Protein AF-0000000086875082 (afdb_homodimer)

pLDDT: mean 84.76, std 11.58, range [28.61, 94.38]

Structure (mmCIF, N/CA/C/O backbone):
data_AF-0000000086875082-model_v1
#
loop_
_entity.id
_entity.type
_entity.pdbx_description
1 polymer 'Protein-export membrane protein SecF'
#
loop_
_atom_site.group_PDB
_atom_site.id
_atom_site.type_symbol
_atom_site.label_atom_id
_atom_site.label_alt_id
_atom_site.label_comp_id
_atom_site.label_asym_id
_atom_site.label_entity_id
_atom_site.label_seq_id
_atom_site.pdbx_PDB_ins_code
_atom_site.Cartn_x
_atom_site.Cartn_y
_atom_site.Cartn_z
_atom_site.occupancy
_atom_site.B_iso_or_equiv
_atom_site.auth_seq_id
_atom_site.auth_comp_id
_atom_site.auth_asym_id
_atom_site.auth_atom_id
_atom_site.pdbx_PDB_model_num
ATOM 1 N N . MET A 1 1 ? -7.25 19.922 27.391 1 28.97 1 MET A N 1
ATOM 2 C CA . MET A 1 1 ? -5.926 20.156 27.953 1 28.97 1 MET A CA 1
ATOM 3 C C . MET A 1 1 ? -4.891 20.344 26.859 1 28.97 1 MET A C 1
ATOM 5 O O . MET A 1 1 ? -4.805 19.531 25.938 1 28.97 1 MET A O 1
ATOM 9 N N . ARG A 1 2 ? -4.648 21.484 26.469 1 41.81 2 ARG A N 1
ATOM 10 C CA . ARG A 1 2 ? -3.66 21.938 25.5 1 41.81 2 ARG A CA 1
ATOM 11 C C . ARG A 1 2 ? -2.305 21.297 25.75 1 41.81 2 ARG A C 1
ATOM 13 O O . ARG A 1 2 ? -1.68 21.516 26.781 1 41.81 2 ARG A O 1
ATOM 20 N N . PHE A 1 3 ? -2.139 20 25.469 1 44.03 3 PHE A N 1
ATOM 21 C CA . PHE A 1 3 ? -0.809 19.484 25.766 1 44.03 3 PHE A CA 1
ATOM 22 C C . PHE A 1 3 ? 0.268 20.469 25.312 1 44.03 3 PHE A C 1
ATOM 24 O O . PHE A 1 3 ? 0.249 20.938 24.188 1 44.03 3 PHE A O 1
ATOM 31 N N . ASN A 1 4 ? 0.661 21.25 26.219 1 51.12 4 ASN A N 1
ATOM 32 C CA . ASN A 1 4 ? 1.774 22.172 26.016 1 51.12 4 ASN A CA 1
ATOM 33 C C . ASN A 1 4 ? 3.002 21.469 25.453 1 51.12 4 ASN A C 1
ATOM 35 O O . ASN A 1 4 ? 3.697 20.75 26.188 1 51.12 4 ASN A O 1
ATOM 39 N N . TRP A 1 5 ? 2.959 21.188 24.172 1 59.81 5 TRP A N 1
ATOM 40 C CA . TRP A 1 5 ? 4.059 20.531 23.469 1 59.81 5 TRP A CA 1
ATOM 41 C C . TRP A 1 5 ? 5.277 21.438 23.391 1 59.81 5 TRP A C 1
ATOM 43 O O . TRP A 1 5 ? 6.051 21.359 22.438 1 59.81 5 TRP A O 1
ATOM 53 N N . ASN A 1 6 ? 5.438 22.234 24.422 1 63.84 6 ASN A N 1
ATOM 54 C CA . ASN A 1 6 ? 6.594 23.125 24.344 1 63.84 6 ASN A CA 1
ATOM 55 C C . ASN A 1 6 ? 7.875 22.406 24.75 1 63.84 6 ASN A C 1
ATOM 57 O O . ASN A 1 6 ? 8.32 22.531 25.891 1 63.84 6 ASN A O 1
ATOM 61 N N . PHE A 1 7 ? 8.242 21.453 23.906 1 69.88 7 PHE A N 1
ATOM 62 C CA . PHE A 1 7 ? 9.492 20.75 24.141 1 69.88 7 PHE A CA 1
ATOM 63 C C . PHE A 1 7 ? 10.57 21.203 23.156 1 69.88 7 PHE A C 1
ATOM 65 O O . PHE A 1 7 ? 10.266 21.812 22.141 1 69.88 7 PHE A O 1
ATOM 72 N N . ASP A 1 8 ? 11.766 21.188 23.688 1 73.94 8 ASP A N 1
ATOM 73 C CA . ASP A 1 8 ? 12.883 21.422 22.766 1 73.94 8 ASP A CA 1
ATOM 74 C C . ASP A 1 8 ? 13.133 20.203 21.875 1 73.94 8 ASP A C 1
ATOM 76 O O . ASP A 1 8 ? 13.945 19.344 22.219 1 73.94 8 ASP A O 1
ATOM 80 N N . TYR A 1 9 ? 12.469 20.156 20.812 1 74.75 9 TYR A N 1
ATOM 81 C CA . TYR A 1 9 ? 12.516 19.031 19.891 1 74.75 9 TYR A CA 1
ATOM 82 C C . TYR A 1 9 ? 13.891 18.922 19.25 1 74.75 9 TYR A C 1
ATOM 84 O O . TYR A 1 9 ? 14.336 17.812 18.906 1 74.75 9 TYR A O 1
ATOM 92 N N . ILE A 1 10 ? 14.586 19.953 19.188 1 74.56 10 ILE A N 1
ATOM 93 C CA . ILE A 1 10 ? 15.906 19.969 18.562 1 74.56 10 ILE A CA 1
ATOM 94 C C . ILE A 1 10 ? 16.906 19.266 19.469 1 74.56 10 ILE A C 1
ATOM 96 O O . ILE A 1 10 ? 17.781 18.531 19 1 74.56 10 ILE A O 1
ATOM 100 N N . LYS A 1 11 ? 16.734 19.5 20.734 1 73.81 11 LYS A N 1
ATOM 101 C CA . LYS A 1 11 ? 17.594 18.781 21.672 1 73.81 11 LYS A CA 1
ATOM 102 C C . LYS A 1 11 ? 17.328 17.281 21.625 1 73.81 11 LYS A C 1
ATOM 104 O O . LYS A 1 11 ? 18.25 16.469 21.672 1 73.81 11 LYS A O 1
ATOM 109 N N . GLY A 1 12 ? 16.109 16.969 21.5 1 75.5 12 GLY A N 1
ATOM 110 C CA . GLY A 1 12 ? 15.727 15.57 21.375 1 75.5 12 GLY A CA 1
ATOM 111 C C . GLY A 1 12 ? 16.172 14.945 20.062 1 75.5 12 GLY A C 1
ATOM 112 O O . GLY A 1 12 ? 16.359 13.727 19.969 1 75.5 12 GLY A O 1
ATOM 113 N N . SER A 1 13 ? 16.328 15.812 19.125 1 79.94 13 SER A N 1
ATOM 114 C CA . SER A 1 13 ? 16.719 15.336 17.797 1 79.94 13 SER A CA 1
ATOM 115 C C . SER A 1 13 ? 18.109 14.703 17.828 1 79.94 13 SER A C 1
ATOM 117 O O . SER A 1 13 ? 18.406 13.805 17.031 1 79.94 13 SER A O 1
ATOM 119 N N . LYS A 1 14 ? 18.922 15.141 18.719 1 80.38 14 LYS A N 1
ATOM 120 C CA . LYS A 1 14 ? 20.25 14.555 18.797 1 80.38 14 LYS A CA 1
ATOM 121 C C . LYS A 1 14 ? 20.188 13.086 19.203 1 80.38 14 LYS A C 1
ATOM 123 O O . LYS A 1 14 ? 20.891 12.25 18.641 1 80.38 14 LYS A O 1
ATOM 128 N N . ILE A 1 15 ? 19.297 12.891 20.156 1 81.31 15 ILE A N 1
ATOM 129 C CA . ILE A 1 15 ? 19.109 11.516 20.594 1 81.31 15 ILE A CA 1
ATOM 130 C C . ILE A 1 15 ? 18.469 10.703 19.469 1 81.31 15 ILE A C 1
ATOM 132 O O . ILE A 1 15 ? 18.844 9.555 19.219 1 81.31 15 ILE A O 1
ATOM 136 N N . ALA A 1 16 ? 17.547 11.375 18.859 1 82.38 16 ALA A N 1
ATOM 137 C CA . ALA A 1 16 ? 16.859 10.711 17.75 1 82.38 16 ALA A CA 1
ATOM 138 C C . ALA A 1 16 ? 17.828 10.414 16.609 1 82.38 16 ALA A C 1
ATOM 140 O O . ALA A 1 16 ? 17.75 9.352 15.984 1 82.38 16 ALA A O 1
ATOM 141 N N . TYR A 1 17 ? 18.734 11.312 16.375 1 84.69 17 TYR A N 1
ATOM 142 C CA . TYR A 1 17 ? 19.734 11.094 15.328 1 84.69 17 TYR A CA 1
ATOM 143 C C . TYR A 1 17 ? 20.641 9.93 15.68 1 84.69 17 TYR A C 1
ATOM 145 O O . TYR A 1 17 ? 20.984 9.109 14.82 1 84.69 17 TYR A O 1
ATOM 153 N N . THR A 1 18 ? 21.031 9.961 16.938 1 86.38 18 THR A N 1
ATOM 154 C CA . THR A 1 18 ? 21.906 8.867 17.375 1 86.38 18 THR A CA 1
ATOM 155 C C . THR A 1 18 ? 21.188 7.523 17.219 1 86.38 18 THR A C 1
ATOM 157 O O . THR A 1 18 ? 21.797 6.551 16.75 1 86.38 18 THR A O 1
ATOM 160 N N . PHE A 1 19 ? 19.953 7.504 17.594 1 86.12 19 PHE A N 1
ATOM 161 C CA . PHE A 1 19 ? 19.156 6.281 17.469 1 86.12 19 PHE A CA 1
ATOM 162 C C . PHE A 1 19 ? 19.016 5.875 16 1 86.12 19 PHE A C 1
ATOM 164 O O . PHE A 1 19 ? 19.141 4.695 15.672 1 86.12 19 PHE A O 1
ATOM 171 N N . SER A 1 20 ? 18.766 6.852 15.195 1 84.88 20 SER A N 1
ATOM 172 C CA . SER A 1 20 ? 18.609 6.594 13.766 1 84.88 20 SER A CA 1
ATOM 173 C C . SER A 1 20 ? 19.906 6.082 13.156 1 84.88 20 SER A C 1
ATOM 175 O O . SER A 1 20 ? 19.891 5.211 12.289 1 84.88 20 SER A O 1
ATOM 177 N N . ILE A 1 21 ? 21 6.688 13.617 1 86.31 21 ILE A N 1
ATOM 178 C CA . ILE A 1 21 ? 22.297 6.266 13.109 1 86.31 21 ILE A CA 1
ATOM 179 C C . ILE A 1 21 ? 22.578 4.828 13.539 1 86.31 21 ILE A C 1
ATOM 181 O O . ILE A 1 21 ? 23.094 4.023 12.75 1 86.31 21 ILE A O 1
ATOM 185 N N . ILE A 1 22 ? 22.281 4.535 14.742 1 89.44 22 ILE A N 1
ATOM 186 C CA . ILE A 1 22 ? 22.469 3.182 15.25 1 89.44 22 ILE A CA 1
ATOM 187 C C . ILE A 1 22 ? 21.625 2.197 14.438 1 89.44 22 ILE A C 1
ATOM 189 O O . ILE A 1 22 ? 22.109 1.132 14.055 1 89.44 22 ILE A O 1
ATOM 193 N N . LEU A 1 23 ? 20.422 2.553 14.219 1 85.75 23 LEU A N 1
ATOM 194 C CA . LEU A 1 23 ? 19.531 1.687 13.453 1 85.75 23 LEU A CA 1
ATOM 195 C C . LEU A 1 23 ? 20.031 1.513 12.023 1 85.75 23 LEU A C 1
ATOM 197 O O . LEU A 1 23 ? 19.938 0.424 11.453 1 85.75 23 LEU A O 1
ATOM 201 N N . THR A 1 24 ? 20.531 2.596 11.516 1 86.88 24 THR A N 1
ATOM 202 C CA . THR A 1 24 ? 21.047 2.549 10.148 1 86.88 24 THR A CA 1
ATOM 203 C C . THR A 1 24 ? 22.281 1.654 10.07 1 86.88 24 THR A C 1
ATOM 205 O O . THR A 1 24 ? 22.391 0.839 9.148 1 86.88 24 THR A O 1
ATOM 208 N N . VAL A 1 25 ? 23.141 1.835 10.953 1 90.94 25 VAL A N 1
ATOM 209 C CA . VAL A 1 25 ? 24.359 1.026 10.961 1 90.94 25 VAL A CA 1
ATOM 210 C C . VAL A 1 25 ? 24 -0.44 11.195 1 90.94 25 VAL A C 1
ATOM 212 O O . VAL A 1 25 ? 24.531 -1.328 10.523 1 90.94 25 VAL A O 1
ATOM 215 N N . ALA A 1 26 ? 23.109 -0.666 12.164 1 90.94 26 ALA A N 1
ATOM 216 C CA . ALA A 1 26 ? 22.641 -2.027 12.406 1 90.94 26 ALA A CA 1
ATOM 217 C C . ALA A 1 26 ? 22 -2.621 11.156 1 90.94 26 ALA A C 1
ATOM 219 O O . ALA A 1 26 ? 22.172 -3.807 10.867 1 90.94 26 ALA A O 1
ATOM 220 N N . GLY A 1 27 ? 21.25 -1.814 10.539 1 91.44 27 GLY A N 1
ATOM 221 C CA . GLY A 1 27 ? 20.625 -2.256 9.305 1 91.44 27 GLY A CA 1
ATOM 222 C C . GLY A 1 27 ? 21.641 -2.6 8.227 1 91.44 27 GLY A C 1
ATOM 223 O O . GLY A 1 27 ? 21.5 -3.621 7.543 1 91.44 27 GLY A O 1
ATOM 224 N N . ILE A 1 28 ? 22.656 -1.76 8.109 1 91.19 28 ILE A N 1
ATOM 225 C CA . ILE A 1 28 ? 23.688 -1.987 7.113 1 91.19 28 ILE A CA 1
ATOM 226 C C . ILE A 1 28 ? 24.438 -3.281 7.434 1 91.19 28 ILE A C 1
ATOM 228 O O . ILE A 1 28 ? 24.688 -4.098 6.543 1 91.19 28 ILE A O 1
ATOM 232 N N . ILE A 1 29 ? 24.75 -3.451 8.602 1 92.5 29 ILE A N 1
ATOM 233 C CA . ILE A 1 29 ? 25.438 -4.656 9.031 1 92.5 29 ILE A CA 1
ATOM 234 C C . ILE A 1 29 ? 24.578 -5.883 8.75 1 92.5 29 ILE A C 1
ATOM 236 O O . ILE A 1 29 ? 25.062 -6.898 8.25 1 92.5 29 ILE A O 1
ATOM 240 N N . SER A 1 30 ? 23.328 -5.781 9.07 1 91.31 30 SER A N 1
ATOM 241 C CA . SER A 1 30 ? 22.422 -6.895 8.852 1 91.31 30 SER A CA 1
ATOM 242 C C . SER A 1 30 ? 22.281 -7.219 7.371 1 91.31 30 SER A C 1
ATOM 244 O O . SER A 1 30 ? 22.281 -8.391 6.984 1 91.31 30 SER A O 1
ATOM 246 N N . LEU A 1 31 ? 22.219 -6.246 6.633 1 90.69 31 LEU A N 1
ATOM 247 C CA . LEU A 1 31 ? 22.047 -6.438 5.195 1 90.69 31 LEU A CA 1
ATOM 248 C C . LEU A 1 31 ? 23.312 -7.031 4.582 1 90.69 31 LEU A C 1
ATOM 250 O O . LEU A 1 31 ? 23.234 -7.875 3.689 1 90.69 31 LEU A O 1
ATOM 254 N N . LEU A 1 32 ? 24.469 -6.59 5.016 1 90.25 32 LEU A N 1
ATOM 255 C CA . LEU A 1 32 ? 25.734 -7.09 4.477 1 90.25 32 LEU A CA 1
ATOM 256 C C . LEU A 1 32 ? 26.016 -8.5 4.977 1 90.25 32 LEU A C 1
ATOM 258 O O . LEU A 1 32 ? 26.594 -9.32 4.246 1 90.25 32 LEU A O 1
ATOM 262 N N . SER A 1 33 ? 25.594 -8.844 6.109 1 89.69 33 SER A N 1
ATOM 263 C CA . SER A 1 33 ? 25.875 -10.148 6.695 1 89.69 33 SER A CA 1
ATOM 264 C C . SER A 1 33 ? 24.812 -11.172 6.332 1 89.69 33 SER A C 1
ATOM 266 O O . SER A 1 33 ? 25.125 -12.305 5.949 1 89.69 33 SER A O 1
ATOM 268 N N . LEU A 1 34 ? 23.578 -10.805 6.48 1 88.12 34 LEU A N 1
ATOM 269 C CA . LEU A 1 34 ? 22.484 -11.758 6.324 1 88.12 34 LEU A CA 1
ATOM 270 C C . LEU A 1 34 ? 21.812 -11.586 4.973 1 88.12 34 LEU A C 1
ATOM 272 O O . LEU A 1 34 ? 21.234 -12.539 4.434 1 88.12 34 LEU A O 1
ATOM 276 N N . GLY A 1 35 ? 21.891 -10.422 4.477 1 88.75 35 GLY A N 1
ATOM 277 C CA . GLY A 1 35 ? 21.109 -10.125 3.279 1 88.75 35 GLY A CA 1
ATOM 278 C C . GLY A 1 35 ? 19.625 -10.102 3.523 1 88.75 35 GLY A C 1
ATOM 279 O O . GLY A 1 35 ? 19.172 -9.977 4.664 1 88.75 35 GLY A O 1
ATOM 280 N N . LEU A 1 36 ? 18.828 -10.109 2.445 1 89.69 36 LEU A N 1
ATOM 281 C CA . LEU A 1 36 ? 17.375 -10.148 2.547 1 89.69 36 LEU A CA 1
ATOM 282 C C . LEU A 1 36 ? 16.844 -11.547 2.25 1 89.69 36 LEU A C 1
ATOM 284 O O . LEU A 1 36 ? 17.484 -12.32 1.528 1 89.69 36 LEU A O 1
ATOM 288 N N . ASN A 1 37 ? 15.789 -11.922 2.959 1 90.62 37 ASN A N 1
ATOM 289 C CA . ASN A 1 37 ? 15.078 -13.164 2.656 1 90.62 37 ASN A CA 1
ATOM 290 C C . ASN A 1 37 ? 14.078 -12.977 1.521 1 90.62 37 ASN A C 1
ATOM 292 O O . ASN A 1 37 ? 12.883 -12.82 1.763 1 90.62 37 ASN A O 1
ATOM 296 N N . TYR A 1 38 ? 14.625 -13.125 0.334 1 89.62 38 TYR A N 1
ATOM 297 C CA . TYR A 1 38 ? 13.828 -12.836 -0.853 1 89.62 38 TYR A CA 1
ATOM 298 C C . TYR A 1 38 ? 12.828 -13.953 -1.115 1 89.62 38 TYR A C 1
ATOM 300 O O . TYR A 1 38 ? 13.156 -15.133 -1.003 1 89.62 38 TYR A O 1
ATOM 308 N N . ALA A 1 39 ? 11.664 -13.531 -1.408 1 90.94 39 ALA A N 1
ATOM 309 C CA . ALA A 1 39 ? 10.656 -14.477 -1.882 1 90.94 39 ALA A CA 1
ATOM 310 C C . ALA A 1 39 ? 10.93 -14.891 -3.326 1 90.94 39 ALA A C 1
ATOM 312 O O . ALA A 1 39 ? 11.898 -14.43 -3.938 1 90.94 39 ALA A O 1
ATOM 313 N N . VAL A 1 40 ? 10.094 -15.773 -3.842 1 89.38 40 VAL A N 1
ATOM 314 C CA . VAL A 1 40 ? 10.312 -16.344 -5.168 1 89.38 40 VAL A CA 1
ATOM 315 C C . VAL A 1 40 ? 10.188 -15.242 -6.227 1 89.38 40 VAL A C 1
ATOM 317 O O . VAL A 1 40 ? 10.758 -15.359 -7.316 1 89.38 40 VAL A O 1
ATOM 320 N N . ASP A 1 41 ? 9.555 -14.195 -5.91 1 86.88 41 ASP A N 1
ATOM 321 C CA . ASP A 1 41 ? 9.414 -13.07 -6.828 1 86.88 41 ASP A CA 1
ATOM 322 C C . ASP A 1 41 ? 10.773 -12.539 -7.262 1 86.88 41 ASP A C 1
ATOM 324 O O . ASP A 1 41 ? 10.93 -12.078 -8.398 1 86.88 41 ASP A O 1
ATOM 328 N N . PHE A 1 42 ? 11.711 -12.688 -6.348 1 89.12 42 PHE A N 1
ATOM 329 C CA . PHE A 1 42 ? 12.977 -12.008 -6.605 1 89.12 42 PHE A CA 1
ATOM 330 C C . PHE A 1 42 ? 14.117 -13.008 -6.699 1 89.12 42 PHE A C 1
ATOM 332 O O . PHE A 1 42 ? 15.219 -12.664 -7.141 1 89.12 42 PHE A O 1
ATOM 339 N N . ARG A 1 43 ? 13.914 -14.188 -6.297 1 89.69 43 ARG A N 1
ATOM 340 C CA . ARG A 1 43 ? 14.992 -15.172 -6.309 1 89.69 43 ARG A CA 1
ATOM 341 C C . ARG A 1 43 ? 14.617 -16.375 -7.168 1 89.69 43 ARG A C 1
ATOM 343 O O . ARG A 1 43 ? 15.383 -17.344 -7.258 1 89.69 43 ARG A O 1
ATOM 350 N N . SER A 1 44 ? 13.656 -16.359 -7.883 1 90.19 44 SER A N 1
ATOM 351 C CA . SER A 1 44 ? 13.172 -17.469 -8.695 1 90.19 44 SER A CA 1
ATOM 352 C C . SER A 1 44 ? 12.875 -18.688 -7.832 1 90.19 44 SER A C 1
ATOM 354 O O . SER A 1 44 ? 13.328 -18.781 -6.691 1 90.19 44 SER A O 1
ATOM 356 N N . GLY A 1 45 ? 12.141 -19.578 -8.297 1 93.94 45 GLY A N 1
ATOM 357 C CA . GLY A 1 45 ? 11.773 -20.781 -7.57 1 93.94 45 GLY A CA 1
ATOM 358 C C . GLY A 1 45 ? 10.273 -21.016 -7.531 1 93.94 45 GLY A C 1
ATOM 359 O O . GLY A 1 45 ? 9.539 -20.547 -8.406 1 93.94 45 GLY A O 1
ATOM 360 N N . SER A 1 46 ? 9.875 -21.906 -6.645 1 94.31 46 SER A N 1
ATOM 361 C CA . SER A 1 46 ? 8.461 -22.234 -6.484 1 94.31 46 SER A CA 1
ATOM 362 C C . SER A 1 46 ? 8.008 -22.031 -5.039 1 94.31 46 SER A C 1
ATOM 364 O O . SER A 1 46 ? 8.695 -22.453 -4.105 1 94.31 46 SER A O 1
ATOM 366 N N . ASN A 1 47 ? 6.988 -21.297 -4.957 1 93.94 47 ASN A N 1
ATOM 367 C CA . ASN A 1 47 ? 6.359 -21.094 -3.654 1 93.94 47 ASN A CA 1
ATOM 368 C C . ASN A 1 47 ? 5.004 -21.797 -3.574 1 93.94 47 ASN A C 1
ATOM 370 O O . ASN A 1 47 ? 4.125 -21.547 -4.406 1 93.94 47 ASN A O 1
ATOM 374 N N . VAL A 1 48 ? 4.875 -22.641 -2.572 1 93.31 48 VAL A N 1
ATOM 375 C CA . VAL A 1 48 ? 3.607 -23.344 -2.385 1 93.31 48 VAL A CA 1
ATOM 376 C C . VAL A 1 48 ? 2.969 -22.906 -1.065 1 93.31 48 VAL A C 1
ATOM 378 O O . VAL A 1 48 ? 3.465 -23.25 0.012 1 93.31 48 VAL A O 1
ATOM 381 N N . ASP A 1 49 ? 1.918 -22.203 -1.213 1 92.56 49 ASP A N 1
ATOM 382 C CA . ASP A 1 49 ? 1.106 -21.812 -0.06 1 92.56 49 ASP A CA 1
ATOM 383 C C . ASP A 1 49 ? -0.043 -22.797 0.15 1 92.56 49 ASP A C 1
ATOM 385 O O . ASP A 1 49 ? -0.811 -23.078 -0.776 1 92.56 49 ASP A O 1
ATOM 389 N N . ILE A 1 50 ? -0.146 -23.312 1.399 1 93.44 50 ILE A N 1
ATOM 390 C CA . ILE A 1 50 ? -1.103 -24.375 1.651 1 93.44 50 ILE A CA 1
ATOM 391 C C . ILE A 1 50 ? -2.008 -24 2.82 1 93.44 50 ILE A C 1
ATOM 393 O O . ILE A 1 50 ? -1.525 -23.688 3.91 1 93.44 50 ILE A O 1
ATOM 397 N N . THR A 1 51 ? -3.268 -23.984 2.561 1 91.81 51 THR A N 1
ATOM 398 C CA . THR A 1 51 ? -4.207 -23.906 3.672 1 91.81 51 THR A CA 1
ATOM 399 C C . THR A 1 51 ? -4.434 -25.281 4.293 1 91.81 51 THR A C 1
ATOM 401 O O . THR A 1 51 ? -4.664 -26.25 3.58 1 91.81 51 THR A O 1
ATOM 404 N N . VAL A 1 52 ? -4.359 -25.312 5.605 1 92.25 52 VAL A N 1
ATOM 405 C CA . VAL A 1 52 ? -4.457 -26.594 6.273 1 92.25 52 VAL A CA 1
ATOM 406 C C . VAL A 1 52 ? -5.605 -26.578 7.281 1 92.25 52 VAL A C 1
ATOM 408 O O . VAL A 1 52 ? -5.949 -25.516 7.816 1 92.25 52 VAL A O 1
ATOM 411 N N . SER A 1 53 ? -6.191 -27.703 7.457 1 90.69 53 SER A N 1
ATOM 412 C CA . SER A 1 53 ? -7.293 -27.859 8.398 1 90.69 53 SER A CA 1
ATOM 413 C C . SER A 1 53 ? -6.777 -28.109 9.812 1 90.69 53 SER A C 1
ATOM 415 O O . SER A 1 53 ? -7.512 -27.953 10.789 1 90.69 53 SER A O 1
ATOM 417 N N . LYS A 1 54 ? -5.555 -28.594 9.883 1 88.44 54 LYS A N 1
ATOM 418 C CA . LYS A 1 54 ? -4.902 -28.844 11.164 1 88.44 54 LYS A CA 1
ATOM 419 C C . LYS A 1 54 ? -3.467 -28.328 11.156 1 88.44 54 LYS A C 1
ATOM 421 O O . LYS A 1 54 ? -2.881 -28.109 10.094 1 88.44 54 LYS A O 1
ATOM 426 N N . ALA A 1 55 ? -3.021 -28.172 12.367 1 88.12 55 ALA A N 1
ATOM 427 C CA . ALA A 1 55 ? -1.647 -27.688 12.477 1 88.12 55 ALA A CA 1
ATOM 428 C C . ALA A 1 55 ? -0.659 -28.734 11.961 1 88.12 55 ALA A C 1
ATOM 430 O O . ALA A 1 55 ? -0.706 -29.906 12.375 1 88.12 55 ALA A O 1
ATOM 431 N N . ILE A 1 56 ? 0.103 -28.375 10.992 1 91.38 56 ILE A N 1
ATOM 432 C CA . ILE A 1 56 ? 1.127 -29.234 10.422 1 91.38 56 ILE A CA 1
ATOM 433 C C . ILE A 1 56 ? 2.514 -28.688 10.75 1 91.38 56 ILE A C 1
ATOM 435 O O . ILE A 1 56 ? 2.76 -27.484 10.602 1 91.38 56 ILE A O 1
ATOM 439 N N . THR A 1 57 ? 3.363 -29.516 11.258 1 91.06 57 THR A N 1
ATOM 440 C CA . THR A 1 57 ? 4.699 -29.078 11.648 1 91.06 57 THR A CA 1
ATOM 441 C C . THR A 1 57 ? 5.684 -29.25 10.492 1 91.06 57 THR A C 1
ATOM 443 O O . THR A 1 57 ? 5.418 -30.016 9.555 1 91.06 57 THR A O 1
ATOM 446 N N . ALA A 1 58 ? 6.797 -28.562 10.562 1 92 58 ALA A N 1
ATOM 447 C CA . ALA A 1 58 ? 7.84 -28.656 9.539 1 92 58 ALA A CA 1
ATOM 448 C C . ALA A 1 58 ? 8.406 -30.062 9.461 1 92 58 ALA A C 1
ATOM 450 O O . ALA A 1 58 ? 8.789 -30.531 8.375 1 92 58 ALA A O 1
ATOM 451 N N . GLU A 1 59 ? 8.492 -30.75 10.555 1 91.56 59 GLU A N 1
ATOM 452 C CA . GLU A 1 59 ? 9.047 -32.094 10.617 1 91.56 59 GLU A CA 1
ATOM 453 C C . GLU A 1 59 ? 8.203 -33.094 9.805 1 91.56 59 GLU A C 1
ATOM 455 O O . GLU A 1 59 ? 8.727 -34.031 9.25 1 91.56 59 GLU A O 1
ATOM 460 N N . GLN A 1 60 ? 6.965 -32.781 9.711 1 92.44 60 GLN A N 1
ATOM 461 C CA . GLN A 1 60 ? 6.062 -33.656 8.945 1 92.44 60 GLN A CA 1
ATOM 462 C C . GLN A 1 60 ? 6.199 -33.375 7.445 1 92.44 60 GLN A C 1
ATOM 464 O O . GLN A 1 60 ? 5.867 -34.25 6.633 1 92.44 60 GLN A O 1
ATOM 469 N N . ILE A 1 61 ? 6.672 -32.25 7.148 1 93.62 61 ILE A N 1
ATOM 470 C CA . ILE A 1 61 ? 6.73 -31.844 5.75 1 93.62 61 ILE A CA 1
ATOM 471 C C . ILE A 1 61 ? 8.086 -32.25 5.156 1 93.62 61 ILE A C 1
ATOM 473 O O . ILE A 1 61 ? 8.188 -32.531 3.961 1 93.62 61 ILE A O 1
ATOM 477 N N . LYS A 1 62 ? 9.109 -32.344 5.902 1 93.19 62 LYS A N 1
ATOM 478 C CA . LYS A 1 62 ? 10.477 -32.562 5.449 1 93.19 62 LYS A CA 1
ATOM 479 C C . LYS A 1 62 ? 10.586 -33.875 4.684 1 93.19 62 LYS A C 1
ATOM 481 O O . LYS A 1 62 ? 11.219 -33.938 3.623 1 93.19 62 LYS A O 1
ATOM 486 N N . PRO A 1 63 ? 9.969 -34.906 5.203 1 92.12 63 PRO A N 1
ATOM 487 C CA . PRO A 1 63 ? 10.047 -36.188 4.449 1 92.12 63 PRO A CA 1
ATOM 488 C C . PRO A 1 63 ? 9.414 -36.062 3.062 1 92.12 63 PRO A C 1
ATOM 490 O O . PRO A 1 63 ? 9.867 -36.719 2.119 1 92.12 63 PRO A O 1
ATOM 493 N N . ILE A 1 64 ? 8.406 -35.281 2.984 1 92.56 64 ILE A N 1
ATOM 494 C CA . ILE A 1 64 ? 7.723 -35.094 1.711 1 92.56 64 ILE A CA 1
ATOM 495 C C . ILE A 1 64 ? 8.648 -34.375 0.723 1 92.56 64 ILE A C 1
ATOM 497 O O . ILE A 1 64 ? 8.703 -34.75 -0.453 1 92.56 64 ILE A O 1
ATOM 501 N N . ILE A 1 65 ? 9.352 -33.469 1.207 1 93.25 65 ILE A N 1
ATOM 502 C CA . ILE A 1 65 ? 10.281 -32.688 0.385 1 93.25 65 ILE A CA 1
ATOM 503 C C . ILE A 1 65 ? 11.414 -33.594 -0.083 1 93.25 65 ILE A C 1
ATOM 505 O O . ILE A 1 65 ? 11.828 -33.531 -1.246 1 93.25 65 ILE A O 1
ATOM 509 N N . ASN A 1 66 ? 11.859 -34.406 0.761 1 91.44 66 ASN A N 1
ATOM 510 C CA . ASN A 1 66 ? 12.93 -35.344 0.418 1 91.44 66 ASN A CA 1
ATOM 511 C C . ASN A 1 66 ? 12.469 -36.375 -0.608 1 91.44 66 ASN A C 1
ATOM 513 O O . ASN A 1 66 ? 13.242 -36.781 -1.483 1 91.44 66 ASN A O 1
ATOM 517 N N . ASP A 1 67 ? 11.281 -36.719 -0.507 1 90.44 67 ASP A N 1
ATOM 518 C CA . ASP A 1 67 ? 10.719 -37.719 -1.387 1 90.44 67 ASP A CA 1
ATOM 519 C C . ASP A 1 67 ? 10.633 -37.219 -2.826 1 90.44 67 ASP A C 1
ATOM 521 O O . ASP A 1 67 ? 10.664 -38.031 -3.77 1 90.44 67 ASP A O 1
ATOM 525 N N . ILE A 1 68 ? 10.516 -35.906 -2.949 1 90 68 ILE A N 1
ATOM 526 C CA . ILE A 1 68 ? 10.391 -35.406 -4.305 1 90 68 ILE A CA 1
ATOM 527 C C . ILE A 1 68 ? 11.773 -35.031 -4.836 1 90 68 ILE A C 1
ATOM 529 O O . ILE A 1 68 ? 11.898 -34.438 -5.914 1 90 68 ILE A O 1
ATOM 533 N N . GLY A 1 69 ? 12.844 -35.25 -4.082 1 87.38 69 GLY A N 1
ATOM 534 C CA . GLY A 1 69 ? 14.211 -35.125 -4.559 1 87.38 69 GLY A CA 1
ATOM 535 C C . GLY A 1 69 ? 14.812 -33.75 -4.262 1 87.38 69 GLY A C 1
ATOM 536 O O . GLY A 1 69 ? 15.766 -33.312 -4.926 1 87.38 69 GLY A O 1
ATOM 537 N N . ILE A 1 70 ? 14.25 -33.062 -3.418 1 89.12 70 ILE A N 1
ATOM 538 C CA . ILE A 1 70 ? 14.766 -31.734 -3.072 1 89.12 70 ILE A CA 1
ATOM 539 C C . ILE A 1 70 ? 15.445 -31.797 -1.708 1 89.12 70 ILE A C 1
ATOM 541 O O . ILE A 1 70 ? 14.922 -32.406 -0.765 1 89.12 70 ILE A O 1
ATOM 545 N N . ASN A 1 71 ? 16.609 -31.203 -1.693 1 86.81 71 ASN A N 1
ATOM 546 C CA . ASN A 1 71 ? 17.344 -31.156 -0.437 1 86.81 71 ASN A CA 1
ATOM 547 C C . ASN A 1 71 ? 16.703 -30.203 0.557 1 86.81 71 ASN A C 1
ATOM 549 O O . ASN A 1 71 ? 16.125 -29.188 0.161 1 86.81 71 ASN A O 1
ATOM 553 N N . ASP A 1 72 ? 16.859 -30.484 1.771 1 81.25 72 ASP A N 1
ATOM 554 C CA . ASP A 1 72 ? 16.266 -29.688 2.85 1 81.25 72 ASP A CA 1
ATOM 555 C C . ASP A 1 72 ? 16.75 -28.234 2.785 1 81.25 72 ASP A C 1
ATOM 557 O O . ASP A 1 72 ? 15.977 -27.312 3.059 1 81.25 72 ASP A O 1
ATOM 561 N N . GLY A 1 73 ? 17.922 -28.031 2.41 1 82.94 73 GLY A N 1
ATOM 562 C CA . GLY A 1 73 ? 18.469 -26.688 2.342 1 82.94 73 GLY A CA 1
ATOM 563 C C . GLY A 1 73 ? 17.875 -25.859 1.223 1 82.94 73 GLY A C 1
ATOM 564 O O . GLY A 1 73 ? 17.969 -24.625 1.235 1 82.94 73 GLY A O 1
ATOM 565 N N . ASP A 1 74 ? 17.188 -26.484 0.392 1 90.31 74 ASP A N 1
ATOM 566 C CA . ASP A 1 74 ? 16.656 -25.781 -0.774 1 90.31 74 ASP A CA 1
ATOM 567 C C . ASP A 1 74 ? 15.172 -25.5 -0.613 1 90.31 74 ASP A C 1
ATOM 569 O O . ASP A 1 74 ? 14.516 -25.031 -1.544 1 90.31 74 ASP A O 1
ATOM 573 N N . ALA A 1 75 ? 14.656 -25.906 0.563 1 92.56 75 ALA A N 1
ATOM 574 C CA . ALA A 1 75 ? 13.25 -25.656 0.869 1 92.56 75 ALA A CA 1
ATOM 575 C C . ALA A 1 75 ? 13.102 -24.953 2.215 1 92.56 75 ALA A C 1
ATOM 577 O O . ALA A 1 75 ? 13.719 -25.344 3.203 1 92.56 75 ALA A O 1
ATOM 578 N N . HIS A 1 76 ? 12.453 -23.859 2.223 1 91.12 76 HIS A N 1
ATOM 579 C CA . HIS A 1 76 ? 12.141 -23.125 3.445 1 91.12 76 HIS A CA 1
ATOM 580 C C . HIS A 1 76 ? 10.68 -23.312 3.84 1 91.12 76 HIS A C 1
ATOM 582 O O . HIS A 1 76 ? 9.781 -23 3.057 1 91.12 76 HIS A O 1
ATOM 588 N N . ILE A 1 77 ? 10.477 -23.812 5.066 1 92.62 77 ILE A N 1
ATOM 589 C CA . ILE A 1 77 ? 9.125 -24.109 5.527 1 92.62 77 ILE A CA 1
ATOM 590 C C . ILE A 1 77 ? 8.711 -23.094 6.594 1 92.62 77 ILE A C 1
ATOM 592 O O . ILE A 1 77 ? 9.445 -22.859 7.559 1 92.62 77 ILE A O 1
ATOM 596 N N . THR A 1 78 ? 7.66 -22.469 6.371 1 88.06 78 THR A N 1
ATOM 597 C CA . THR A 1 78 ? 7.035 -21.594 7.359 1 88.06 78 THR A CA 1
ATOM 598 C C . THR A 1 78 ? 5.652 -22.109 7.742 1 88.06 78 THR A C 1
ATOM 600 O O . THR A 1 78 ? 4.773 -22.25 6.887 1 88.06 78 THR A O 1
ATOM 603 N N . THR A 1 79 ? 5.5 -22.391 9.008 1 88.31 79 THR A N 1
ATOM 604 C CA . THR A 1 79 ? 4.242 -22.969 9.453 1 88.31 79 THR A CA 1
ATOM 605 C C . THR A 1 79 ? 3.449 -21.969 10.289 1 88.31 79 THR A C 1
ATOM 607 O O . THR A 1 79 ? 4.031 -21.156 11.008 1 88.31 79 THR A O 1
ATOM 610 N N . GLY A 1 80 ? 2.207 -21.922 10 1 80.38 80 GLY A N 1
ATOM 611 C CA . GLY A 1 80 ? 1.258 -21.172 10.812 1 80.38 80 GLY A CA 1
ATOM 612 C C . GLY A 1 80 ? 0.132 -22.047 11.352 1 80.38 80 GLY A C 1
ATOM 613 O O . GLY A 1 80 ? 0.194 -23.266 11.281 1 80.38 80 GLY A O 1
ATOM 614 N N . ALA A 1 81 ? -0.856 -21.328 11.984 1 78.19 81 ALA A N 1
ATOM 615 C CA . ALA A 1 81 ? -1.968 -22.062 12.578 1 78.19 81 ALA A CA 1
ATOM 616 C C . ALA A 1 81 ? -2.822 -22.719 11.5 1 78.19 81 ALA A C 1
ATOM 618 O O . ALA A 1 81 ? -3.168 -23.906 11.617 1 78.19 81 ALA A O 1
ATOM 619 N N . ASP A 1 82 ? -3.121 -22.016 10.461 1 85.5 82 ASP A N 1
ATOM 620 C CA . ASP A 1 82 ? -4.02 -22.547 9.445 1 85.5 82 ASP A CA 1
ATOM 621 C C . ASP A 1 82 ? -3.408 -22.438 8.055 1 85.5 82 ASP A C 1
ATOM 623 O O . ASP A 1 82 ? -4.117 -22.516 7.051 1 85.5 82 ASP A O 1
ATOM 627 N N . ARG A 1 83 ? -2.07 -22.203 8.125 1 88.69 83 ARG A N 1
ATOM 628 C CA . ARG A 1 83 ? -1.403 -22 6.84 1 88.69 83 ARG A CA 1
ATOM 629 C C . ARG A 1 83 ? 0.051 -22.453 6.898 1 88.69 83 ARG A C 1
ATOM 631 O O . ARG A 1 83 ? 0.732 -22.234 7.906 1 88.69 83 ARG A O 1
ATOM 638 N N . VAL A 1 84 ? 0.438 -23.156 5.848 1 91.19 84 VAL A N 1
ATOM 639 C CA . VAL A 1 84 ? 1.834 -23.562 5.703 1 91.19 84 VAL A CA 1
ATOM 640 C C . VAL A 1 84 ? 2.385 -23.047 4.375 1 91.19 84 VAL A C 1
ATOM 642 O O . VAL A 1 84 ? 1.709 -23.125 3.346 1 91.19 84 VAL A O 1
ATOM 645 N N . ASN A 1 85 ? 3.492 -22.469 4.492 1 92.5 85 ASN A N 1
ATOM 646 C CA . ASN A 1 85 ? 4.176 -22.016 3.291 1 92.5 85 ASN A CA 1
ATOM 647 C C . ASN A 1 85 ? 5.492 -22.75 3.072 1 92.5 85 ASN A C 1
ATOM 649 O O . ASN A 1 85 ? 6.309 -22.859 3.99 1 92.5 85 ASN A O 1
ATOM 653 N N . VAL A 1 86 ? 5.633 -23.328 1.884 1 93.19 86 VAL A N 1
ATOM 654 C CA . VAL A 1 86 ? 6.867 -24 1.509 1 93.19 86 VAL A CA 1
ATOM 655 C C . VAL A 1 86 ? 7.477 -23.328 0.282 1 93.19 86 VAL A C 1
ATOM 657 O O . VAL A 1 86 ? 6.895 -23.359 -0.805 1 93.19 86 VAL A O 1
ATOM 660 N N . ARG A 1 87 ? 8.625 -22.844 0.497 1 93.81 87 ARG A N 1
ATOM 661 C CA . ARG A 1 87 ? 9.32 -22.156 -0.585 1 93.81 87 ARG A CA 1
ATOM 662 C C . ARG A 1 87 ? 10.516 -22.969 -1.074 1 93.81 87 ARG A C 1
ATOM 664 O O . ARG A 1 87 ? 11.43 -23.266 -0.304 1 93.81 87 ARG A O 1
ATOM 671 N N . PHE A 1 88 ? 10.492 -23.266 -2.385 1 93.94 88 PHE A N 1
ATOM 672 C CA . PHE A 1 88 ? 11.578 -24.016 -3.006 1 93.94 88 PHE A CA 1
ATOM 673 C C . PHE A 1 88 ? 12.516 -23.078 -3.76 1 93.94 88 PHE A C 1
ATOM 675 O O . PHE A 1 88 ? 12.062 -22.203 -4.5 1 93.94 88 PHE A O 1
ATOM 682 N N . SER A 1 89 ? 13.773 -23.281 -3.598 1 90.94 89 SER A N 1
ATOM 683 C CA . SER A 1 89 ? 14.766 -22.453 -4.281 1 90.94 89 SER A CA 1
ATOM 684 C C . SER A 1 89 ? 14.805 -22.766 -5.773 1 90.94 89 SER A C 1
ATOM 686 O O . SER A 1 89 ? 15.195 -21.922 -6.578 1 90.94 89 SER A O 1
ATOM 688 N N . ASN A 1 90 ? 14.344 -23.906 -6.109 1 89.81 90 ASN A N 1
ATOM 689 C CA . ASN A 1 90 ? 14.305 -24.312 -7.512 1 89.81 90 ASN A CA 1
ATOM 690 C C . ASN A 1 90 ? 12.875 -24.328 -8.047 1 89.81 90 ASN A C 1
ATOM 692 O O . ASN A 1 90 ? 11.922 -24.516 -7.277 1 89.81 90 ASN A O 1
ATOM 696 N N . VAL A 1 91 ? 12.836 -24.125 -9.297 1 90.31 91 VAL A N 1
ATOM 697 C CA . VAL A 1 91 ? 11.539 -24.25 -9.953 1 90.31 91 VAL A CA 1
ATOM 698 C C . VAL A 1 91 ? 11.117 -25.719 -9.992 1 90.31 91 VAL A C 1
ATOM 700 O O . VAL A 1 91 ? 11.828 -26.562 -10.539 1 90.31 91 VAL A O 1
ATOM 703 N N . LEU A 1 92 ? 10.031 -25.938 -9.352 1 89.94 92 LEU A N 1
ATOM 704 C CA . LEU A 1 92 ? 9.523 -27.297 -9.344 1 89.94 92 LEU A CA 1
ATOM 705 C C . LEU A 1 92 ? 9.039 -27.703 -10.734 1 89.94 92 LEU A C 1
ATOM 707 O O . LEU A 1 92 ? 8.367 -26.922 -11.414 1 89.94 92 LEU A O 1
ATOM 711 N N . ASP A 1 93 ? 9.539 -28.859 -11.086 1 85.31 93 ASP A N 1
ATOM 712 C CA . ASP A 1 93 ? 8.969 -29.391 -12.32 1 85.31 93 ASP A CA 1
ATOM 713 C C . ASP A 1 93 ? 7.574 -29.969 -12.086 1 85.31 93 ASP A C 1
ATOM 715 O O . ASP A 1 93 ? 7.109 -30.031 -10.945 1 85.31 93 ASP A O 1
ATOM 719 N N . GLU A 1 94 ? 6.941 -30.297 -13.125 1 83.44 94 GLU A N 1
ATOM 720 C CA . GLU A 1 94 ? 5.559 -30.766 -13.07 1 83.44 94 GLU A CA 1
ATOM 721 C C . GLU A 1 94 ? 5.43 -32 -12.203 1 83.44 94 GLU A C 1
ATOM 723 O O . GLU A 1 94 ? 4.488 -32.125 -11.422 1 83.44 94 GLU A O 1
ATOM 728 N N . LYS A 1 95 ? 6.309 -32.844 -12.383 1 86.06 95 LYS A N 1
ATOM 729 C CA . LYS A 1 95 ? 6.281 -34.094 -11.625 1 86.06 95 LYS A CA 1
ATOM 730 C C . LYS A 1 95 ? 6.488 -33.844 -10.133 1 86.06 95 LYS A C 1
ATOM 732 O O . LYS A 1 95 ? 5.781 -34.406 -9.297 1 86.06 95 LYS A O 1
ATOM 737 N N . GLN A 1 96 ? 7.418 -33 -9.883 1 90.25 96 GLN A N 1
ATOM 738 C CA . GLN A 1 96 ? 7.723 -32.656 -8.492 1 90.25 96 GLN A CA 1
ATOM 739 C C . GLN A 1 96 ? 6.535 -32 -7.812 1 90.25 96 GLN A C 1
ATOM 741 O O . GLN A 1 96 ? 6.203 -32.312 -6.668 1 90.25 96 GLN A O 1
ATOM 746 N N . GLU A 1 97 ? 5.965 -31.094 -8.492 1 90.56 97 GLU A N 1
ATOM 747 C CA . GLU A 1 97 ? 4.82 -30.375 -7.941 1 90.56 97 GLU A CA 1
ATOM 748 C C . GLU A 1 97 ? 3.656 -31.328 -7.664 1 90.56 97 GLU A C 1
ATOM 750 O O . GLU A 1 97 ? 3.027 -31.25 -6.609 1 90.56 97 GLU A O 1
ATOM 755 N N . SER A 1 98 ? 3.322 -32.156 -8.633 1 89 98 SER A N 1
ATOM 756 C CA . SER A 1 98 ? 2.23 -33.125 -8.484 1 89 98 SER A CA 1
ATOM 757 C C . SER A 1 98 ? 2.488 -34.094 -7.324 1 89 98 SER A C 1
ATOM 759 O O . SER A 1 98 ? 1.583 -34.375 -6.543 1 89 98 SER A O 1
ATOM 761 N N . GLN A 1 99 ? 3.697 -34.562 -7.289 1 91.44 99 GLN A N 1
ATOM 762 C CA . GLN A 1 99 ? 4.066 -35.469 -6.215 1 91.44 99 GLN A CA 1
ATOM 763 C C . GLN A 1 99 ? 3.971 -34.781 -4.852 1 91.44 99 GLN A C 1
ATOM 765 O O . GLN A 1 99 ? 3.521 -35.406 -3.879 1 91.44 99 GLN A O 1
ATOM 770 N N . PHE A 1 100 ? 4.465 -33.625 -4.809 1 93.69 100 PHE A N 1
ATOM 771 C CA . PHE A 1 100 ? 4.398 -32.875 -3.566 1 93.69 100 PHE A CA 1
ATOM 772 C C . PHE A 1 100 ? 2.957 -32.719 -3.098 1 93.69 100 PHE A C 1
ATOM 774 O O . PHE A 1 100 ? 2.648 -32.969 -1.931 1 93.69 100 PHE A O 1
ATOM 781 N N . LYS A 1 101 ? 2.068 -32.344 -3.969 1 92.12 101 LYS A N 1
ATOM 782 C CA . LYS A 1 101 ? 0.659 -32.156 -3.645 1 92.12 101 LYS A CA 1
ATOM 783 C C . LYS A 1 101 ? 0.008 -33.438 -3.203 1 92.12 101 LYS A C 1
ATOM 785 O O . LYS A 1 101 ? -0.78 -33.469 -2.256 1 92.12 101 LYS A O 1
ATOM 790 N N . GLU A 1 102 ? 0.351 -34.438 -3.963 1 91.69 102 GLU A N 1
ATOM 791 C CA . GLU A 1 102 ? -0.215 -35.75 -3.643 1 91.69 102 GLU A CA 1
ATOM 792 C C . GLU A 1 102 ? 0.197 -36.188 -2.244 1 91.69 102 GLU A C 1
ATOM 794 O O . GLU A 1 102 ? -0.636 -36.656 -1.469 1 91.69 102 GLU A O 1
ATOM 799 N N . GLU A 1 103 ? 1.445 -36.062 -1.984 1 92.75 103 GLU A N 1
ATOM 800 C CA . GLU A 1 103 ? 1.957 -36.469 -0.683 1 92.75 103 GLU A CA 1
ATOM 801 C C . GLU A 1 103 ? 1.409 -35.594 0.435 1 92.75 103 GLU A C 1
ATOM 803 O O . GLU A 1 103 ? 1.115 -36.062 1.529 1 92.75 103 GLU A O 1
ATOM 808 N N . PHE A 1 104 ? 1.325 -34.375 0.192 1 94.06 104 PHE A N 1
ATOM 809 C CA . PHE A 1 104 ? 0.817 -33.438 1.209 1 94.06 104 PHE A CA 1
ATOM 810 C C . PHE A 1 104 ? -0.665 -33.688 1.467 1 94.06 104 PHE A C 1
ATOM 812 O O . PHE A 1 104 ? -1.14 -33.531 2.594 1 94.06 104 PHE A O 1
ATOM 819 N N . THR A 1 105 ? -1.413 -34 0.433 1 91.81 105 THR A N 1
ATOM 820 C CA . THR A 1 105 ? -2.84 -34.281 0.554 1 91.81 105 THR A CA 1
ATOM 821 C C . THR A 1 105 ? -3.084 -35.469 1.459 1 91.81 105 THR A C 1
ATOM 823 O O . THR A 1 105 ? -4.125 -35.562 2.113 1 91.81 105 THR A O 1
ATOM 826 N N . LYS A 1 106 ? -2.094 -36.375 1.438 1 91.56 106 LYS A N 1
ATOM 827 C CA . LYS A 1 106 ? -2.186 -37.531 2.352 1 91.56 106 LYS A CA 1
ATOM 828 C C . LYS A 1 106 ? -2.104 -37.062 3.807 1 91.56 106 LYS A C 1
ATOM 830 O O . LYS A 1 106 ? -2.697 -37.688 4.691 1 91.56 106 LYS A O 1
ATOM 835 N N . LEU A 1 107 ? -1.34 -36.062 4.082 1 90.88 107 LEU A N 1
ATOM 836 C CA . LEU A 1 107 ? -1.202 -35.469 5.418 1 90.88 107 LEU A CA 1
ATOM 837 C C . LEU A 1 107 ? -2.463 -34.719 5.82 1 90.88 107 LEU A C 1
ATOM 839 O O . LEU A 1 107 ? -2.875 -34.75 6.98 1 90.88 107 LEU A O 1
ATOM 843 N N . ASP A 1 108 ? -3.002 -34 4.891 1 93.25 108 ASP A N 1
ATOM 844 C CA . ASP A 1 108 ? -4.219 -33.219 5.082 1 93.25 108 ASP A CA 1
ATOM 845 C C . ASP A 1 108 ? -5.078 -33.219 3.816 1 93.25 108 ASP A C 1
ATOM 847 O O . ASP A 1 108 ? -4.824 -32.438 2.887 1 93.25 108 ASP A O 1
ATOM 851 N N . SER A 1 109 ? -6.168 -33.875 3.861 1 91.19 109 SER A N 1
ATOM 852 C CA . SER A 1 109 ? -7.016 -34.062 2.689 1 91.19 109 SER A CA 1
ATOM 853 C C . SER A 1 109 ? -7.781 -32.781 2.344 1 91.19 109 SER A C 1
ATOM 855 O O . SER A 1 109 ? -8.258 -32.625 1.216 1 91.19 109 SER A O 1
ATOM 857 N N . ALA A 1 110 ? -7.867 -31.859 3.195 1 90.94 110 ALA A N 1
ATOM 858 C CA . ALA A 1 110 ? -8.609 -30.625 2.969 1 90.94 110 ALA A CA 1
ATOM 859 C C . ALA A 1 110 ? -7.68 -29.5 2.506 1 90.94 110 ALA A C 1
ATOM 861 O O . ALA A 1 110 ? -8.125 -28.375 2.279 1 90.94 110 ALA A O 1
ATOM 862 N N . ALA A 1 111 ? -6.465 -29.891 2.334 1 92.62 111 ALA A N 1
ATOM 863 C CA . ALA A 1 111 ? -5.473 -28.891 1.975 1 92.62 111 ALA A CA 1
ATOM 864 C C . ALA A 1 111 ? -5.785 -28.281 0.609 1 92.62 111 ALA A C 1
ATOM 866 O O . ALA A 1 111 ? -6.266 -28.969 -0.291 1 92.62 111 ALA A O 1
ATOM 867 N N . SER A 1 112 ? -5.645 -26.984 0.523 1 92.62 112 SER A N 1
ATOM 868 C CA . SER A 1 112 ? -5.762 -26.25 -0.727 1 92.62 112 SER A CA 1
ATOM 869 C C . SER A 1 112 ? -4.48 -25.484 -1.036 1 92.62 112 SER A C 1
ATOM 871 O O . SER A 1 112 ? -3.752 -25.078 -0.123 1 92.62 112 SER A O 1
ATOM 873 N N . TYR A 1 113 ? -4.25 -25.312 -2.385 1 92.31 113 TYR A N 1
ATOM 874 C CA . TYR A 1 113 ? -2.898 -24.906 -2.746 1 92.31 113 TYR A CA 1
ATOM 875 C C . TYR A 1 113 ? -2.93 -23.641 -3.609 1 92.31 113 TYR A C 1
ATOM 877 O O . TYR A 1 113 ? -3.844 -23.469 -4.418 1 92.31 113 TYR A O 1
ATOM 885 N N . GLU A 1 114 ? -2.014 -22.844 -3.32 1 91.56 114 GLU A N 1
ATOM 886 C CA . GLU A 1 114 ? -1.568 -21.797 -4.242 1 91.56 114 GLU A CA 1
ATOM 887 C C . GLU A 1 114 ? -0.092 -21.969 -4.59 1 91.56 114 GLU A C 1
ATOM 889 O O . GLU A 1 114 ? 0.767 -21.922 -3.707 1 91.56 114 GLU A O 1
ATOM 894 N N . VAL A 1 115 ? 0.144 -22.234 -5.859 1 92.06 115 VAL A N 1
ATOM 895 C CA . VAL A 1 115 ? 1.515 -22.469 -6.305 1 92.06 115 VAL A CA 1
ATOM 896 C C . VAL A 1 115 ? 1.966 -21.297 -7.191 1 92.06 115 VAL A C 1
ATOM 898 O O . VAL A 1 115 ? 1.303 -20.969 -8.18 1 92.06 115 VAL A O 1
ATOM 901 N N . ASN A 1 116 ? 3.018 -20.703 -6.797 1 92.38 116 ASN A N 1
ATOM 902 C CA . ASN A 1 116 ? 3.631 -19.625 -7.559 1 92.38 116 ASN A CA 1
ATOM 903 C C . ASN A 1 116 ? 5.055 -19.969 -7.984 1 92.38 116 ASN A C 1
ATOM 905 O O . ASN A 1 116 ? 5.934 -20.141 -7.137 1 92.38 116 ASN A O 1
ATOM 909 N N . THR A 1 117 ? 5.238 -20.094 -9.258 1 92.94 117 THR A N 1
ATOM 910 C CA . THR A 1 117 ? 6.547 -20.422 -9.812 1 92.94 117 THR A CA 1
ATOM 911 C C . THR A 1 117 ? 7.082 -19.266 -10.656 1 92.94 117 THR A C 1
ATOM 913 O O . THR A 1 117 ? 6.379 -18.75 -11.516 1 92.94 117 THR A O 1
ATOM 916 N N . VAL A 1 118 ? 8.352 -18.953 -10.398 1 93.56 118 VAL A N 1
ATOM 917 C CA . VAL A 1 118 ? 8.961 -17.828 -11.094 1 93.56 118 VAL A CA 1
ATOM 918 C C . VAL A 1 118 ? 10.305 -18.25 -11.68 1 93.56 118 VAL A C 1
ATOM 920 O O . VAL A 1 118 ? 11.18 -18.734 -10.961 1 93.56 118 VAL A O 1
ATOM 923 N N . ASP A 1 119 ? 10.469 -17.953 -12.977 1 93.25 119 ASP A N 1
ATOM 924 C CA . ASP A 1 119 ? 11.734 -18.219 -13.648 1 93.25 119 ASP A CA 1
ATOM 925 C C . ASP A 1 119 ? 12.805 -17.219 -13.227 1 93.25 119 ASP A C 1
ATOM 927 O O . ASP A 1 119 ? 12.492 -16.109 -12.789 1 93.25 119 ASP A O 1
ATOM 931 N N . PRO A 1 120 ? 14.062 -17.609 -13.367 1 91.06 120 PRO A N 1
ATOM 932 C CA . PRO A 1 120 ? 15.164 -16.75 -12.945 1 91.06 120 PRO A CA 1
ATOM 933 C C . PRO A 1 120 ? 15.156 -15.398 -13.656 1 91.06 120 PRO A C 1
ATOM 935 O O . PRO A 1 120 ? 15.32 -14.359 -13.016 1 91.06 120 PRO A O 1
ATOM 938 N N . GLU A 1 121 ? 14.961 -15.43 -14.938 1 90.44 121 GLU A N 1
ATOM 939 C CA . GLU A 1 121 ? 14.969 -14.172 -15.68 1 90.44 121 GLU A CA 1
ATOM 940 C C . GLU A 1 121 ? 13.82 -13.266 -15.258 1 90.44 121 GLU A C 1
ATOM 942 O O . GLU A 1 121 ? 13.977 -12.047 -15.164 1 90.44 121 GLU A O 1
ATOM 947 N N . MET A 1 122 ? 12.758 -13.867 -15.078 1 89.62 122 MET A N 1
ATOM 948 C CA . MET A 1 122 ? 11.602 -13.109 -14.602 1 89.62 122 MET A CA 1
ATOM 949 C C . MET A 1 122 ? 11.867 -12.508 -13.227 1 89.62 122 MET A C 1
ATOM 951 O O . MET A 1 122 ? 11.5 -11.359 -12.969 1 89.62 122 MET A O 1
ATOM 955 N N . ALA A 1 123 ? 12.422 -13.281 -12.367 1 90.88 123 ALA A N 1
ATOM 956 C CA . ALA A 1 123 ? 12.734 -12.805 -11.023 1 90.88 123 ALA A CA 1
ATOM 957 C C . ALA A 1 123 ? 13.656 -11.594 -11.07 1 90.88 123 ALA A C 1
ATOM 959 O O . ALA A 1 123 ? 13.469 -10.633 -10.32 1 90.88 123 ALA A O 1
ATOM 960 N N . LYS A 1 124 ? 14.633 -11.633 -11.891 1 90.06 124 LYS A N 1
ATOM 961 C CA . LYS A 1 124 ? 15.578 -10.523 -12.047 1 90.06 124 LYS A CA 1
ATOM 962 C C . LYS A 1 124 ? 14.859 -9.258 -12.516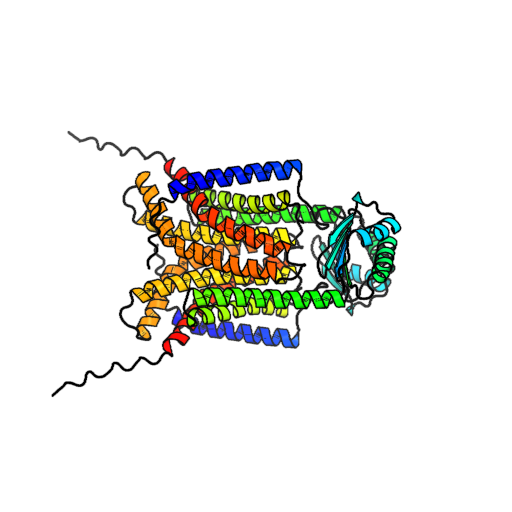 1 90.06 124 LYS A C 1
ATOM 964 O O . LYS A 1 124 ? 15.148 -8.164 -12.031 1 90.06 124 LYS A O 1
ATOM 969 N N . GLU A 1 125 ? 14.055 -9.445 -13.414 1 87.56 125 GLU A N 1
ATOM 970 C CA . GLU A 1 125 ? 13.297 -8.312 -13.93 1 87.56 125 GLU A CA 1
ATOM 971 C C . GLU A 1 125 ? 12.414 -7.699 -12.844 1 87.56 125 GLU A C 1
ATOM 973 O O . GLU A 1 125 ? 12.336 -6.477 -12.719 1 87.56 125 GLU A O 1
ATOM 978 N N . LEU A 1 126 ? 11.758 -8.578 -12.148 1 87.06 126 LEU A N 1
ATOM 979 C CA . LEU A 1 126 ? 10.883 -8.109 -11.078 1 87.06 126 LEU A CA 1
ATOM 980 C C . LEU A 1 126 ? 11.68 -7.336 -10.031 1 87.06 126 LEU A C 1
ATOM 982 O O . LEU A 1 126 ? 11.219 -6.305 -9.531 1 87.06 126 LEU A O 1
ATOM 986 N N . GLU A 1 127 ? 12.805 -7.863 -9.695 1 87.75 127 GLU A N 1
ATOM 987 C CA . GLU A 1 127 ? 13.68 -7.191 -8.734 1 87.75 127 GLU A CA 1
ATOM 988 C C . GLU A 1 127 ? 14.094 -5.812 -9.234 1 87.75 127 GLU A C 1
ATOM 990 O O . GLU A 1 127 ? 14.016 -4.824 -8.5 1 87.75 127 GLU A O 1
ATOM 995 N N . ARG A 1 128 ? 14.516 -5.766 -10.43 1 88.44 128 ARG A N 1
ATOM 996 C CA . ARG A 1 128 ? 14.953 -4.512 -11.031 1 88.44 128 ARG A CA 1
ATOM 997 C C . ARG A 1 128 ? 13.812 -3.494 -11.062 1 88.44 128 ARG A C 1
ATOM 999 O O . ARG A 1 128 ? 14.008 -2.328 -10.711 1 88.44 128 ARG A O 1
ATOM 1006 N N . ASN A 1 129 ? 12.711 -3.922 -11.461 1 87.38 129 ASN A N 1
ATOM 1007 C CA . ASN A 1 129 ? 11.547 -3.041 -11.539 1 87.38 129 ASN A CA 1
ATOM 1008 C C . ASN A 1 129 ? 11.164 -2.504 -10.156 1 87.38 129 ASN A C 1
ATOM 1010 O O . ASN A 1 129 ? 10.727 -1.358 -10.031 1 87.38 129 ASN A O 1
ATOM 1014 N N . ALA A 1 130 ? 11.258 -3.383 -9.18 1 85.5 130 ALA A N 1
ATOM 1015 C CA . ALA A 1 130 ? 10.953 -2.969 -7.816 1 85.5 130 ALA A CA 1
ATOM 1016 C C . ALA A 1 130 ? 11.883 -1.847 -7.363 1 85.5 130 ALA A C 1
ATOM 1018 O O . ALA A 1 130 ? 11.438 -0.858 -6.777 1 85.5 130 ALA A O 1
ATOM 1019 N N . ILE A 1 131 ? 13.156 -1.967 -7.617 1 85.62 131 ILE A N 1
ATOM 1020 C CA . ILE A 1 131 ? 14.156 -0.968 -7.25 1 85.62 131 ILE A CA 1
ATOM 1021 C C . ILE A 1 131 ? 13.875 0.336 -7.996 1 85.62 131 ILE A C 1
ATOM 1023 O O . ILE A 1 131 ? 13.875 1.413 -7.395 1 85.62 131 ILE A O 1
ATOM 1027 N N . TYR A 1 132 ? 13.586 0.254 -9.219 1 87.62 132 TYR A N 1
ATOM 1028 C CA . TYR A 1 132 ? 13.297 1.434 -10.023 1 87.62 132 TYR A CA 1
ATOM 1029 C C . TYR A 1 132 ? 12.031 2.133 -9.531 1 87.62 132 TYR A C 1
ATOM 1031 O O . TYR A 1 132 ? 11.953 3.363 -9.539 1 87.62 132 TYR A O 1
ATOM 1039 N N . ALA A 1 133 ? 11.094 1.291 -9.188 1 86.69 133 ALA A N 1
ATOM 1040 C CA . ALA A 1 133 ? 9.844 1.867 -8.688 1 86.69 133 ALA A CA 1
ATOM 1041 C C . ALA A 1 133 ? 10.094 2.756 -7.473 1 86.69 133 ALA A C 1
ATOM 1043 O O . ALA A 1 133 ? 9.586 3.875 -7.398 1 86.69 133 ALA A O 1
ATOM 1044 N N . VAL A 1 134 ? 10.891 2.342 -6.602 1 82.88 134 VAL A N 1
ATOM 1045 C CA . VAL A 1 134 ? 11.195 3.092 -5.387 1 82.88 134 VAL A CA 1
ATOM 1046 C C . VAL A 1 134 ? 11.984 4.352 -5.742 1 82.88 134 VAL A C 1
ATOM 1048 O O . VAL A 1 134 ? 11.703 5.434 -5.215 1 82.88 134 VAL A O 1
ATOM 1051 N N . LEU A 1 135 ? 12.914 4.242 -6.664 1 86.25 135 LEU A N 1
ATOM 1052 C CA . LEU A 1 135 ? 13.734 5.375 -7.082 1 86.25 135 LEU A CA 1
ATOM 1053 C C . LEU A 1 135 ? 12.883 6.426 -7.793 1 86.25 135 LEU A C 1
ATOM 1055 O O . LEU A 1 135 ? 13.008 7.621 -7.516 1 86.25 135 LEU A O 1
ATOM 1059 N N . ILE A 1 136 ? 12.039 5.965 -8.633 1 87.06 136 ILE A N 1
ATOM 1060 C CA . ILE A 1 136 ? 11.18 6.855 -9.398 1 87.06 136 ILE A CA 1
ATOM 1061 C C . ILE A 1 136 ? 10.227 7.594 -8.461 1 87.06 136 ILE A C 1
ATOM 1063 O O . ILE A 1 136 ? 10.039 8.805 -8.578 1 87.06 136 ILE A O 1
ATOM 1067 N N . ALA A 1 137 ? 9.664 6.816 -7.551 1 85.44 137 ALA A N 1
ATOM 1068 C CA . ALA A 1 137 ? 8.781 7.445 -6.57 1 85.44 137 ALA A CA 1
ATOM 1069 C C . ALA A 1 137 ? 9.531 8.508 -5.762 1 85.44 137 ALA A C 1
ATOM 1071 O O . ALA A 1 137 ? 9.008 9.602 -5.535 1 85.44 137 ALA A O 1
ATOM 1072 N N . SER A 1 138 ? 10.719 8.281 -5.426 1 83.06 138 SER A N 1
ATOM 1073 C CA . SER A 1 138 ? 11.539 9.203 -4.645 1 83.06 138 SER A CA 1
ATOM 1074 C C . SER A 1 138 ? 11.883 10.453 -5.441 1 83.06 138 SER A C 1
ATOM 1076 O O . SER A 1 138 ? 11.805 11.57 -4.926 1 83.06 138 SER A O 1
ATOM 1078 N N . ILE A 1 139 ? 12.242 10.242 -6.66 1 84.31 139 ILE A N 1
ATOM 1079 C CA . ILE A 1 139 ? 12.602 11.359 -7.523 1 84.31 139 ILE A CA 1
ATOM 1080 C C . ILE A 1 139 ? 11.367 12.234 -7.762 1 84.31 139 ILE A C 1
ATOM 1082 O O . ILE A 1 139 ? 11.461 13.469 -7.73 1 84.31 139 ILE A O 1
ATOM 1086 N N . GLY A 1 140 ? 10.258 11.617 -8.047 1 84.88 140 GLY A N 1
ATOM 1087 C CA . GLY A 1 140 ? 9.023 12.375 -8.203 1 84.88 140 GLY A CA 1
ATOM 1088 C C . GLY A 1 140 ? 8.695 13.227 -6.992 1 84.88 140 GLY A C 1
ATOM 1089 O O . GLY A 1 140 ? 8.328 14.391 -7.133 1 84.88 140 GLY A O 1
ATOM 1090 N N . ILE A 1 141 ? 8.859 12.68 -5.812 1 83.5 141 ILE A N 1
ATOM 1091 C CA . ILE A 1 141 ? 8.586 13.391 -4.566 1 83.5 141 ILE A CA 1
ATOM 1092 C C . ILE A 1 141 ? 9.578 14.539 -4.398 1 83.5 141 ILE A C 1
ATOM 1094 O O . ILE A 1 141 ? 9.195 15.648 -4.031 1 83.5 141 ILE A O 1
ATOM 1098 N N . MET A 1 142 ? 10.844 14.227 -4.727 1 82.81 142 MET A N 1
ATOM 1099 C CA . MET A 1 142 ? 11.898 15.227 -4.602 1 82.81 142 MET A CA 1
ATOM 1100 C C . MET A 1 142 ? 11.625 16.422 -5.5 1 82.81 142 MET A C 1
ATOM 1102 O O . MET A 1 142 ? 11.781 17.578 -5.078 1 82.81 142 MET A O 1
ATOM 1106 N N . ILE A 1 143 ? 11.297 16.172 -6.668 1 83.75 143 ILE A N 1
ATOM 1107 C CA . ILE A 1 143 ? 11.023 17.234 -7.629 1 83.75 143 ILE A CA 1
ATOM 1108 C C . ILE A 1 143 ? 9.844 18.078 -7.156 1 83.75 143 ILE A C 1
ATOM 1110 O O . ILE A 1 143 ? 9.906 19.297 -7.156 1 83.75 143 ILE A O 1
ATOM 1114 N N . TYR A 1 144 ? 8.867 17.484 -6.703 1 84.31 144 TYR A N 1
ATOM 1115 C CA . TYR A 1 144 ? 7.68 18.219 -6.262 1 84.31 144 TYR A CA 1
ATOM 1116 C C . TYR A 1 144 ? 7.992 19.078 -5.043 1 84.31 144 TYR A C 1
ATOM 1118 O O . TYR A 1 144 ? 7.621 20.25 -4.992 1 84.31 144 TYR A O 1
ATOM 1126 N N . VAL A 1 145 ? 8.625 18.484 -4.059 1 83.44 145 VAL A N 1
ATOM 1127 C CA . VAL A 1 145 ? 8.922 19.188 -2.822 1 83.44 145 VAL A CA 1
ATOM 1128 C C . VAL A 1 145 ? 9.875 20.344 -3.109 1 83.44 145 VAL A C 1
ATOM 1130 O O . VAL A 1 145 ? 9.773 21.422 -2.496 1 83.44 145 VAL A O 1
ATOM 1133 N N . ALA A 1 146 ? 10.766 20.141 -4.066 1 84.81 146 ALA A N 1
ATOM 1134 C CA . ALA A 1 146 ? 11.719 21.188 -4.43 1 84.81 146 ALA A CA 1
ATOM 1135 C C . ALA A 1 146 ? 11.016 22.375 -5.086 1 84.81 146 ALA A C 1
ATOM 1137 O O . ALA A 1 146 ? 11.398 23.516 -4.875 1 84.81 146 ALA A O 1
ATOM 1138 N N . ILE A 1 147 ? 10.102 22.078 -5.898 1 83.75 147 ILE A N 1
ATOM 1139 C CA . ILE A 1 147 ? 9.359 23.125 -6.598 1 83.75 147 ILE A CA 1
ATOM 1140 C C . ILE A 1 147 ? 8.469 23.875 -5.609 1 83.75 147 ILE A C 1
ATOM 1142 O O . ILE A 1 147 ? 8.383 25.109 -5.664 1 83.75 147 ILE A O 1
ATOM 1146 N N . ARG A 1 148 ? 7.922 23.188 -4.754 1 79.19 148 ARG A N 1
ATOM 1147 C CA . ARG A 1 148 ? 6.957 23.781 -3.832 1 79.19 148 ARG A CA 1
ATOM 1148 C C . ARG A 1 148 ? 7.664 24.5 -2.688 1 79.19 148 ARG A C 1
ATOM 1150 O O . ARG A 1 148 ? 7.168 25.5 -2.176 1 79.19 148 ARG A O 1
ATOM 1157 N N . PHE A 1 149 ? 8.602 23.891 -2.324 1 81 149 PHE A N 1
ATOM 1158 C CA . PHE A 1 149 ? 9.359 24.438 -1.203 1 81 149 PHE A CA 1
ATOM 1159 C C . PHE A 1 149 ? 10.734 24.891 -1.654 1 81 149 PHE A C 1
ATOM 1161 O O . PHE A 1 149 ? 10.945 25.188 -2.834 1 81 149 PHE A O 1
ATOM 1168 N N . GLU A 1 150 ? 11.664 25.062 -0.855 1 83.69 150 GLU A N 1
ATOM 1169 C CA . GLU A 1 150 ? 13.07 25.328 -1.136 1 83.69 150 GLU A CA 1
ATOM 1170 C C . GLU A 1 150 ? 13.867 24.016 -1.196 1 83.69 150 GLU A C 1
ATOM 1172 O O . GLU A 1 150 ? 13.43 23 -0.68 1 83.69 150 GLU A O 1
ATOM 1177 N N . TRP A 1 151 ? 14.953 24.125 -1.843 1 84.5 151 TRP A N 1
ATOM 1178 C CA . TRP A 1 151 ? 15.75 22.922 -2.086 1 84.5 151 TRP A CA 1
ATOM 1179 C C . TRP A 1 151 ? 16.219 22.312 -0.773 1 84.5 151 TRP A C 1
ATOM 1181 O O . TRP A 1 151 ? 16.391 21.094 -0.685 1 84.5 151 TRP A O 1
ATOM 1191 N N . ARG A 1 152 ? 16.312 23.109 0.248 1 87.94 152 ARG A N 1
ATOM 1192 C CA . ARG A 1 152 ? 16.75 22.578 1.534 1 87.94 152 ARG A CA 1
ATOM 1193 C C . ARG A 1 152 ? 15.68 21.688 2.158 1 87.94 152 ARG A C 1
ATOM 1195 O O . ARG A 1 152 ? 15.992 20.656 2.75 1 87.94 152 ARG A O 1
ATOM 1202 N N . PHE A 1 153 ? 14.383 22.125 1.933 1 88.38 153 PHE A N 1
ATOM 1203 C CA . PHE A 1 153 ? 13.266 21.312 2.412 1 88.38 153 PHE A CA 1
ATOM 1204 C C . PHE A 1 153 ? 13.203 19.984 1.674 1 88.38 153 PHE A C 1
ATOM 1206 O O . PHE A 1 153 ? 12.938 18.953 2.281 1 88.38 153 PHE A O 1
ATOM 1213 N N . ALA A 1 154 ? 13.484 20.094 0.426 1 86.94 154 ALA A N 1
ATOM 1214 C CA . ALA A 1 154 ? 13.406 18.906 -0.417 1 86.94 154 ALA A CA 1
ATOM 1215 C C . ALA A 1 154 ? 14.469 17.875 -0.017 1 86.94 154 ALA A C 1
ATOM 1217 O O . ALA A 1 154 ? 14.18 16.688 0.07 1 86.94 154 ALA A O 1
ATOM 1218 N N . VAL A 1 155 ? 15.625 18.344 0.234 1 87.69 155 VAL A N 1
ATOM 1219 C CA . VAL A 1 155 ? 16.719 17.453 0.612 1 87.69 155 VAL A CA 1
ATOM 1220 C C . VAL A 1 155 ? 16.422 16.812 1.959 1 87.69 155 VAL A C 1
ATOM 1222 O O . VAL A 1 155 ? 16.609 15.602 2.127 1 87.69 155 VAL A O 1
ATOM 1225 N N . ALA A 1 156 ? 15.953 17.609 2.881 1 89.75 156 ALA A N 1
ATOM 1226 C CA . ALA A 1 156 ? 15.633 17.078 4.207 1 89.75 156 ALA A CA 1
ATOM 1227 C C . ALA A 1 156 ? 14.523 16.031 4.125 1 89.75 156 ALA A C 1
ATOM 1229 O O . ALA A 1 156 ? 14.578 15.016 4.812 1 89.75 156 ALA A O 1
ATOM 1230 N N . ALA A 1 157 ? 13.562 16.297 3.291 1 89.25 157 ALA A N 1
ATOM 1231 C CA . ALA A 1 157 ? 12.438 15.375 3.133 1 89.25 157 ALA A CA 1
ATOM 1232 C C . ALA A 1 157 ? 12.891 14.047 2.529 1 89.25 157 ALA A C 1
ATOM 1234 O O . ALA A 1 157 ? 12.492 12.977 2.998 1 89.25 157 ALA A O 1
ATOM 1235 N N . VAL A 1 158 ? 13.719 14.125 1.553 1 85.88 158 VAL A N 1
ATOM 1236 C CA . VAL A 1 158 ? 14.164 12.938 0.826 1 85.88 158 VAL A CA 1
ATOM 1237 C C . VAL A 1 158 ? 15.039 12.078 1.729 1 85.88 158 VAL A C 1
ATOM 1239 O O . VAL A 1 158 ? 14.914 10.852 1.742 1 85.88 158 VAL A O 1
ATOM 1242 N N . ILE A 1 159 ? 15.906 12.688 2.408 1 86.62 159 ILE A N 1
ATOM 1243 C CA . ILE A 1 159 ? 16.781 11.961 3.316 1 86.62 159 ILE A CA 1
ATOM 1244 C C . ILE A 1 159 ? 15.945 11.242 4.375 1 86.62 159 ILE A C 1
ATOM 1246 O O . ILE A 1 159 ? 16.219 10.086 4.711 1 86.62 159 ILE A O 1
ATOM 1250 N N . SER A 1 160 ? 14.992 11.961 4.883 1 89.5 160 SER A N 1
ATOM 1251 C CA . SER A 1 160 ? 14.109 11.359 5.879 1 89.5 160 SER A CA 1
ATOM 1252 C C . SER A 1 160 ? 13.336 10.188 5.301 1 89.5 160 SER A C 1
ATOM 1254 O O . SER A 1 160 ? 13.172 9.156 5.957 1 89.5 160 SER A O 1
ATOM 1256 N N . LEU A 1 161 ? 12.914 10.305 4.094 1 87.31 161 LEU A N 1
ATOM 1257 C CA . LEU A 1 161 ? 12.148 9.25 3.422 1 87.31 161 LEU A CA 1
ATOM 1258 C C . LEU A 1 161 ? 13.008 8.008 3.211 1 87.31 161 LEU A C 1
ATOM 1260 O O . LEU A 1 161 ? 12.547 6.887 3.432 1 87.31 161 LEU A O 1
ATOM 1264 N N . PHE A 1 162 ? 14.211 8.242 2.754 1 86.5 162 PHE A N 1
ATOM 1265 C CA . PHE A 1 162 ? 15.133 7.125 2.545 1 86.5 162 PHE A CA 1
ATOM 1266 C C . PHE A 1 162 ? 15.453 6.43 3.863 1 86.5 162 PHE A C 1
ATOM 1268 O O . PHE A 1 162 ? 15.578 5.203 3.908 1 86.5 162 PHE A O 1
ATOM 1275 N N . HIS A 1 163 ? 15.594 7.266 4.824 1 88.56 163 HIS A N 1
ATOM 1276 C CA . HIS A 1 163 ? 15.82 6.699 6.148 1 88.56 163 HIS A CA 1
ATOM 1277 C C . HIS A 1 163 ? 14.648 5.812 6.57 1 88.56 163 HIS A C 1
ATOM 1279 O O . HIS A 1 163 ? 14.859 4.711 7.086 1 88.56 163 HIS A O 1
ATOM 1285 N N . ASP A 1 164 ? 13.422 6.242 6.363 1 89.88 164 ASP A N 1
ATOM 1286 C CA . ASP A 1 164 ? 12.234 5.48 6.738 1 89.88 164 ASP A CA 1
ATOM 1287 C C . ASP A 1 164 ? 12.18 4.145 6 1 89.88 164 ASP A C 1
ATOM 1289 O O . ASP A 1 164 ? 11.906 3.107 6.605 1 89.88 164 ASP A O 1
ATOM 1293 N N . ALA A 1 165 ? 12.406 4.203 4.715 1 89.12 165 ALA A N 1
ATOM 1294 C CA . ALA A 1 165 ? 12.406 2.984 3.91 1 89.12 165 ALA A CA 1
ATOM 1295 C C . ALA A 1 165 ? 13.516 2.031 4.359 1 89.12 165 ALA A C 1
ATOM 1297 O O . ALA A 1 165 ? 13.289 0.823 4.469 1 89.12 165 ALA A O 1
ATOM 1298 N N . PHE A 1 166 ? 14.641 2.578 4.625 1 90.38 166 PHE A N 1
ATOM 1299 C CA . PHE A 1 166 ? 15.805 1.786 5.012 1 90.38 166 PHE A CA 1
ATOM 1300 C C . PHE A 1 166 ? 15.555 1.079 6.34 1 90.38 166 PHE A C 1
ATOM 1302 O O . PHE A 1 166 ? 15.938 -0.078 6.516 1 90.38 166 PHE A O 1
ATOM 1309 N N . VAL A 1 167 ? 14.984 1.749 7.246 1 90.5 167 VAL A N 1
ATOM 1310 C CA . VAL A 1 167 ? 14.734 1.172 8.562 1 90.5 167 VAL A CA 1
ATOM 1311 C C . VAL A 1 167 ? 13.805 -0.033 8.43 1 90.5 167 VAL A C 1
ATOM 1313 O O . VAL A 1 167 ? 14.023 -1.07 9.055 1 90.5 167 VAL A O 1
ATOM 1316 N N . VAL A 1 168 ? 12.789 0.08 7.656 1 92.56 168 VAL A N 1
ATOM 1317 C CA . VAL A 1 168 ? 11.852 -1.024 7.461 1 92.56 168 VAL A CA 1
ATOM 1318 C C . VAL A 1 168 ? 12.578 -2.207 6.82 1 92.56 168 VAL A C 1
ATOM 1320 O O . VAL A 1 168 ? 12.414 -3.352 7.25 1 92.56 168 VAL A O 1
ATOM 1323 N N . ILE A 1 169 ? 13.336 -1.913 5.824 1 92.19 169 ILE A N 1
ATOM 1324 C CA . ILE A 1 169 ? 14.102 -2.947 5.137 1 92.19 169 ILE A CA 1
ATOM 1325 C C . ILE A 1 169 ? 15.055 -3.625 6.117 1 92.19 169 ILE A C 1
ATOM 1327 O O . ILE A 1 169 ? 15.211 -4.848 6.098 1 92.19 169 ILE A O 1
ATOM 1331 N N . SER A 1 170 ? 15.664 -2.789 6.957 1 92.25 170 SER A N 1
ATOM 1332 C CA . SER A 1 170 ? 16.609 -3.307 7.934 1 92.25 170 SER A CA 1
ATOM 1333 C C . SER A 1 170 ? 15.93 -4.234 8.93 1 92.25 170 SER A C 1
ATOM 1335 O O . SER A 1 170 ? 16.5 -5.266 9.312 1 92.25 170 SER A O 1
ATOM 1337 N N . VAL A 1 171 ? 14.805 -3.904 9.352 1 92.75 171 VAL A N 1
ATOM 1338 C CA . VAL A 1 171 ? 14.07 -4.742 10.297 1 92.75 171 VAL A CA 1
ATOM 1339 C C . VAL A 1 171 ? 13.727 -6.078 9.648 1 92.75 171 VAL A C 1
ATOM 1341 O O . VAL A 1 171 ? 13.82 -7.129 10.289 1 92.75 171 VAL A O 1
ATOM 1344 N N . PHE A 1 172 ? 13.367 -6.086 8.43 1 93.5 172 PHE A N 1
ATOM 1345 C CA . PHE A 1 172 ? 13.047 -7.312 7.715 1 93.5 172 PHE A CA 1
ATOM 1346 C C . PHE A 1 172 ? 14.289 -8.172 7.523 1 93.5 172 PHE A C 1
ATOM 1348 O O . PHE A 1 172 ? 14.211 -9.406 7.527 1 93.5 172 PHE A O 1
ATOM 1355 N N . SER A 1 173 ? 15.391 -7.512 7.328 1 93.19 173 SER A N 1
ATOM 1356 C CA . SER A 1 173 ? 16.656 -8.234 7.223 1 93.19 173 SER A CA 1
ATOM 1357 C C . SER A 1 173 ? 17.047 -8.859 8.555 1 93.19 173 SER A C 1
ATOM 1359 O O . SER A 1 173 ? 17.422 -10.031 8.617 1 93.19 173 SER A O 1
ATOM 1361 N N . LEU A 1 174 ? 16.938 -8.094 9.609 1 91.12 174 LEU A N 1
ATOM 1362 C CA . LEU A 1 174 ? 17.344 -8.523 10.945 1 91.12 174 LEU A CA 1
ATOM 1363 C C . LEU A 1 174 ? 16.531 -9.734 11.398 1 91.12 174 LEU A C 1
ATOM 1365 O O . LEU A 1 174 ? 17.078 -10.664 11.992 1 91.12 174 LEU A O 1
ATOM 1369 N N . PHE A 1 175 ? 15.258 -9.812 11.086 1 92 175 PHE A N 1
ATOM 1370 C CA . PHE A 1 175 ? 14.383 -10.891 11.547 1 92 175 PHE A CA 1
ATOM 1371 C C . PHE A 1 175 ? 14.18 -11.93 10.453 1 92 175 PHE A C 1
ATOM 1373 O O . PHE A 1 175 ? 13.375 -12.852 10.609 1 92 175 PHE A O 1
ATOM 1380 N N . ARG A 1 176 ? 14.836 -11.742 9.32 1 91.06 176 ARG A N 1
ATOM 1381 C CA . ARG A 1 176 ? 14.805 -12.672 8.203 1 91.06 176 ARG A CA 1
ATOM 1382 C C . ARG A 1 176 ? 13.383 -12.898 7.711 1 91.06 176 ARG A C 1
ATOM 1384 O O . ARG A 1 176 ? 12.961 -14.039 7.5 1 91.06 176 ARG A O 1
ATOM 1391 N N . LEU A 1 177 ? 12.711 -11.773 7.648 1 91 177 LEU A N 1
ATOM 1392 C CA . LEU A 1 177 ? 11.352 -11.828 7.133 1 91 177 LEU A CA 1
ATOM 1393 C C . LEU A 1 177 ? 11.344 -11.836 5.605 1 91 177 LEU A C 1
ATOM 1395 O O . LEU A 1 177 ? 12.234 -11.266 4.977 1 91 177 LEU A O 1
ATOM 1399 N N . GLU A 1 178 ? 10.359 -12.453 5.141 1 90.75 178 GLU A N 1
ATOM 1400 C CA . GLU A 1 178 ? 10.289 -12.617 3.693 1 90.75 178 GLU A CA 1
ATOM 1401 C C . GLU A 1 178 ? 9.953 -11.305 3.002 1 90.75 178 GLU A C 1
ATOM 1403 O O . GLU A 1 178 ? 9.094 -10.547 3.469 1 90.75 178 GLU A O 1
ATOM 1408 N N . VAL A 1 179 ? 10.695 -11.023 1.909 1 90.81 179 VAL A N 1
ATOM 1409 C CA . VAL A 1 179 ? 10.492 -9.812 1.108 1 90.81 179 VAL A CA 1
ATOM 1410 C C . VAL A 1 179 ? 9.898 -10.188 -0.245 1 90.81 179 VAL A C 1
ATOM 1412 O O . VAL A 1 179 ? 10.562 -10.805 -1.078 1 90.81 179 VAL A O 1
ATOM 1415 N N . ASN A 1 180 ? 8.672 -9.867 -0.422 1 89.94 180 ASN A N 1
ATOM 1416 C CA . ASN A 1 180 ? 7.988 -10.109 -1.688 1 89.94 180 ASN A CA 1
ATOM 1417 C C . ASN A 1 180 ? 7.488 -8.805 -2.311 1 89.94 180 ASN A C 1
ATOM 1419 O O . ASN A 1 180 ? 7.855 -7.719 -1.862 1 89.94 180 ASN A O 1
ATOM 1423 N N . LEU A 1 181 ? 6.754 -8.938 -3.387 1 85.94 181 LEU A N 1
ATOM 1424 C CA . LEU A 1 181 ? 6.273 -7.758 -4.098 1 85.94 181 LEU A CA 1
ATOM 1425 C C . LEU A 1 181 ? 5.379 -6.91 -3.201 1 85.94 181 LEU A C 1
ATOM 1427 O O . LEU A 1 181 ? 5.398 -5.68 -3.287 1 85.94 181 LEU A O 1
ATOM 1431 N N . THR A 1 182 ? 4.621 -7.586 -2.395 1 86.19 182 THR A N 1
ATOM 1432 C CA . THR A 1 182 ? 3.748 -6.871 -1.47 1 86.19 182 THR A CA 1
ATOM 1433 C C . THR A 1 182 ? 4.566 -6.027 -0.497 1 86.19 182 THR A C 1
ATOM 1435 O O . THR A 1 182 ? 4.125 -4.957 -0.075 1 86.19 182 THR A O 1
ATOM 1438 N N . PHE A 1 183 ? 5.734 -6.52 -0.144 1 88.81 183 PHE A N 1
ATOM 1439 C CA . PHE A 1 183 ? 6.641 -5.754 0.701 1 88.81 183 PHE A CA 1
ATOM 1440 C C . PHE A 1 183 ? 7.074 -4.469 0.006 1 88.81 183 PHE A C 1
ATOM 1442 O O . PHE A 1 183 ? 7.145 -3.41 0.634 1 88.81 183 PHE A O 1
ATOM 1449 N N . ILE A 1 184 ? 7.355 -4.551 -1.23 1 87.62 184 ILE A N 1
ATOM 1450 C CA . ILE A 1 184 ? 7.785 -3.387 -1.998 1 87.62 184 ILE A CA 1
ATOM 1451 C C . ILE A 1 184 ? 6.668 -2.348 -2.031 1 87.62 184 ILE A C 1
ATOM 1453 O O . ILE A 1 184 ? 6.918 -1.15 -1.875 1 87.62 184 ILE A O 1
ATOM 1457 N N . THR A 1 185 ? 5.445 -2.77 -2.244 1 89.31 185 THR A N 1
ATOM 1458 C CA . THR A 1 185 ? 4.324 -1.839 -2.268 1 89.31 185 THR A CA 1
ATOM 1459 C C . THR A 1 185 ? 4.121 -1.203 -0.895 1 89.31 185 THR A C 1
ATOM 1461 O O . THR A 1 185 ? 3.713 -0.044 -0.797 1 89.31 185 THR A O 1
ATOM 1464 N N . ALA A 1 186 ? 4.402 -1.988 0.155 1 92.56 186 ALA A N 1
ATOM 1465 C CA . ALA A 1 186 ? 4.34 -1.432 1.504 1 92.56 186 ALA A CA 1
ATOM 1466 C C . ALA A 1 186 ? 5.367 -0.318 1.687 1 92.56 186 ALA A C 1
ATOM 1468 O O . ALA A 1 186 ? 5.062 0.724 2.271 1 92.56 186 ALA A O 1
ATOM 1469 N N . VAL A 1 187 ? 6.555 -0.581 1.189 1 91.12 187 VAL A N 1
ATOM 1470 C CA . VAL A 1 187 ? 7.629 0.399 1.311 1 91.12 187 VAL A CA 1
ATOM 1471 C C . VAL A 1 187 ? 7.246 1.682 0.576 1 91.12 187 VAL A C 1
ATOM 1473 O O . VAL A 1 187 ? 7.441 2.783 1.094 1 91.12 187 VAL A O 1
ATOM 1476 N N . LEU A 1 188 ? 6.73 1.537 -0.566 1 87.75 188 LEU A N 1
ATOM 1477 C CA . LEU A 1 188 ? 6.281 2.688 -1.342 1 87.75 188 LEU A CA 1
ATOM 1478 C C . LEU A 1 188 ? 5.18 3.441 -0.607 1 87.75 188 LEU A C 1
ATOM 1480 O O . LEU A 1 188 ? 5.148 4.672 -0.621 1 87.75 188 LEU A O 1
ATOM 1484 N N . THR A 1 189 ? 4.297 2.703 0.033 1 89.44 189 THR A N 1
ATOM 1485 C CA . THR A 1 189 ? 3.201 3.285 0.804 1 89.44 189 THR A CA 1
ATOM 1486 C C . THR A 1 189 ? 3.738 4.059 2.004 1 89.44 189 THR A C 1
ATOM 1488 O O . THR A 1 189 ? 3.266 5.16 2.303 1 89.44 189 THR A O 1
ATOM 1491 N N . ILE A 1 190 ? 4.684 3.506 2.604 1 89.5 190 ILE A N 1
ATOM 1492 C CA . ILE A 1 190 ? 5.297 4.133 3.77 1 89.5 190 ILE A CA 1
ATOM 1493 C C . ILE A 1 190 ? 5.938 5.461 3.365 1 89.5 190 ILE A C 1
ATOM 1495 O O . ILE A 1 190 ? 5.82 6.457 4.082 1 89.5 190 ILE A O 1
ATOM 1499 N N . VAL A 1 191 ? 6.559 5.445 2.275 1 86.5 191 VAL A N 1
ATOM 1500 C CA . VAL A 1 191 ? 7.168 6.66 1.747 1 86.5 191 VAL A CA 1
ATOM 1501 C C . VAL A 1 191 ? 6.098 7.727 1.536 1 86.5 191 VAL A C 1
ATOM 1503 O O . VAL A 1 191 ? 6.301 8.898 1.874 1 86.5 191 VAL A O 1
ATOM 1506 N N . GLY A 1 192 ? 5.02 7.371 1.057 1 83.81 192 GLY A N 1
ATOM 1507 C CA . GLY A 1 192 ? 3.908 8.289 0.867 1 83.81 192 GLY A CA 1
ATOM 1508 C C . GLY A 1 192 ? 3.348 8.828 2.17 1 83.81 192 GLY A C 1
ATOM 1509 O O . GLY A 1 192 ? 3.094 10.023 2.295 1 83.81 192 GLY A O 1
ATOM 1510 N N . PHE A 1 193 ? 3.193 7.93 3.096 1 84.88 193 PHE A N 1
ATOM 1511 C CA . PHE A 1 193 ? 2.652 8.328 4.391 1 84.88 193 PHE A CA 1
ATOM 1512 C C . PHE A 1 193 ? 3.617 9.258 5.117 1 84.88 193 PHE A C 1
ATOM 1514 O O . PHE A 1 193 ? 3.197 10.234 5.738 1 84.88 193 PHE A O 1
ATOM 1521 N N . SER A 1 194 ? 4.863 8.891 5.055 1 88.25 194 SER A N 1
ATOM 1522 C CA . SER A 1 194 ? 5.891 9.68 5.727 1 88.25 194 SER A CA 1
ATOM 1523 C C . SER A 1 194 ? 5.98 11.086 5.141 1 88.25 194 SER A C 1
ATOM 1525 O O . SER A 1 194 ? 6.109 12.062 5.879 1 88.25 194 SER A O 1
ATOM 1527 N N . ILE A 1 195 ? 5.926 11.18 3.879 1 87.19 195 ILE A N 1
ATOM 1528 C CA . ILE A 1 195 ? 6.074 12.477 3.232 1 87.19 195 ILE A CA 1
ATOM 1529 C C . ILE A 1 195 ? 4.895 13.375 3.6 1 87.19 195 ILE A C 1
ATOM 1531 O O . ILE A 1 195 ? 5.039 14.594 3.699 1 87.19 195 ILE A O 1
ATOM 1535 N N . ASN A 1 196 ? 3.721 12.867 3.795 1 84.62 196 ASN A N 1
ATOM 1536 C CA . ASN A 1 196 ? 2.555 13.648 4.191 1 84.62 196 ASN A CA 1
ATOM 1537 C C . ASN A 1 196 ? 2.797 14.383 5.508 1 84.62 196 ASN A C 1
ATOM 1539 O O . ASN A 1 196 ? 2.516 15.578 5.617 1 84.62 196 ASN A O 1
ATOM 1543 N N . ASP A 1 197 ? 3.279 13.672 6.398 1 86.75 197 ASP A N 1
ATOM 1544 C CA . ASP A 1 197 ? 3.57 14.281 7.688 1 86.75 197 ASP A CA 1
ATOM 1545 C C . ASP A 1 197 ? 4.688 15.32 7.566 1 86.75 197 ASP A C 1
ATOM 1547 O O . ASP A 1 197 ? 4.633 16.375 8.203 1 86.75 197 ASP A O 1
ATOM 1551 N N . THR A 1 198 ? 5.664 14.969 6.805 1 89.44 198 THR A N 1
ATOM 1552 C CA . THR A 1 198 ? 6.793 15.875 6.602 1 89.44 198 THR A CA 1
ATOM 1553 C C . THR A 1 198 ? 6.328 17.172 5.961 1 89.44 198 THR A C 1
ATOM 1555 O O . THR A 1 198 ? 6.766 18.266 6.359 1 89.44 198 THR A O 1
ATOM 1558 N N . ILE A 1 199 ? 5.473 17.109 5.066 1 85.25 199 ILE A N 1
ATOM 1559 C CA . ILE A 1 199 ? 4.98 18.281 4.355 1 85.25 199 ILE A CA 1
ATOM 1560 C C . ILE A 1 199 ? 4.18 19.172 5.309 1 85.25 199 ILE A C 1
ATOM 1562 O O . ILE A 1 199 ? 4.273 20.391 5.254 1 85.25 199 ILE A O 1
ATOM 1566 N N . VAL A 1 200 ? 3.406 18.578 6.125 1 83 200 VAL A N 1
ATOM 1567 C CA . VAL A 1 200 ? 2.613 19.328 7.102 1 83 200 VAL A CA 1
ATOM 1568 C C . VAL A 1 200 ? 3.535 20.125 8.008 1 83 200 VAL A C 1
ATOM 1570 O O . VAL A 1 200 ? 3.279 21.312 8.281 1 83 200 VAL A O 1
ATOM 1573 N N . ILE A 1 201 ? 4.527 19.516 8.469 1 88.56 201 ILE A N 1
ATOM 1574 C CA . ILE A 1 201 ? 5.488 20.156 9.359 1 88.56 201 ILE A CA 1
ATOM 1575 C C . ILE A 1 201 ? 6.223 21.266 8.617 1 88.56 201 ILE A C 1
ATOM 1577 O O . ILE A 1 201 ? 6.367 22.375 9.141 1 88.56 201 ILE A O 1
ATOM 1581 N N . PHE A 1 202 ? 6.652 21 7.426 1 88.75 202 PHE A N 1
ATOM 1582 C CA . PHE A 1 202 ? 7.387 21.984 6.629 1 88.75 202 PHE A CA 1
ATOM 1583 C C . PHE A 1 202 ? 6.504 23.172 6.285 1 88.75 202 PHE A C 1
ATOM 1585 O O . PHE A 1 202 ? 6.977 24.312 6.246 1 88.75 202 PHE A O 1
ATOM 1592 N N . ASP A 1 203 ? 5.289 22.891 6.043 1 84.31 203 ASP A N 1
ATOM 1593 C CA . ASP A 1 203 ? 4.359 23.984 5.762 1 84.31 203 ASP A CA 1
ATOM 1594 C C . ASP A 1 203 ? 4.219 24.906 6.965 1 84.31 203 ASP A C 1
ATOM 1596 O O . ASP A 1 203 ? 4.164 26.125 6.809 1 84.31 203 ASP A O 1
ATOM 1600 N N . ARG A 1 204 ? 4.121 24.312 8.102 1 86.31 204 ARG A N 1
ATOM 1601 C CA . ARG A 1 204 ? 4.016 25.109 9.32 1 86.31 204 ARG A CA 1
ATOM 1602 C C . ARG A 1 204 ? 5.289 25.906 9.57 1 86.31 204 ARG A C 1
ATOM 1604 O O . ARG A 1 204 ? 5.234 27.047 10.016 1 86.31 204 ARG A O 1
ATOM 1611 N N . ILE A 1 205 ? 6.41 25.344 9.297 1 88.62 205 ILE A N 1
ATOM 1612 C CA . ILE A 1 205 ? 7.688 26.031 9.422 1 88.62 205 ILE A CA 1
ATOM 1613 C C . ILE A 1 205 ? 7.727 27.234 8.469 1 88.62 205 ILE A C 1
ATOM 1615 O O . ILE A 1 205 ? 8.109 28.328 8.859 1 88.62 205 ILE A O 1
ATOM 1619 N N . ARG A 1 206 ? 7.336 27.031 7.309 1 86.25 206 ARG A N 1
ATOM 1620 C CA . ARG A 1 206 ? 7.328 28.109 6.309 1 86.25 206 ARG A CA 1
ATOM 1621 C C . ARG A 1 206 ? 6.379 29.219 6.711 1 86.25 206 ARG A C 1
ATOM 1623 O O . ARG A 1 206 ? 6.688 30.406 6.527 1 86.25 206 ARG A O 1
ATOM 1630 N N . GLU A 1 207 ? 5.238 28.797 7.168 1 83.06 207 GLU A N 1
ATOM 1631 C CA . GLU A 1 207 ? 4.262 29.781 7.621 1 83.06 207 GLU A CA 1
ATOM 1632 C C . GLU A 1 207 ? 4.812 30.609 8.773 1 83.06 207 GLU A C 1
ATOM 1634 O O . GLU A 1 207 ? 4.664 31.844 8.781 1 83.06 207 GLU A O 1
ATOM 1639 N N . ASN A 1 208 ? 5.469 29.969 9.695 1 87 208 ASN A N 1
ATOM 1640 C CA . ASN A 1 208 ? 6.023 30.656 10.859 1 87 208 ASN A CA 1
ATOM 1641 C C . ASN A 1 208 ? 7.238 31.5 10.484 1 87 208 ASN A C 1
ATOM 1643 O O . ASN A 1 208 ? 7.527 32.5 11.133 1 87 208 ASN A O 1
ATOM 1647 N N . LEU A 1 209 ? 7.969 31.078 9.508 1 86.5 209 LEU A N 1
ATOM 1648 C CA . LEU A 1 209 ? 9.133 31.812 9.039 1 86.5 209 LEU A CA 1
ATOM 1649 C C . LEU A 1 209 ? 8.719 33.156 8.453 1 86.5 209 LEU A C 1
ATOM 1651 O O . LEU A 1 209 ? 9.484 34.125 8.508 1 86.5 209 LEU A O 1
ATOM 1655 N N . ARG A 1 210 ? 7.559 33.188 7.895 1 81.31 210 ARG A N 1
ATOM 1656 C CA . ARG A 1 210 ? 7.062 34.406 7.32 1 81.31 210 ARG A CA 1
ATOM 1657 C C . ARG A 1 210 ? 6.852 35.469 8.398 1 81.31 210 ARG A C 1
ATOM 1659 O O . ARG A 1 210 ? 6.969 36.688 8.133 1 81.31 210 ARG A O 1
ATOM 1666 N N . PHE A 1 211 ? 6.609 35 9.578 1 77.62 211 PHE A N 1
ATOM 1667 C CA . PHE A 1 211 ? 6.312 35.938 10.664 1 77.62 211 PHE A CA 1
ATOM 1668 C C . PHE A 1 211 ? 7.547 36.188 11.523 1 77.62 211 PHE A C 1
ATOM 1670 O O . PHE A 1 211 ? 7.535 37.031 12.406 1 77.62 211 PHE A O 1
ATOM 1677 N N . ALA A 1 212 ? 8.5 35.312 11.25 1 74.88 212 ALA A N 1
ATOM 1678 C CA . ALA A 1 212 ? 9.711 35.438 12.062 1 74.88 212 ALA A CA 1
ATOM 1679 C C . ALA A 1 212 ? 10.586 36.594 11.539 1 74.88 212 ALA A C 1
ATOM 1681 O O . ALA A 1 212 ? 10.75 36.75 10.328 1 74.88 212 ALA A O 1
ATOM 1682 N N . LYS A 1 213 ? 10.711 37.688 12.258 1 62.94 213 LYS A N 1
ATOM 1683 C CA . LYS A 1 213 ? 11.414 38.906 11.891 1 62.94 213 LYS A CA 1
ATOM 1684 C C . LYS A 1 213 ? 12.906 38.656 11.711 1 62.94 213 LYS A C 1
ATOM 1686 O O . LYS A 1 213 ? 13.562 39.344 10.914 1 62.94 213 LYS A O 1
ATOM 1691 N N . LYS A 1 214 ? 13.508 37.75 12.602 1 64.62 214 LYS A N 1
ATOM 1692 C CA . LYS A 1 214 ? 14.969 37.688 12.609 1 64.62 214 LYS A CA 1
ATOM 1693 C C . LYS A 1 214 ? 15.461 36.312 12.148 1 64.62 214 LYS A C 1
ATOM 1695 O O . LYS A 1 214 ? 14.828 35.312 12.43 1 64.62 214 LYS A O 1
ATOM 1700 N N . THR A 1 215 ? 16.5 36.312 11.328 1 67.81 215 THR A N 1
ATOM 1701 C CA . THR A 1 215 ? 17.031 35.156 10.609 1 67.81 215 THR A CA 1
ATOM 1702 C C . THR A 1 215 ? 18.203 34.531 11.375 1 67.81 215 THR A C 1
ATOM 1704 O O . THR A 1 215 ? 19.031 33.844 10.781 1 67.81 215 THR A O 1
ATOM 1707 N N . THR A 1 216 ? 18.281 34.781 12.734 1 79 216 THR A N 1
ATOM 1708 C CA . THR A 1 216 ? 19.391 34.125 13.43 1 79 216 THR A CA 1
ATOM 1709 C C . THR A 1 216 ? 19.109 32.625 13.625 1 79 216 THR A C 1
ATOM 1711 O O . THR A 1 216 ? 17.969 32.188 13.508 1 79 216 THR A O 1
ATOM 1714 N N . LYS A 1 217 ? 20.141 31.953 13.875 1 82.69 217 LYS A N 1
ATOM 1715 C CA . LYS A 1 217 ? 20.031 30.516 14.109 1 82.69 217 LYS A CA 1
ATOM 1716 C C . LYS A 1 217 ? 19.109 30.219 15.281 1 82.69 217 LYS A C 1
ATOM 1718 O O . LYS A 1 217 ? 18.359 29.25 15.258 1 82.69 217 LYS A O 1
ATOM 1723 N N . ALA A 1 218 ? 19.188 31.031 16.297 1 83.38 218 ALA A N 1
ATOM 1724 C CA . ALA A 1 218 ? 18.344 30.844 17.484 1 83.38 218 ALA A CA 1
ATOM 1725 C C . ALA A 1 218 ? 16.875 31.078 17.141 1 83.38 218 ALA A C 1
ATOM 1727 O O . ALA A 1 218 ? 15.992 30.391 17.656 1 83.38 218 ALA A O 1
ATOM 1728 N N . ASP A 1 219 ? 16.75 32.031 16.266 1 85.31 219 ASP A N 1
ATOM 1729 C CA . ASP A 1 219 ? 15.383 32.312 15.844 1 85.31 219 ASP A CA 1
ATOM 1730 C C . ASP A 1 219 ? 14.805 31.188 15.016 1 85.31 219 ASP A C 1
ATOM 1732 O O . ASP A 1 219 ? 13.633 30.828 15.156 1 85.31 219 ASP A O 1
ATOM 1736 N N . LEU A 1 220 ? 15.68 30.688 14.234 1 87.44 220 LEU A N 1
ATOM 1737 C CA . LEU A 1 220 ? 15.25 29.578 13.391 1 87.44 220 LEU A CA 1
ATOM 1738 C C . LEU A 1 220 ? 14.906 28.359 14.227 1 87.44 220 LEU A C 1
ATOM 1740 O O . LEU A 1 220 ? 13.945 27.641 13.922 1 87.44 220 LEU A O 1
ATOM 1744 N N . ARG A 1 221 ? 15.688 28.141 15.227 1 88.44 221 ARG A N 1
ATOM 1745 C CA . ARG A 1 221 ? 15.438 27.016 16.125 1 88.44 221 ARG A CA 1
ATOM 1746 C C . ARG A 1 221 ? 14.086 27.172 16.828 1 88.44 221 ARG A C 1
ATOM 1748 O O . ARG A 1 221 ? 13.367 26.203 17.016 1 88.44 221 ARG A O 1
ATOM 1755 N N . GLU A 1 222 ? 13.797 28.359 17.172 1 88.44 222 GLU A N 1
ATOM 1756 C CA . GLU A 1 222 ? 12.523 28.625 17.844 1 88.44 222 GLU A CA 1
ATOM 1757 C C . GLU A 1 222 ? 11.344 28.422 16.875 1 88.44 222 GLU A C 1
ATOM 1759 O O . GLU A 1 222 ? 10.289 27.938 17.297 1 88.44 222 GLU A O 1
ATOM 1764 N N . VAL A 1 223 ? 11.578 28.844 15.695 1 88.69 223 VAL A N 1
ATOM 1765 C CA . VAL A 1 223 ? 10.539 28.688 14.68 1 88.69 223 VAL A CA 1
ATOM 1766 C C . VAL A 1 223 ? 10.25 27.203 14.461 1 88.69 223 VAL A C 1
ATOM 1768 O O . VAL A 1 223 ? 9.094 26.797 14.383 1 88.69 223 VAL A O 1
ATOM 1771 N N . VAL A 1 224 ? 11.297 26.453 14.391 1 89.31 224 VAL A N 1
ATOM 1772 C CA . VAL A 1 224 ? 11.164 25.016 14.148 1 89.31 224 VAL A CA 1
ATOM 1773 C C . VAL A 1 224 ? 10.484 24.344 15.344 1 89.31 224 VAL A C 1
ATOM 1775 O O . VAL A 1 224 ? 9.562 23.547 15.172 1 89.31 224 VAL A O 1
ATOM 1778 N N . ASN A 1 225 ? 10.922 24.688 16.562 1 90.5 225 ASN A N 1
ATOM 1779 C CA . ASN A 1 225 ? 10.336 24.125 17.766 1 90.5 225 ASN A CA 1
ATOM 1780 C C . ASN A 1 225 ? 8.859 24.484 17.891 1 90.5 225 ASN A C 1
ATOM 1782 O O . ASN A 1 225 ? 8.039 23.641 18.266 1 90.5 225 ASN A O 1
ATOM 1786 N N . ARG A 1 226 ? 8.594 25.703 17.578 1 87.75 226 ARG A N 1
ATOM 1787 C CA . ARG A 1 226 ? 7.207 26.156 17.641 1 87.75 226 ARG A CA 1
ATOM 1788 C C . ARG A 1 226 ? 6.348 25.453 16.609 1 87.75 226 ARG A C 1
ATOM 1790 O O . ARG A 1 226 ? 5.215 25.062 16.891 1 87.75 226 ARG A O 1
ATOM 1797 N N . SER A 1 227 ? 6.871 25.297 15.398 1 89.5 227 SER A N 1
ATOM 1798 C CA . SER A 1 227 ? 6.148 24.625 14.32 1 89.5 227 SER A CA 1
ATOM 1799 C C . SER A 1 227 ? 5.891 23.156 14.656 1 89.5 227 SER A C 1
ATOM 1801 O O . SER A 1 227 ? 4.809 22.641 14.375 1 89.5 227 SER A O 1
ATOM 1803 N N . LEU A 1 228 ? 6.867 22.562 15.258 1 89 228 LEU A N 1
ATOM 1804 C CA . LEU A 1 228 ? 6.727 21.172 15.648 1 89 228 LEU A CA 1
ATOM 1805 C C . LEU A 1 228 ? 5.688 21.016 16.75 1 89 228 LEU A C 1
ATOM 1807 O O . LEU A 1 228 ? 4.883 20.078 16.734 1 89 228 LEU A O 1
ATOM 1811 N N . ALA A 1 229 ? 5.715 21.906 17.656 1 87.12 229 ALA A N 1
ATOM 1812 C CA . ALA A 1 229 ? 4.75 21.875 18.766 1 87.12 229 ALA A CA 1
ATOM 1813 C C . ALA A 1 229 ? 3.324 22.047 18.234 1 87.12 229 ALA A C 1
ATOM 1815 O O . ALA A 1 229 ? 2.402 21.375 18.719 1 87.12 229 ALA A O 1
ATOM 1816 N N . GLN A 1 230 ? 3.176 22.875 17.266 1 83.31 230 GLN A N 1
ATOM 1817 C CA . GLN A 1 230 ? 1.859 23.188 16.719 1 83.31 230 GLN A CA 1
ATOM 1818 C C . GLN A 1 230 ? 1.321 22.016 15.891 1 83.31 230 GLN A C 1
ATOM 1820 O O . GLN A 1 230 ? 0.108 21.875 15.734 1 83.31 230 GLN A O 1
ATOM 1825 N N . THR A 1 231 ? 2.234 21.266 15.352 1 83.94 231 THR A N 1
ATOM 1826 C CA . THR A 1 231 ? 1.809 20.203 14.445 1 83.94 231 THR A CA 1
ATOM 1827 C C . THR A 1 231 ? 1.871 18.844 15.141 1 83.94 231 THR A C 1
ATOM 1829 O O . THR A 1 231 ? 1.392 17.844 14.602 1 83.94 231 THR A O 1
ATOM 1832 N N . MET A 1 232 ? 2.357 18.766 16.281 1 84.88 232 MET A N 1
ATOM 1833 C CA . MET A 1 232 ? 2.598 17.5 17 1 84.88 232 MET A CA 1
ATOM 1834 C C . MET A 1 232 ? 1.3 16.719 17.172 1 84.88 232 MET A C 1
ATOM 1836 O O . MET A 1 232 ? 1.245 15.531 16.875 1 84.88 232 MET A O 1
ATOM 1840 N N . THR A 1 233 ? 0.375 17.391 17.672 1 79.12 233 THR A N 1
ATOM 1841 C CA . THR A 1 233 ? -0.894 16.719 17.922 1 79.12 233 THR A CA 1
ATOM 1842 C C . THR A 1 233 ? -1.45 16.109 16.641 1 79.12 233 THR A C 1
ATOM 1844 O O . THR A 1 233 ? -1.91 14.977 16.641 1 79.12 233 THR A O 1
ATOM 1847 N N . ARG A 1 234 ? -1.351 16.891 15.641 1 73.75 234 ARG A N 1
ATOM 1848 C CA . ARG A 1 234 ? -1.84 16.422 14.352 1 73.75 234 ARG A CA 1
ATOM 1849 C C . ARG A 1 234 ? -1.007 15.242 13.844 1 73.75 234 ARG A C 1
ATOM 1851 O O . ARG A 1 234 ? -1.555 14.234 13.391 1 73.75 234 ARG A O 1
ATOM 1858 N N . SER A 1 235 ? 0.274 15.398 13.82 1 82.5 235 SER A N 1
ATOM 1859 C CA . SER A 1 235 ? 1.187 14.352 13.375 1 82.5 235 SER A CA 1
ATOM 1860 C C . SER A 1 235 ? 0.982 13.062 14.156 1 82.5 235 SER A C 1
ATOM 1862 O O . SER A 1 235 ? 0.936 11.977 13.578 1 82.5 235 SER A O 1
ATOM 1864 N N . LEU A 1 236 ? 0.806 13.195 15.406 1 83.69 236 LEU A N 1
ATOM 1865 C CA . LEU A 1 236 ? 0.608 12.016 16.25 1 83.69 236 LEU A CA 1
ATOM 1866 C C . LEU A 1 236 ? -0.741 11.367 15.969 1 83.69 236 LEU A C 1
ATOM 1868 O O . LEU A 1 236 ? -0.848 10.141 15.938 1 83.69 236 LEU A O 1
ATOM 1872 N N . ASN A 1 237 ? -1.693 12.211 15.844 1 81.25 237 ASN A N 1
ATOM 1873 C CA . ASN A 1 237 ? -3.029 11.672 15.609 1 81.25 237 ASN A CA 1
ATOM 1874 C C . ASN A 1 237 ? -3.117 10.961 14.258 1 81.25 237 ASN A C 1
ATOM 1876 O O . ASN A 1 237 ? -3.721 9.891 14.156 1 81.25 237 ASN A O 1
ATOM 1880 N N . THR A 1 238 ? -2.58 11.57 13.211 1 81.56 238 THR A N 1
ATOM 1881 C CA . THR A 1 238 ? -2.604 10.953 11.891 1 81.56 238 THR A CA 1
ATOM 1882 C C . THR A 1 238 ? -1.799 9.656 11.883 1 81.56 238 THR A C 1
ATOM 1884 O O . THR A 1 238 ? -2.238 8.648 11.328 1 81.56 238 THR A O 1
ATOM 1887 N N . THR A 1 239 ? -0.688 9.664 12.562 1 86.31 239 THR A N 1
ATOM 1888 C CA . THR A 1 239 ? 0.16 8.477 12.648 1 86.31 239 THR A CA 1
ATOM 1889 C C . THR A 1 239 ? -0.532 7.371 13.438 1 86.31 239 THR A C 1
ATOM 1891 O O . THR A 1 239 ? -0.511 6.207 13.031 1 86.31 239 THR A O 1
ATOM 1894 N N . PHE A 1 240 ? -1.156 7.715 14.492 1 86.19 240 PHE A N 1
ATOM 1895 C CA . PHE A 1 240 ? -1.796 6.723 15.344 1 86.19 240 PHE A CA 1
ATOM 1896 C C . PHE A 1 240 ? -2.984 6.086 14.633 1 86.19 240 PHE A C 1
ATOM 1898 O O . PHE A 1 240 ? -3.271 4.902 14.828 1 86.19 240 PHE A O 1
ATOM 1905 N N . THR A 1 241 ? -3.646 6.891 13.891 1 84.88 241 THR A N 1
ATOM 1906 C CA . THR A 1 241 ? -4.793 6.344 13.18 1 84.88 241 THR A CA 1
ATOM 1907 C C . THR A 1 241 ? -4.355 5.27 12.188 1 84.88 241 THR A C 1
ATOM 1909 O O . THR A 1 241 ? -4.918 4.172 12.164 1 84.88 241 THR A O 1
ATOM 1912 N N . VAL A 1 242 ? -3.357 5.586 11.383 1 86.31 242 VAL A N 1
ATOM 1913 C CA . VAL A 1 242 ? -2.881 4.629 10.391 1 86.31 242 VAL A CA 1
ATOM 1914 C C . VAL A 1 242 ? -2.176 3.469 11.086 1 86.31 242 VAL A C 1
ATOM 1916 O O . VAL A 1 242 ? -2.254 2.324 10.625 1 86.31 242 VAL A O 1
ATOM 1919 N N . PHE A 1 243 ? -1.562 3.738 12.234 1 89.56 243 PHE A N 1
ATOM 1920 C CA . PHE A 1 243 ? -0.868 2.713 13 1 89.56 243 PHE A CA 1
ATOM 1921 C C . PHE A 1 243 ? -1.854 1.684 13.547 1 89.56 243 PHE A C 1
ATOM 1923 O O . PHE A 1 243 ? -1.632 0.477 13.422 1 89.56 243 PHE A O 1
ATOM 1930 N N . ILE A 1 244 ? -2.893 2.146 14.117 1 87.25 244 ILE A N 1
ATOM 1931 C CA . ILE A 1 244 ? -3.885 1.249 14.695 1 87.25 244 ILE A CA 1
ATOM 1932 C C . ILE A 1 244 ? -4.527 0.407 13.594 1 87.25 244 ILE A C 1
ATOM 1934 O O . ILE A 1 244 ? -4.758 -0.791 13.773 1 87.25 244 ILE A O 1
ATOM 1938 N N . ALA A 1 245 ? -4.848 1.052 12.523 1 86.94 245 ALA A N 1
ATOM 1939 C CA . ALA A 1 245 ? -5.426 0.313 11.398 1 86.94 245 ALA A CA 1
ATOM 1940 C C . ALA A 1 245 ? -4.469 -0.766 10.906 1 86.94 245 ALA A C 1
ATOM 1942 O O . ALA A 1 245 ? -4.883 -1.897 10.641 1 86.94 245 ALA A O 1
ATOM 1943 N N . SER A 1 246 ? -3.186 -0.447 10.75 1 90.69 246 SER A N 1
ATOM 1944 C CA . SER A 1 246 ? -2.186 -1.403 10.289 1 90.69 246 SER A CA 1
ATOM 1945 C C . SER A 1 246 ? -1.966 -2.514 11.312 1 90.69 246 SER A C 1
ATOM 1947 O O . SER A 1 246 ? -1.735 -3.666 10.945 1 90.69 246 SER A O 1
ATOM 1949 N N . LEU A 1 247 ? -2.043 -2.156 12.555 1 90.56 247 LEU A N 1
ATOM 1950 C CA . LEU A 1 247 ? -1.893 -3.15 13.609 1 90.56 247 LEU A CA 1
ATOM 1951 C C . LEU A 1 247 ? -3.053 -4.141 13.594 1 90.56 247 LEU A C 1
ATOM 1953 O O . LEU A 1 247 ? -2.848 -5.348 13.758 1 90.56 247 LEU A O 1
ATOM 1957 N N . CYS A 1 248 ? -4.219 -3.592 13.438 1 88.62 248 CYS A N 1
ATOM 1958 C CA . CYS A 1 248 ? -5.387 -4.461 13.336 1 88.62 248 CYS A CA 1
ATOM 1959 C C . CYS A 1 248 ? -5.262 -5.402 12.141 1 88.62 248 CYS A C 1
ATOM 1961 O O . CYS A 1 248 ? -5.605 -6.582 12.234 1 88.62 248 CYS A O 1
ATOM 1963 N N . LEU A 1 249 ? -4.789 -4.902 11.07 1 88.5 249 LEU A N 1
ATOM 1964 C CA . LEU A 1 249 ? -4.594 -5.734 9.891 1 88.5 249 LEU A CA 1
ATOM 1965 C C . LEU A 1 249 ? -3.541 -6.809 10.148 1 88.5 249 LEU A C 1
ATOM 1967 O O . LEU A 1 249 ? -3.678 -7.945 9.688 1 88.5 249 LEU A O 1
ATOM 1971 N N . PHE A 1 250 ? -2.537 -6.473 10.836 1 90.69 250 PHE A N 1
ATOM 1972 C CA . PHE A 1 250 ? -1.454 -7.402 11.125 1 90.69 250 PHE A CA 1
ATOM 1973 C C . PHE A 1 250 ? -1.944 -8.555 11.992 1 90.69 250 PHE A C 1
ATOM 1975 O O . PHE A 1 250 ? -1.55 -9.703 11.797 1 90.69 250 PHE A O 1
ATOM 1982 N N . ILE A 1 251 ? -2.76 -8.219 12.883 1 87.06 251 ILE A N 1
ATOM 1983 C CA . ILE A 1 251 ? -3.234 -9.219 13.836 1 87.06 251 ILE A CA 1
ATOM 1984 C C . ILE A 1 251 ? -4.379 -10.016 13.219 1 87.06 251 ILE A C 1
ATOM 1986 O O . ILE A 1 251 ? -4.41 -11.242 13.32 1 87.06 251 ILE A O 1
ATOM 1990 N N . PHE A 1 252 ? -5.266 -9.336 12.523 1 83 252 PHE A N 1
ATOM 1991 C CA . PHE A 1 252 ? -6.5 -9.984 12.109 1 83 252 PHE A CA 1
ATOM 1992 C C . PHE A 1 252 ? -6.527 -10.172 10.594 1 83 252 PHE A C 1
ATOM 1994 O O . PHE A 1 252 ? -7.406 -10.852 10.062 1 83 252 PHE A O 1
ATOM 2001 N N . GLY A 1 253 ? -5.543 -9.562 10.07 1 78.44 253 GLY A N 1
ATOM 2002 C CA . GLY A 1 253 ? -5.535 -9.68 8.625 1 78.44 253 GLY A CA 1
ATOM 2003 C C . GLY A 1 253 ? -5.094 -11.047 8.141 1 78.44 253 GLY A C 1
ATOM 2004 O O . GLY A 1 253 ? -4.645 -11.875 8.938 1 78.44 253 GLY A O 1
ATOM 2005 N N . GLY A 1 254 ? -5.27 -11.5 6.965 1 77.81 254 GLY A N 1
ATOM 2006 C CA . GLY A 1 254 ? -4.887 -12.766 6.363 1 77.81 254 GLY A CA 1
ATOM 2007 C C . GLY A 1 254 ? -3.391 -12.906 6.16 1 77.81 254 GLY A C 1
ATOM 2008 O O . GLY A 1 254 ? -2.662 -11.906 6.18 1 77.81 254 GLY A O 1
ATOM 2009 N N . GLU A 1 255 ? -2.895 -14.086 6.02 1 77.69 255 GLU A N 1
ATOM 2010 C CA . GLU A 1 255 ? -1.472 -14.383 5.867 1 77.69 255 GLU A CA 1
ATOM 2011 C C . GLU A 1 255 ? -0.905 -13.727 4.609 1 77.69 255 GLU A C 1
ATOM 2013 O O . GLU A 1 255 ? 0.266 -13.344 4.574 1 77.69 255 GLU A O 1
ATOM 2018 N N . SER A 1 256 ? -1.794 -13.57 3.654 1 78.5 256 SER A N 1
ATOM 2019 C CA . SER A 1 256 ? -1.344 -13.055 2.365 1 78.5 256 SER A CA 1
ATOM 2020 C C . SER A 1 256 ? -0.921 -11.594 2.471 1 78.5 256 SER A C 1
ATOM 2022 O O . SER A 1 256 ? -0.131 -11.109 1.656 1 78.5 256 SER A O 1
ATOM 2024 N N . ILE A 1 257 ? -1.406 -10.852 3.451 1 85.31 257 ILE A N 1
ATOM 2025 C CA . ILE A 1 257 ? -1.064 -9.438 3.561 1 85.31 257 ILE A CA 1
ATOM 2026 C C . ILE A 1 257 ? -0.345 -9.18 4.883 1 85.31 257 ILE A C 1
ATOM 2028 O O . ILE A 1 257 ? -0.233 -8.039 5.324 1 85.31 257 ILE A O 1
ATOM 2032 N N . ARG A 1 258 ? 0.11 -10.227 5.539 1 86.81 258 ARG A N 1
ATOM 2033 C CA . ARG A 1 258 ? 0.738 -10.109 6.852 1 86.81 258 ARG A CA 1
ATOM 2034 C C . ARG A 1 258 ? 2.035 -9.312 6.77 1 86.81 258 ARG A C 1
ATOM 2036 O O . ARG A 1 258 ? 2.293 -8.445 7.609 1 86.81 258 ARG A O 1
ATOM 2043 N N . MET A 1 259 ? 2.836 -9.633 5.793 1 87.94 259 MET A N 1
ATOM 2044 C CA . MET A 1 259 ? 4.109 -8.938 5.656 1 87.94 259 MET A CA 1
ATOM 2045 C C . MET A 1 259 ? 3.891 -7.48 5.262 1 87.94 259 MET A C 1
ATOM 2047 O O . MET A 1 259 ? 4.645 -6.598 5.68 1 87.94 259 MET A O 1
ATOM 2051 N N . PHE A 1 260 ? 2.848 -7.203 4.473 1 90.12 260 PHE A N 1
ATOM 2052 C CA . PHE A 1 260 ? 2.48 -5.836 4.129 1 90.12 260 PHE A CA 1
ATOM 2053 C C . PHE A 1 260 ? 2.08 -5.055 5.375 1 90.12 260 PHE A C 1
ATOM 2055 O O . PHE A 1 260 ? 2.564 -3.941 5.598 1 90.12 260 PHE A O 1
ATOM 2062 N N . SER A 1 261 ? 1.228 -5.691 6.152 1 92.62 261 SER A N 1
ATOM 2063 C CA . SER A 1 261 ? 0.722 -5.02 7.344 1 92.62 261 SER A CA 1
ATOM 2064 C C . SER A 1 261 ? 1.834 -4.789 8.359 1 92.62 261 SER A C 1
ATOM 2066 O O . SER A 1 261 ? 1.873 -3.746 9.016 1 92.62 261 SER A O 1
ATOM 2068 N N . LEU A 1 262 ? 2.695 -5.77 8.484 1 94.06 262 LEU A N 1
ATOM 2069 C CA . LEU A 1 262 ? 3.812 -5.621 9.414 1 94.06 262 LEU A CA 1
ATOM 2070 C C . LEU A 1 262 ? 4.723 -4.473 8.984 1 94.06 262 LEU A C 1
ATOM 2072 O O . LEU A 1 262 ? 5.141 -3.664 9.812 1 94.06 262 LEU A O 1
ATOM 2076 N N . ALA A 1 263 ? 5.02 -4.465 7.73 1 94.31 263 ALA A N 1
ATOM 2077 C CA . ALA A 1 263 ? 5.828 -3.373 7.191 1 94.31 263 ALA A CA 1
ATOM 2078 C C . ALA A 1 263 ? 5.172 -2.02 7.457 1 94.31 263 ALA A C 1
ATOM 2080 O O . ALA A 1 263 ? 5.848 -1.056 7.82 1 94.31 263 ALA A O 1
ATOM 2081 N N . MET A 1 264 ? 3.908 -1.95 7.332 1 93.5 264 MET A N 1
ATOM 2082 C CA . MET A 1 264 ? 3.168 -0.708 7.535 1 93.5 264 MET A CA 1
ATOM 2083 C C . MET A 1 264 ? 3.215 -0.281 9 1 93.5 264 MET A C 1
ATOM 2085 O O . MET A 1 264 ? 3.299 0.91 9.305 1 93.5 264 MET A O 1
ATOM 2089 N N . VAL A 1 265 ? 3.102 -1.267 9.867 1 94.12 265 VAL A N 1
ATOM 2090 C CA . VAL A 1 265 ? 3.146 -0.979 11.297 1 94.12 265 VAL A CA 1
ATOM 2091 C C . VAL A 1 265 ? 4.488 -0.348 11.656 1 94.12 265 VAL A C 1
ATOM 2093 O O . VAL A 1 265 ? 4.535 0.711 12.289 1 94.12 265 VAL A O 1
ATOM 2096 N N . ILE A 1 266 ? 5.543 -0.923 11.18 1 93.44 266 ILE A N 1
ATOM 2097 C CA . ILE A 1 266 ? 6.891 -0.444 11.461 1 93.44 266 ILE A CA 1
ATOM 2098 C C . ILE A 1 266 ? 7.125 0.887 10.75 1 93.44 266 ILE A C 1
ATOM 2100 O O . ILE A 1 266 ? 7.617 1.844 11.359 1 93.44 266 ILE A O 1
ATOM 2104 N N . GLY A 1 267 ? 6.75 0.974 9.539 1 92.06 267 GLY A N 1
ATOM 2105 C CA . GLY A 1 267 ? 6.992 2.154 8.727 1 92.06 267 GLY A CA 1
ATOM 2106 C C . GLY A 1 267 ? 6.25 3.381 9.219 1 92.06 267 GLY A C 1
ATOM 2107 O O . GLY A 1 267 ? 6.785 4.492 9.188 1 92.06 267 GLY A O 1
ATOM 2108 N N . THR A 1 268 ? 5.023 3.205 9.672 1 90.06 268 THR A N 1
ATOM 2109 C CA . THR A 1 268 ? 4.23 4.336 10.141 1 90.06 268 THR A CA 1
ATOM 2110 C C . THR A 1 268 ? 4.824 4.918 11.414 1 90.06 268 THR A C 1
ATOM 2112 O O . THR A 1 268 ? 4.859 6.141 11.594 1 90.06 268 THR A O 1
ATOM 2115 N N . LEU A 1 269 ? 5.254 4.062 12.281 1 88.62 269 LEU A N 1
ATOM 2116 C CA . LEU A 1 269 ? 5.852 4.508 13.539 1 88.62 269 LEU A CA 1
ATOM 2117 C C . LEU A 1 269 ? 7.148 5.266 13.281 1 88.62 269 LEU A C 1
ATOM 2119 O O . LEU A 1 269 ? 7.352 6.355 13.82 1 88.62 269 LEU A O 1
ATOM 2123 N N . PHE A 1 270 ? 7.945 4.746 12.445 1 87.94 270 PHE A N 1
ATOM 2124 C CA . PHE A 1 270 ? 9.234 5.367 12.172 1 87.94 270 PHE A CA 1
ATOM 2125 C C . PHE A 1 270 ? 9.07 6.578 11.258 1 87.94 270 PHE A C 1
ATOM 2127 O O . PHE A 1 270 ? 9.891 7.5 11.289 1 87.94 270 PHE A O 1
ATOM 2134 N N . GLY A 1 271 ? 8.078 6.547 10.414 1 86.19 271 GLY A N 1
ATOM 2135 C CA . GLY A 1 271 ? 7.785 7.715 9.594 1 86.19 271 GLY A CA 1
ATOM 2136 C C . GLY A 1 271 ? 7.441 8.945 10.414 1 86.19 271 GLY A C 1
ATOM 2137 O O . GLY A 1 271 ? 7.922 10.039 10.125 1 86.19 271 GLY A O 1
ATOM 2138 N N . ALA A 1 272 ? 6.648 8.719 11.43 1 85.44 272 ALA A N 1
ATOM 2139 C CA . ALA A 1 272 ? 6.301 9.812 12.336 1 85.44 272 ALA A CA 1
ATOM 2140 C C . ALA A 1 272 ? 7.531 10.312 13.086 1 85.44 272 ALA A C 1
ATOM 2142 O O . ALA A 1 272 ? 7.73 11.523 13.234 1 85.44 272 ALA A O 1
ATOM 2143 N N . TYR A 1 273 ? 8.266 9.344 13.477 1 86.69 273 TYR A N 1
ATOM 2144 C CA . TYR A 1 273 ? 9.5 9.648 14.188 1 86.69 273 TYR A CA 1
ATOM 2145 C C . TYR A 1 273 ? 10.438 10.484 13.32 1 86.69 273 TYR A C 1
ATOM 2147 O O . TYR A 1 273 ? 10.977 11.492 13.766 1 86.69 273 TYR A O 1
ATOM 2155 N N . SER A 1 274 ? 10.617 10.094 12.133 1 89.31 274 SER A N 1
ATOM 2156 C CA . SER A 1 274 ? 11.594 10.734 11.25 1 89.31 274 SER A CA 1
ATOM 2157 C C . SER A 1 274 ? 11.125 12.125 10.828 1 89.31 274 SER A C 1
ATOM 2159 O O . SER A 1 274 ? 11.938 13.031 10.648 1 89.31 274 SER A O 1
ATOM 2161 N N . SER A 1 275 ? 9.82 12.32 10.633 1 87.81 275 SER A N 1
ATOM 2162 C CA . SER A 1 275 ? 9.312 13.625 10.211 1 87.81 275 SER A CA 1
ATOM 2163 C C . SER A 1 275 ? 9.539 14.68 11.289 1 87.81 275 SER A C 1
ATOM 2165 O O . SER A 1 275 ? 9.859 15.828 10.977 1 87.81 275 SER A O 1
ATOM 2167 N N . ILE A 1 276 ? 9.484 14.273 12.531 1 84.88 276 ILE A N 1
ATOM 2168 C CA . ILE A 1 276 ? 9.562 15.195 13.656 1 84.88 276 ILE A CA 1
ATOM 2169 C C . ILE A 1 276 ? 11.023 15.406 14.047 1 84.88 276 ILE A C 1
ATOM 2171 O O . ILE A 1 276 ? 11.461 16.547 14.234 1 84.88 276 ILE A O 1
ATOM 2175 N N . PHE A 1 277 ? 11.789 14.352 14.055 1 86.88 277 PHE A N 1
ATOM 2176 C CA . PHE A 1 277 ? 13.086 14.445 14.703 1 86.88 277 PHE A CA 1
ATOM 2177 C C . PHE A 1 277 ? 14.211 14.453 13.672 1 86.88 277 PHE A C 1
ATOM 2179 O O . PHE A 1 277 ? 15.359 14.75 14 1 86.88 277 PHE A O 1
ATOM 2186 N N . ILE A 1 278 ? 13.898 14.156 12.5 1 86.56 278 ILE A N 1
ATOM 2187 C CA . ILE A 1 278 ? 14.969 14.086 11.516 1 86.56 278 ILE A CA 1
ATOM 2188 C C . ILE A 1 278 ? 14.773 15.164 10.453 1 86.56 278 ILE A C 1
ATOM 2190 O O . ILE A 1 278 ? 15.648 16 10.242 1 86.56 278 ILE A O 1
ATOM 2194 N N . ALA A 1 279 ? 13.641 15.18 9.852 1 88.5 279 ALA A N 1
ATOM 2195 C CA . ALA A 1 279 ? 13.414 16.078 8.727 1 88.5 279 ALA A CA 1
ATOM 2196 C C . ALA A 1 279 ? 13.508 17.547 9.156 1 88.5 279 ALA A C 1
ATOM 2198 O O . ALA A 1 279 ? 14.266 18.312 8.57 1 88.5 279 ALA A O 1
ATOM 2199 N N . ALA A 1 280 ? 12.812 17.922 10.219 1 88.88 280 ALA A N 1
ATOM 2200 C CA . ALA A 1 280 ? 12.734 19.312 10.656 1 88.88 280 ALA A CA 1
ATOM 2201 C C . ALA A 1 280 ? 14.094 19.797 11.141 1 88.88 280 ALA A C 1
ATOM 2203 O O . ALA A 1 280 ? 14.586 20.844 10.688 1 88.88 280 ALA A O 1
ATOM 2204 N N . PRO A 1 281 ? 14.766 19.016 11.984 1 87.5 281 PRO A N 1
ATOM 2205 C CA . PRO A 1 281 ? 16.094 19.469 12.422 1 87.5 281 PRO A CA 1
ATOM 2206 C C . PRO A 1 281 ? 17.109 19.484 11.289 1 87.5 281 PRO A C 1
ATOM 2208 O O . PRO A 1 281 ? 18.031 20.312 11.289 1 87.5 281 PRO A O 1
ATOM 2211 N N . LEU A 1 282 ? 17.016 18.578 10.406 1 88 282 LEU A N 1
ATOM 2212 C CA . LEU A 1 282 ? 17.938 18.562 9.273 1 88 282 LEU A CA 1
ATOM 2213 C C . LEU A 1 282 ? 17.797 19.812 8.422 1 88 282 LEU A C 1
ATOM 2215 O O . LEU A 1 282 ? 18.781 20.344 7.914 1 88 282 LEU A O 1
ATOM 2219 N N . TRP A 1 283 ? 16.609 20.219 8.219 1 89 283 TRP A N 1
ATOM 2220 C CA . TRP A 1 283 ? 16.375 21.469 7.504 1 89 283 TRP A CA 1
ATOM 2221 C C . TRP A 1 283 ? 17.047 22.641 8.219 1 89 283 TRP A C 1
ATOM 2223 O O . TRP A 1 283 ? 17.656 23.5 7.57 1 89 283 TRP A O 1
ATOM 2233 N N . LEU A 1 284 ? 16.969 22.672 9.562 1 88.06 284 LEU A N 1
ATOM 2234 C CA . LEU A 1 284 ? 17.578 23.719 10.367 1 88.06 284 LEU A CA 1
ATOM 2235 C C . LEU A 1 284 ? 19.094 23.734 10.195 1 88.06 284 LEU A C 1
ATOM 2237 O O . LEU A 1 284 ? 19.719 24.797 10.078 1 88.06 284 LEU A O 1
ATOM 2241 N N . THR A 1 285 ? 19.656 22.562 10.172 1 85.75 285 THR A N 1
ATOM 2242 C CA . THR A 1 285 ? 21.109 22.438 10.016 1 85.75 285 THR A CA 1
ATOM 2243 C C . THR A 1 285 ? 21.547 22.906 8.625 1 85.75 285 THR A C 1
ATOM 2245 O O . THR A 1 285 ? 22.609 23.5 8.477 1 85.75 285 THR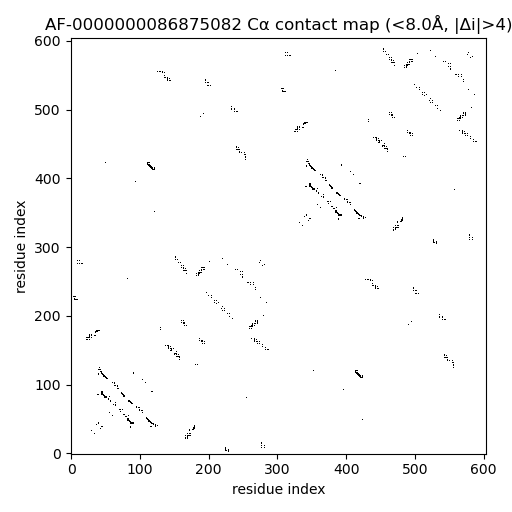 A O 1
ATOM 2248 N N . LEU A 1 286 ? 20.766 22.672 7.672 1 84.88 286 LEU A N 1
ATOM 2249 C CA . LEU A 1 286 ? 21.078 23.062 6.305 1 84.88 286 LEU A CA 1
ATOM 2250 C C . LEU A 1 286 ? 20.891 24.562 6.121 1 84.88 286 LEU A C 1
ATOM 2252 O O . LEU A 1 286 ? 21.656 25.203 5.395 1 84.88 286 LEU A O 1
ATOM 2256 N N . LYS A 1 287 ? 19.859 25.109 6.742 1 82.81 287 LYS A N 1
ATOM 2257 C CA . LYS A 1 287 ? 19.594 26.547 6.648 1 82.81 287 LYS A CA 1
ATOM 2258 C C . LYS A 1 287 ? 20.609 27.344 7.445 1 82.81 287 LYS A C 1
ATOM 2260 O O . LYS A 1 287 ? 21 28.453 7.039 1 82.81 287 LYS A O 1
ATOM 2265 N N . GLY A 1 288 ? 20.953 26.891 8.578 1 74 288 GLY A N 1
ATOM 2266 C CA . GLY A 1 288 ? 21.922 27.578 9.414 1 74 288 GLY A CA 1
ATOM 2267 C C . GLY A 1 288 ? 23.297 27.688 8.766 1 74 288 GLY A C 1
ATOM 2268 O O . GLY A 1 288 ? 24.078 28.578 9.125 1 74 288 GLY A O 1
ATOM 2269 N N . LYS A 1 289 ? 23.625 26.906 7.91 1 64.19 289 LYS A N 1
ATOM 2270 C CA . LYS A 1 289 ? 24.938 26.984 7.25 1 64.19 289 LYS A CA 1
ATOM 2271 C C . LYS A 1 289 ? 24.953 28.094 6.207 1 64.19 289 LYS A C 1
ATOM 2273 O O . 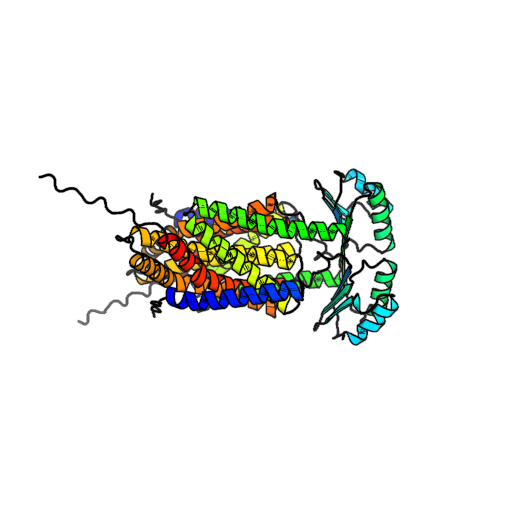LYS A 1 289 ? 25.984 28.344 5.578 1 64.19 289 LYS A O 1
ATOM 2278 N N . GLN A 1 290 ? 23.859 28.797 5.992 1 58.31 290 GLN A N 1
ATOM 2279 C CA . GLN A 1 290 ? 23.875 29.922 5.055 1 58.31 290 GLN A CA 1
ATOM 2280 C C . GLN A 1 290 ? 24.578 31.125 5.668 1 58.31 290 GLN A C 1
ATOM 2282 O O . GLN A 1 290 ? 24.266 31.531 6.785 1 58.31 290 GLN A O 1
ATOM 2287 N N . PRO A 1 291 ? 25.688 31.656 5.145 1 48.84 291 PRO A N 1
ATOM 2288 C CA . PRO A 1 291 ? 26.438 32.812 5.617 1 48.84 291 PRO A CA 1
ATOM 2289 C C . PRO A 1 291 ? 25.547 34.062 5.758 1 48.84 291 PRO A C 1
ATOM 2291 O O . PRO A 1 291 ? 24.703 34.312 4.906 1 48.84 291 PRO A O 1
ATOM 2294 N N . THR A 1 292 ? 25.109 34.438 6.922 1 47.06 292 THR A N 1
ATOM 2295 C CA . THR A 1 292 ? 24.516 35.75 7.121 1 47.06 292 THR A CA 1
ATOM 2296 C C . THR A 1 292 ? 25.156 36.781 6.188 1 47.06 292 THR A C 1
ATOM 2298 O O . THR A 1 292 ? 26.375 36.875 6.086 1 47.06 292 THR A O 1
ATOM 2301 N N . LYS A 1 293 ? 24.5 37.062 5.168 1 46.75 293 LYS A N 1
ATOM 2302 C CA . LYS A 1 293 ? 25.078 38.188 4.434 1 46.75 293 LYS A CA 1
ATOM 2303 C C . LYS A 1 293 ? 25.531 39.281 5.383 1 46.75 293 LYS A C 1
ATOM 2305 O O . LYS A 1 293 ? 24.781 39.688 6.273 1 46.75 293 LYS A O 1
ATOM 2310 N N . PRO A 1 294 ? 26.781 39.594 5.48 1 45.5 294 PRO A N 1
ATOM 2311 C CA . PRO A 1 294 ? 27.25 40.719 6.262 1 45.5 294 PRO A CA 1
ATOM 2312 C C . PRO A 1 294 ? 26.391 41.969 6.059 1 45.5 294 PRO A C 1
ATOM 2314 O O . PRO A 1 294 ? 25.969 42.281 4.934 1 45.5 294 PRO A O 1
ATOM 2317 N N . LYS A 1 295 ? 25.516 42.344 6.996 1 45.25 295 LYS A N 1
ATOM 2318 C CA . LYS A 1 295 ? 24.922 43.688 6.941 1 45.25 295 LYS A CA 1
ATOM 2319 C C . LYS A 1 295 ? 25.906 44.719 6.367 1 45.25 295 LYS A C 1
ATOM 2321 O O . LYS A 1 295 ? 27.047 44.781 6.812 1 45.25 295 LYS A O 1
ATOM 2326 N N . ALA A 1 296 ? 25.766 45.188 5.199 1 43.06 296 ALA A N 1
ATOM 2327 C CA . ALA A 1 296 ? 26.562 46.344 4.711 1 43.06 296 ALA A CA 1
ATOM 2328 C C . ALA A 1 296 ? 26.672 47.438 5.77 1 43.06 296 ALA A C 1
ATOM 2330 O O . ALA A 1 296 ? 25.656 47.844 6.332 1 43.06 296 ALA A O 1
ATOM 2331 N N . THR A 1 297 ? 27.703 47.625 6.477 1 43.69 297 THR A N 1
ATOM 2332 C CA . THR A 1 297 ? 28.031 48.812 7.27 1 43.69 297 THR A CA 1
ATOM 2333 C C . THR A 1 297 ? 27.656 50.094 6.52 1 43.69 297 THR A C 1
ATOM 2335 O O . THR A 1 297 ? 28.156 50.344 5.422 1 43.69 297 THR A O 1
ATOM 2338 N N . ALA A 1 298 ? 26.453 50.594 6.613 1 44.69 298 ALA A N 1
ATOM 2339 C CA . ALA A 1 298 ? 26.141 51.938 6.16 1 44.69 298 ALA A CA 1
ATOM 2340 C C . ALA A 1 298 ? 27.281 52.906 6.484 1 44.69 298 ALA A C 1
ATOM 2342 O O . ALA A 1 298 ? 27.672 53.031 7.645 1 44.69 298 ALA A O 1
ATOM 2343 N N . LYS A 1 299 ? 28.219 53.156 5.633 1 42.34 299 LYS A N 1
ATOM 2344 C CA . LYS A 1 299 ? 29.172 54.281 5.746 1 42.34 299 LYS A CA 1
ATOM 2345 C C . LYS A 1 299 ? 28.469 55.562 6.102 1 42.34 299 LYS A C 1
ATOM 2347 O O . LYS A 1 299 ? 27.531 56 5.402 1 42.34 299 LYS A O 1
ATOM 2352 N N . ALA A 1 300 ? 28.5 56 7.305 1 41.78 300 ALA A N 1
ATOM 2353 C CA . ALA A 1 300 ? 28.219 57.375 7.766 1 41.78 300 ALA A CA 1
ATOM 2354 C C . ALA A 1 300 ? 28.828 58.406 6.824 1 41.78 300 ALA A C 1
ATOM 2356 O O . ALA A 1 300 ? 30.047 58.406 6.602 1 41.78 300 ALA A O 1
ATOM 2357 N N . SER A 1 301 ? 28.203 58.812 5.758 1 36.66 301 SER A N 1
ATOM 2358 C CA . SER A 1 301 ? 28.609 60.031 5.062 1 36.66 301 SER A CA 1
ATOM 2359 C C . SER A 1 301 ? 28.938 61.156 6.047 1 36.66 301 SER A C 1
ATOM 2361 O O . SER A 1 301 ? 28.109 61.531 6.871 1 36.66 301 SER A O 1
ATOM 2363 N N . ASN A 1 302 ? 30.203 61.469 6.344 1 32.31 302 ASN A N 1
ATOM 2364 C CA . ASN A 1 302 ? 30.594 62.844 6.68 1 32.31 302 ASN A CA 1
ATOM 2365 C C . ASN A 1 302 ? 30.219 63.812 5.566 1 32.31 302 ASN A C 1
ATOM 2367 O O . ASN A 1 302 ? 30.422 63.531 4.387 1 32.31 302 ASN A O 1
ATOM 2371 N N . MET B 1 1 ? 1.71 34.75 -2.562 1 28.61 1 MET B N 1
ATOM 2372 C CA . MET B 1 1 ? 0.312 35.094 -2.83 1 28.61 1 MET B CA 1
ATOM 2373 C C . MET B 1 1 ? -0.619 34.188 -2.033 1 28.61 1 MET B C 1
ATOM 2375 O O . MET B 1 1 ? -0.467 32.969 -2.051 1 28.61 1 MET B O 1
ATOM 2379 N N . ARG B 1 2 ? -1.018 34.562 -0.924 1 41.88 2 ARG B N 1
ATOM 2380 C CA . ARG B 1 2 ? -1.973 33.938 -0.01 1 41.88 2 ARG B CA 1
ATOM 2381 C C . ARG B 1 2 ? -3.215 33.469 -0.756 1 41.88 2 ARG B C 1
ATOM 2383 O O . ARG B 1 2 ? -3.965 34.281 -1.304 1 41.88 2 ARG B O 1
ATOM 2390 N N . PHE B 1 3 ? -3.135 32.406 -1.567 1 43.94 3 PHE B N 1
ATOM 2391 C CA . PHE B 1 3 ? -4.379 32.062 -2.246 1 43.94 3 PHE B CA 1
ATOM 2392 C C . PHE B 1 3 ? -5.562 32.188 -1.291 1 43.94 3 PHE B C 1
ATOM 2394 O O . PHE B 1 3 ? -5.512 31.672 -0.173 1 43.94 3 PHE B O 1
ATOM 2401 N N . ASN B 1 4 ? -6.16 33.281 -1.3 1 50.81 4 ASN B N 1
ATOM 2402 C CA . ASN B 1 4 ? -7.395 33.562 -0.564 1 50.81 4 ASN B CA 1
ATOM 2403 C C . ASN B 1 4 ? -8.438 32.469 -0.819 1 50.81 4 ASN B C 1
ATOM 2405 O O . ASN B 1 4 ? -9.07 32.438 -1.875 1 50.81 4 ASN B O 1
ATOM 2409 N N . TRP B 1 5 ? -8.219 31.312 -0.197 1 59.59 5 TRP B N 1
ATOM 2410 C CA . TRP B 1 5 ? -9.117 30.172 -0.32 1 59.59 5 TRP B CA 1
ATOM 2411 C C . TRP B 1 5 ? -10.469 30.469 0.327 1 59.59 5 TRP B C 1
ATOM 2413 O O . TRP B 1 5 ? -11.133 29.578 0.851 1 59.59 5 TRP B O 1
ATOM 2423 N N . ASN B 1 6 ? -10.844 31.734 0.26 1 63.22 6 ASN B N 1
ATOM 2424 C CA . ASN B 1 6 ? -12.125 32.031 0.893 1 63.22 6 ASN B CA 1
ATOM 2425 C C . ASN B 1 6 ? -13.297 31.672 -0.016 1 63.22 6 ASN B C 1
ATOM 2427 O O . ASN B 1 6 ? -13.852 32.531 -0.692 1 63.22 6 ASN B O 1
ATOM 2431 N N . PHE B 1 7 ? -13.414 30.375 -0.222 1 69.69 7 PHE B N 1
ATOM 2432 C CA . PHE B 1 7 ? -14.539 29.891 -1.016 1 69.69 7 PHE B CA 1
ATOM 2433 C C . PHE B 1 7 ? -15.594 29.25 -0.126 1 69.69 7 PHE B C 1
ATOM 2435 O O . PHE B 1 7 ? -15.32 28.906 1.024 1 69.69 7 PHE B O 1
ATOM 2442 N N . ASP B 1 8 ? -16.812 29.438 -0.558 1 73.56 8 ASP B N 1
ATOM 2443 C CA . ASP B 1 8 ? -17.875 28.703 0.119 1 73.56 8 ASP B CA 1
ATOM 2444 C C . ASP B 1 8 ? -17.828 27.219 -0.243 1 73.56 8 ASP B C 1
ATOM 2446 O O . ASP B 1 8 ? -18.516 26.781 -1.178 1 73.56 8 ASP B O 1
ATOM 2450 N N . TYR B 1 9 ? -17.094 26.5 0.469 1 74.5 9 TYR B N 1
ATOM 2451 C CA . TYR B 1 9 ? -16.875 25.078 0.219 1 74.5 9 TYR B CA 1
ATOM 2452 C C . TYR B 1 9 ? -18.156 24.297 0.435 1 74.5 9 TYR B C 1
ATOM 2454 O O . TYR B 1 9 ? -18.375 23.266 -0.21 1 74.5 9 TYR B O 1
ATOM 2462 N N . ILE B 1 10 ? -19.016 24.797 1.198 1 74.31 10 ILE B N 1
ATOM 2463 C CA . ILE B 1 10 ? -20.266 24.094 1.507 1 74.31 10 ILE B CA 1
ATOM 2464 C C . ILE B 1 10 ? -21.203 24.172 0.304 1 74.31 10 ILE B C 1
ATOM 2466 O O . ILE B 1 10 ? -21.891 23.188 -0.005 1 74.31 10 ILE B O 1
ATOM 2470 N N . LYS B 1 11 ? -21.172 25.297 -0.322 1 73.38 11 LYS B N 1
ATOM 2471 C CA . LYS B 1 11 ? -21.969 25.406 -1.544 1 73.38 11 LYS B CA 1
ATOM 2472 C C . LYS B 1 11 ? -21.438 24.469 -2.623 1 73.38 11 LYS B C 1
ATOM 2474 O O . LYS B 1 11 ? -22.219 23.828 -3.332 1 73.38 11 LYS B O 1
ATOM 2479 N N . GLY B 1 12 ? -20.188 24.375 -2.688 1 75.12 12 GLY B N 1
ATOM 2480 C CA . GLY B 1 12 ? -19.562 23.453 -3.625 1 75.12 12 GLY B CA 1
ATOM 2481 C C . GLY B 1 12 ? -19.781 22 -3.275 1 75.12 12 GLY B C 1
ATOM 2482 O O . GLY B 1 12 ? -19.766 21.125 -4.152 1 75.12 12 GLY B O 1
ATOM 2483 N N . SER B 1 13 ? -20.016 21.812 -2.033 1 79.38 13 SER B N 1
ATOM 2484 C CA . SER B 1 13 ? -20.219 20.453 -1.561 1 79.38 13 SER B CA 1
ATOM 2485 C C . SER B 1 13 ? -21.469 19.828 -2.16 1 79.38 13 SER B C 1
ATOM 2487 O O . SER B 1 13 ? -21.547 18.609 -2.34 1 79.38 13 SER B O 1
ATOM 2489 N N . LYS B 1 14 ? -22.406 20.656 -2.484 1 80.19 14 LYS B N 1
ATOM 2490 C CA . LYS B 1 14 ? -23.625 20.109 -3.08 1 80.19 14 LYS B CA 1
ATOM 2491 C C . LYS B 1 14 ? -23.344 19.5 -4.449 1 80.19 14 LYS B C 1
ATOM 2493 O O . LYS B 1 14 ? -23.844 18.422 -4.766 1 80.19 14 LYS B O 1
ATOM 2498 N N . ILE B 1 15 ? -22.516 20.25 -5.137 1 81.06 15 ILE B N 1
ATOM 2499 C CA . ILE B 1 15 ? -22.141 19.734 -6.445 1 81.06 15 ILE B CA 1
ATOM 2500 C C . ILE B 1 15 ? -21.281 18.484 -6.27 1 81.06 15 ILE B C 1
ATOM 2502 O O . ILE B 1 15 ? -21.422 17.5 -7.008 1 81.06 15 ILE B O 1
ATOM 2506 N N . ALA B 1 16 ? -20.438 18.594 -5.301 1 82.06 16 ALA B N 1
ATOM 2507 C CA . ALA B 1 16 ? -19.562 17.469 -5.027 1 82.06 16 ALA B CA 1
ATOM 2508 C C . ALA B 1 16 ? -20.359 16.25 -4.582 1 82.06 16 ALA B C 1
ATOM 2510 O O . ALA B 1 16 ? -20.062 15.117 -4.973 1 82.06 16 ALA B O 1
ATOM 2511 N N . TYR B 1 17 ? -21.391 16.469 -3.818 1 84.38 17 TYR B N 1
ATOM 2512 C CA . TYR B 1 17 ? -22.266 15.383 -3.383 1 84.38 17 TYR B CA 1
ATOM 2513 C C . TYR B 1 17 ? -22.984 14.75 -4.566 1 84.38 17 TYR B C 1
ATOM 2515 O O . TYR B 1 17 ? -23.094 13.531 -4.648 1 84.38 17 TYR B O 1
ATOM 2523 N N . THR B 1 18 ? -23.469 15.656 -5.395 1 86.06 18 THR B N 1
ATOM 2524 C CA . THR B 1 18 ? -24.172 15.148 -6.57 1 86.06 18 THR B CA 1
ATOM 2525 C C . THR B 1 18 ? -23.234 14.305 -7.434 1 86.06 18 THR B C 1
ATOM 2527 O O . THR B 1 18 ? -23.625 13.234 -7.91 1 86.06 18 THR B O 1
ATOM 2530 N N . PHE B 1 19 ? -22.047 14.773 -7.586 1 86 19 PHE B N 1
ATOM 2531 C CA . PHE B 1 19 ? -21.047 14.047 -8.367 1 86 19 PHE B CA 1
ATOM 2532 C C . PHE B 1 19 ? -20.719 12.711 -7.711 1 86 19 PHE B C 1
ATOM 2534 O O . PHE B 1 19 ? -20.625 11.688 -8.391 1 86 19 PHE B O 1
ATOM 2541 N N . SER B 1 20 ? -20.562 12.758 -6.426 1 84.62 20 SER B N 1
ATOM 2542 C CA . SER B 1 20 ? -20.266 11.547 -5.68 1 84.62 20 SER B CA 1
ATOM 2543 C C . SER B 1 20 ? -21.406 10.539 -5.766 1 84.62 20 SER B C 1
ATOM 2545 O O . SER B 1 20 ? -21.172 9.328 -5.855 1 84.62 20 SER B O 1
ATOM 2547 N N . ILE B 1 21 ? -22.609 11.086 -5.699 1 86.19 21 ILE B N 1
ATOM 2548 C CA . ILE B 1 21 ? -23.781 10.211 -5.789 1 86.19 21 ILE B CA 1
ATOM 2549 C C . ILE B 1 21 ? -23.844 9.578 -7.176 1 86.19 21 ILE B C 1
ATOM 2551 O O . ILE B 1 21 ? -24.141 8.391 -7.312 1 86.19 21 ILE B O 1
ATOM 2555 N N . ILE B 1 22 ? -23.594 10.359 -8.156 1 89.44 22 ILE B N 1
ATOM 2556 C CA . ILE B 1 22 ? -23.594 9.844 -9.523 1 89.44 22 ILE B CA 1
ATOM 2557 C C . ILE B 1 22 ? -22.531 8.758 -9.672 1 89.44 22 ILE B C 1
ATOM 2559 O O . ILE B 1 22 ? -22.797 7.707 -10.266 1 89.44 22 ILE B O 1
ATOM 2563 N N . LEU B 1 23 ? -21.391 9.016 -9.164 1 85.69 23 LEU B N 1
ATOM 2564 C CA . LEU B 1 23 ? -20.312 8.047 -9.25 1 85.69 23 LEU B CA 1
ATOM 2565 C C . LEU B 1 23 ? -20.656 6.773 -8.492 1 85.69 23 LEU B C 1
ATOM 2567 O O . LEU B 1 23 ? -20.328 5.672 -8.938 1 85.69 23 LEU B O 1
ATOM 2571 N N . THR B 1 24 ? -21.297 6.988 -7.379 1 86.75 24 THR B N 1
ATOM 2572 C CA . THR B 1 24 ? -21.688 5.84 -6.566 1 86.75 24 THR B CA 1
ATOM 2573 C C . THR B 1 24 ? -22.734 5 -7.285 1 86.75 24 THR B C 1
ATOM 2575 O O . THR B 1 24 ? -22.641 3.773 -7.312 1 86.75 24 THR B O 1
ATOM 2578 N N . VAL B 1 25 ? -23.672 5.637 -7.801 1 91 25 VAL B N 1
ATOM 2579 C CA . VAL B 1 25 ? -24.734 4.93 -8.516 1 91 25 VAL B CA 1
ATOM 2580 C C . VAL B 1 25 ? -24.156 4.234 -9.75 1 91 25 VAL B C 1
ATOM 2582 O O . VAL B 1 25 ? -24.469 3.078 -10.023 1 91 25 VAL B O 1
ATOM 2585 N N . ALA B 1 26 ? -23.312 4.984 -10.477 1 91 26 ALA B N 1
ATOM 2586 C CA . ALA B 1 26 ? -22.641 4.387 -11.625 1 91 26 ALA B CA 1
ATOM 2587 C C . ALA B 1 26 ? -21.828 3.174 -11.211 1 91 26 ALA B C 1
ATOM 2589 O O . ALA B 1 26 ? -21.766 2.174 -11.93 1 91 26 ALA B O 1
ATOM 2590 N N . GLY B 1 27 ? -21.172 3.352 -10.141 1 91.31 27 GLY B N 1
ATOM 2591 C CA . GLY B 1 27 ? -20.391 2.242 -9.617 1 91.31 27 GLY B CA 1
ATOM 2592 C C . GLY B 1 27 ? -21.234 1.036 -9.258 1 91.31 27 GLY B C 1
ATOM 2593 O O . GLY B 1 27 ? -20.875 -0.1 -9.578 1 91.31 27 GLY B O 1
ATOM 2594 N N . ILE B 1 28 ? -22.359 1.306 -8.625 1 91.12 28 ILE B N 1
ATOM 2595 C CA . ILE B 1 28 ? -23.266 0.231 -8.234 1 91.12 28 ILE B CA 1
ATOM 2596 C C . ILE B 1 28 ? -23.797 -0.474 -9.477 1 91.12 28 ILE B C 1
ATOM 2598 O O . ILE B 1 28 ? -23.844 -1.706 -9.531 1 91.12 28 ILE B O 1
ATOM 2602 N N . ILE B 1 29 ? -24.156 0.254 -10.391 1 92.38 29 ILE B N 1
ATOM 2603 C CA . ILE B 1 29 ? -24.672 -0.309 -11.633 1 92.38 29 ILE B CA 1
ATOM 2604 C C . ILE B 1 29 ? -23.594 -1.146 -12.312 1 92.38 29 ILE B C 1
ATOM 2606 O O . ILE B 1 29 ? -23.859 -2.252 -12.789 1 92.38 29 ILE B O 1
ATOM 2610 N N . SER B 1 30 ? -22.422 -0.636 -12.336 1 91.25 30 SER B N 1
ATOM 2611 C CA . SER B 1 30 ? -21.312 -1.35 -12.961 1 91.25 30 SER B CA 1
ATOM 2612 C C . SER B 1 30 ? -21.016 -2.652 -12.234 1 91.25 30 SER B C 1
ATOM 2614 O O . SER B 1 30 ? -20.781 -3.686 -12.867 1 91.25 30 SER B O 1
ATOM 2616 N N . LEU B 1 31 ? -21.047 -2.586 -11.016 1 90.62 31 LEU B N 1
ATOM 2617 C CA . LEU B 1 31 ? -20.75 -3.766 -10.211 1 90.62 31 LEU B CA 1
ATOM 2618 C C . LEU B 1 31 ? -21.844 -4.82 -10.359 1 90.62 31 LEU B C 1
ATOM 2620 O O . LEU B 1 31 ? -21.547 -6.016 -10.414 1 90.62 31 LEU B O 1
ATOM 2624 N N . LEU B 1 32 ? -23.078 -4.406 -10.398 1 90.12 32 LEU B N 1
ATOM 2625 C CA . LEU B 1 32 ? -24.188 -5.34 -10.531 1 90.12 32 LEU B CA 1
ATOM 2626 C C . LEU B 1 32 ? -24.266 -5.91 -11.945 1 90.12 32 LEU B C 1
ATOM 2628 O O . LEU B 1 32 ? -24.625 -7.07 -12.133 1 90.12 32 LEU B O 1
ATOM 2632 N N . SER B 1 33 ? -23.875 -5.199 -12.906 1 89.62 33 SER B N 1
ATOM 2633 C CA . SER B 1 33 ? -23.984 -5.629 -14.297 1 89.62 33 SER B CA 1
ATOM 2634 C C . SER B 1 33 ? -22.734 -6.363 -14.75 1 89.62 33 SER B C 1
ATOM 2636 O O . SER B 1 33 ? -22.812 -7.422 -15.375 1 89.62 33 SER B O 1
ATOM 2638 N N . LEU B 1 34 ? -21.609 -5.816 -14.484 1 88.06 34 LEU B N 1
ATOM 2639 C CA . LEU B 1 34 ? -20.359 -6.344 -15.008 1 88.06 34 LEU B CA 1
ATOM 2640 C C . LEU B 1 34 ? -19.609 -7.145 -13.945 1 88.06 34 LEU B C 1
ATOM 2642 O O . LEU B 1 34 ? -18.844 -8.062 -14.273 1 88.06 34 LEU B O 1
ATOM 2646 N N . GLY B 1 35 ? -19.844 -6.797 -12.758 1 88.75 35 GLY B N 1
ATOM 2647 C CA . GLY B 1 35 ? -19.047 -7.391 -11.695 1 88.75 35 GLY B CA 1
ATOM 2648 C C . GLY B 1 35 ? -17.594 -6.934 -11.703 1 88.75 35 GLY B C 1
ATOM 2649 O O . GLY B 1 35 ? -17.266 -5.918 -12.312 1 88.75 35 GLY B O 1
ATOM 2650 N N . LEU B 1 36 ? -16.734 -7.617 -10.945 1 89.62 36 LEU B N 1
ATOM 2651 C CA . LEU B 1 36 ? -15.312 -7.324 -10.922 1 89.62 36 LEU B CA 1
ATOM 2652 C C . LEU B 1 36 ? -14.531 -8.344 -11.742 1 89.62 36 LEU B C 1
ATOM 2654 O O . LEU B 1 36 ? -14.969 -9.484 -11.898 1 89.62 36 LEU B O 1
ATOM 2658 N N . ASN B 1 37 ? -13.492 -7.871 -12.406 1 90.56 37 ASN B N 1
ATOM 2659 C CA . ASN B 1 37 ? -12.562 -8.766 -13.094 1 90.56 37 ASN B CA 1
ATOM 2660 C C . ASN B 1 37 ? -11.523 -9.336 -12.133 1 90.56 37 ASN B C 1
ATOM 2662 O O . ASN B 1 37 ? -10.398 -8.844 -12.062 1 90.56 37 ASN B O 1
ATOM 2666 N N . TYR B 1 38 ? -11.945 -10.414 -11.508 1 89.38 38 TYR B N 1
ATOM 2667 C CA . TYR B 1 38 ? -11.117 -11 -10.461 1 89.38 38 TYR B CA 1
ATOM 2668 C C . TYR B 1 38 ? -9.914 -11.734 -11.055 1 89.38 38 TYR B C 1
ATOM 2670 O O . TYR B 1 38 ? -10.055 -12.453 -12.047 1 89.38 38 TYR B O 1
ATOM 2678 N N . ALA B 1 39 ? -8.82 -11.484 -10.453 1 90.81 39 ALA B N 1
ATOM 2679 C CA . ALA B 1 39 ? -7.637 -12.273 -10.781 1 90.81 39 ALA B CA 1
ATOM 2680 C C . ALA B 1 39 ? -7.715 -13.664 -10.172 1 90.81 39 ALA B C 1
ATOM 2682 O O . ALA B 1 39 ? -8.695 -14 -9.5 1 90.81 39 ALA B O 1
ATOM 2683 N N . VAL B 1 40 ? -6.703 -14.469 -10.438 1 89.19 40 VAL B N 1
ATOM 2684 C CA . VAL B 1 40 ? -6.711 -15.867 -10.023 1 89.19 40 VAL B CA 1
ATOM 2685 C C . VAL B 1 40 ? -6.695 -15.961 -8.5 1 89.19 40 VAL B C 1
ATOM 2687 O O . VAL B 1 40 ? -7.152 -16.953 -7.918 1 89.19 40 VAL B O 1
ATOM 2690 N N . ASP B 1 41 ? -6.277 -14.953 -7.855 1 86.81 41 ASP B N 1
ATOM 2691 C CA . ASP B 1 41 ? -6.254 -14.906 -6.398 1 86.81 41 ASP B CA 1
ATOM 2692 C C . ASP B 1 41 ? -7.648 -15.133 -5.82 1 86.81 41 ASP B C 1
ATOM 2694 O O . ASP B 1 41 ? -7.793 -15.727 -4.75 1 86.81 41 ASP B O 1
ATOM 2698 N N . PHE B 1 42 ? -8.609 -14.695 -6.602 1 89 42 PHE B N 1
ATOM 2699 C CA . PHE B 1 42 ? -9.953 -14.672 -6.02 1 89 42 PHE B CA 1
ATOM 2700 C C . PHE B 1 42 ? -10.898 -15.578 -6.805 1 89 42 PHE B C 1
ATOM 2702 O O . PHE B 1 42 ? -11.992 -15.883 -6.34 1 89 42 PHE B O 1
ATOM 2709 N N . ARG B 1 43 ? -10.531 -15.977 -7.945 1 89.44 43 ARG B N 1
ATOM 2710 C CA . ARG B 1 43 ? -11.422 -16.797 -8.766 1 89.44 43 ARG B CA 1
ATOM 2711 C C . ARG B 1 43 ? -10.789 -18.141 -9.078 1 89.44 43 ARG B C 1
ATOM 2713 O O . ARG B 1 43 ? -11.383 -18.969 -9.781 1 89.44 43 ARG B O 1
ATOM 2720 N N . SER B 1 44 ? -9.781 -18.5 -8.523 1 90 44 SER B N 1
ATOM 2721 C CA . SER B 1 44 ? -9.047 -19.734 -8.797 1 90 44 SER B CA 1
ATOM 2722 C C . SER B 1 44 ? -8.625 -19.812 -10.258 1 90 44 SER B C 1
ATOM 2724 O O . SER B 1 44 ? -9.148 -19.078 -11.102 1 90 44 SER B O 1
ATOM 2726 N N . GLY B 1 45 ? -7.711 -20.594 -10.562 1 93.81 45 GLY B N 1
ATOM 2727 C CA . GLY B 1 45 ? -7.199 -20.75 -11.914 1 93.81 45 GLY B CA 1
ATOM 2728 C C . GLY B 1 45 ? -5.691 -20.609 -12 1 93.81 45 GLY B C 1
ATOM 2729 O O . GLY B 1 45 ? -4.984 -20.859 -11.023 1 93.81 45 GLY B O 1
ATOM 2730 N N . SER B 1 46 ? -5.223 -20.422 -13.219 1 94.19 46 SER B N 1
ATOM 2731 C CA . SER B 1 46 ? -3.791 -20.266 -13.453 1 94.19 46 SER B CA 1
ATOM 2732 C C . SER B 1 46 ? -3.498 -18.969 -14.203 1 94.19 46 SER B C 1
ATOM 2734 O O . SER B 1 46 ? -4.18 -18.641 -15.18 1 94.19 46 SER B O 1
ATOM 2736 N N . ASN B 1 47 ? -2.617 -18.281 -13.625 1 93.94 47 ASN B N 1
ATOM 2737 C CA . ASN B 1 47 ? -2.137 -17.062 -14.266 1 93.94 47 ASN B CA 1
ATOM 2738 C C . ASN B 1 47 ? -0.693 -17.203 -14.742 1 93.94 47 ASN B C 1
ATOM 2740 O O . ASN B 1 47 ? 0.194 -17.531 -13.953 1 93.94 47 ASN B O 1
ATOM 2744 N N . VAL B 1 48 ? -0.504 -16.969 -16.031 1 93.25 48 VAL B N 1
ATOM 2745 C CA . VAL B 1 48 ? 0.843 -17.062 -16.594 1 93.25 48 VAL B CA 1
ATOM 2746 C C . VAL B 1 48 ? 1.294 -15.68 -17.062 1 93.25 48 VAL B C 1
ATOM 2748 O O . VAL B 1 48 ? 0.774 -15.156 -18.062 1 93.25 48 VAL B O 1
ATOM 2751 N N . ASP B 1 49 ? 2.223 -15.172 -16.344 1 92.56 49 ASP B N 1
ATOM 2752 C CA . ASP B 1 49 ? 2.863 -13.922 -16.75 1 92.56 49 ASP B CA 1
ATOM 2753 C C . ASP B 1 49 ? 4.145 -14.188 -17.531 1 92.56 49 ASP B C 1
ATOM 2755 O O . ASP B 1 49 ? 5.02 -14.922 -17.078 1 92.56 49 ASP B O 1
ATOM 2759 N N . ILE B 1 50 ? 4.23 -13.547 -18.734 1 93.5 50 ILE B N 1
ATOM 2760 C CA . ILE B 1 50 ? 5.336 -13.867 -19.625 1 93.5 50 ILE B CA 1
ATOM 2761 C C . ILE B 1 50 ? 6.066 -12.594 -20.031 1 93.5 50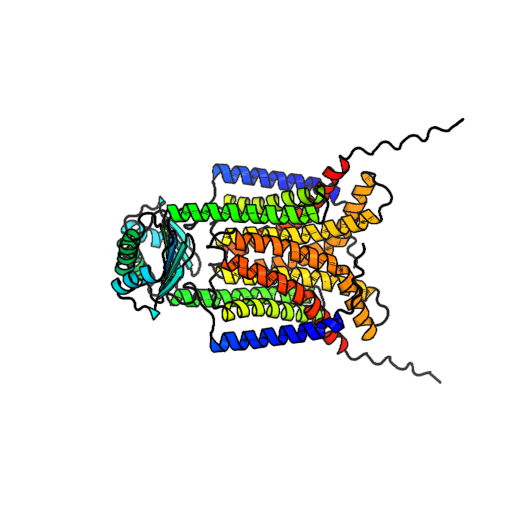 ILE B C 1
ATOM 2763 O O . ILE B 1 50 ? 5.453 -11.648 -20.531 1 93.5 50 ILE B O 1
ATOM 2767 N N . THR B 1 51 ? 7.324 -12.562 -19.75 1 91.75 51 THR B N 1
ATOM 2768 C CA . THR B 1 51 ? 8.148 -11.508 -20.328 1 91.75 51 THR B CA 1
ATOM 2769 C C . THR B 1 51 ? 8.547 -11.867 -21.766 1 91.75 51 THR B C 1
ATOM 2771 O O . THR B 1 51 ? 8.992 -12.992 -22.016 1 91.75 51 THR B O 1
ATOM 2774 N N . VAL B 1 52 ? 8.383 -10.906 -22.641 1 92.25 52 VAL B N 1
ATOM 2775 C CA . VAL B 1 52 ? 8.641 -11.203 -24.047 1 92.25 52 VAL B CA 1
ATOM 2776 C C . VAL B 1 52 ? 9.688 -10.227 -24.594 1 92.25 52 VAL B C 1
ATOM 2778 O O . VAL B 1 52 ? 9.805 -9.102 -24.109 1 92.25 52 VAL B O 1
ATOM 2781 N N . SER B 1 53 ? 10.438 -10.719 -25.516 1 90.69 53 SER B N 1
ATOM 2782 C CA . SER B 1 53 ? 11.469 -9.906 -26.156 1 90.69 53 SER B CA 1
ATOM 2783 C C . SER B 1 53 ? 10.898 -9.094 -27.312 1 90.69 53 SER B C 1
ATOM 2785 O O . SER B 1 53 ? 11.516 -8.125 -27.766 1 90.69 53 SER B O 1
ATOM 2787 N N . LYS B 1 54 ? 9.766 -9.547 -27.812 1 88.44 54 LYS B N 1
ATOM 2788 C CA . LYS B 1 54 ? 9.062 -8.852 -28.891 1 88.44 54 LYS B CA 1
ATOM 2789 C C . LYS B 1 54 ? 7.57 -8.766 -28.609 1 88.44 54 LYS B C 1
ATOM 2791 O O . LYS B 1 54 ? 7.039 -9.531 -27.797 1 88.44 54 LYS B O 1
ATOM 2796 N N . ALA B 1 55 ? 7.016 -7.836 -29.312 1 88.19 55 ALA B N 1
ATOM 2797 C CA . ALA B 1 55 ? 5.574 -7.684 -29.125 1 88.19 55 ALA B CA 1
ATOM 2798 C C . ALA B 1 55 ? 4.824 -8.898 -29.656 1 88.19 55 ALA B C 1
ATOM 2800 O O . ALA B 1 55 ? 5.035 -9.312 -30.797 1 88.19 55 ALA B O 1
ATOM 2801 N N . ILE B 1 56 ? 4.09 -9.531 -28.812 1 91.31 56 ILE B N 1
ATOM 2802 C CA . ILE B 1 56 ? 3.273 -10.688 -29.172 1 91.31 56 ILE B CA 1
ATOM 2803 C C . ILE B 1 56 ? 1.793 -10.32 -29.078 1 91.31 56 ILE B C 1
ATOM 2805 O O . ILE B 1 56 ? 1.361 -9.711 -28.094 1 91.31 56 ILE B O 1
ATOM 2809 N N . THR B 1 57 ? 1.062 -10.625 -30.094 1 91.0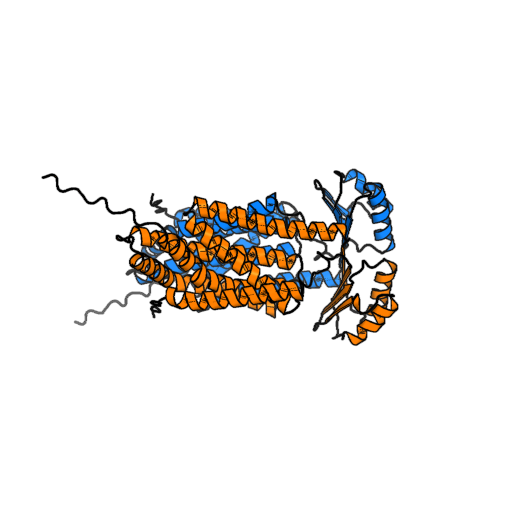6 57 THR B N 1
ATOM 2810 C CA . THR B 1 57 ? -0.355 -10.281 -30.125 1 91.06 57 THR B CA 1
ATOM 2811 C C . THR B 1 57 ? -1.201 -11.43 -29.578 1 91.06 57 THR B C 1
ATOM 2813 O O . THR B 1 57 ? -0.737 -12.57 -29.516 1 91.06 57 THR B O 1
ATOM 2816 N N . ALA B 1 58 ? -2.428 -11.133 -29.219 1 91.94 58 ALA B N 1
ATOM 2817 C CA . ALA B 1 58 ? 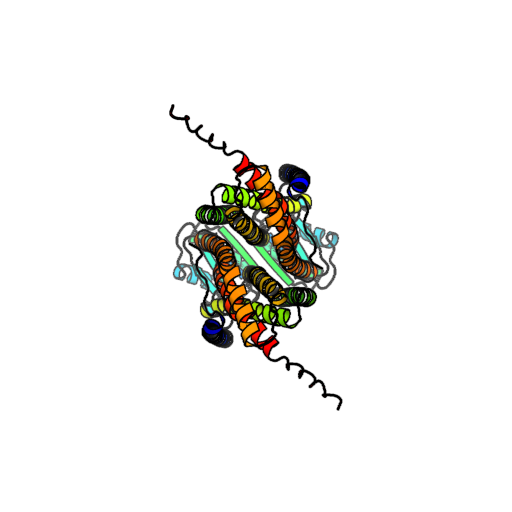-3.357 -12.133 -28.703 1 91.94 58 ALA B CA 1
ATOM 2818 C C . ALA B 1 58 ? -3.666 -13.188 -29.75 1 91.94 58 ALA B C 1
ATOM 2820 O O . ALA B 1 58 ? -3.875 -14.359 -29.438 1 91.94 58 ALA B O 1
ATOM 2821 N N . GLU B 1 59 ? -3.703 -12.805 -31 1 91.5 59 GLU B N 1
ATOM 2822 C CA . GLU B 1 59 ? -4.02 -13.711 -32.094 1 91.5 59 GLU B CA 1
ATOM 2823 C C . GLU B 1 59 ? -2.961 -14.797 -32.25 1 91.5 59 GLU B C 1
ATOM 2825 O O . GLU B 1 59 ? -3.268 -15.914 -32.656 1 91.5 59 GLU B O 1
ATOM 2830 N N . GLN B 1 60 ? -1.788 -14.477 -31.859 1 92.31 60 GLN B N 1
ATOM 2831 C CA . GLN B 1 60 ? -0.694 -15.438 -31.938 1 92.31 60 GLN B CA 1
ATOM 2832 C C . GLN B 1 60 ? -0.753 -16.438 -30.781 1 92.31 60 GLN B C 1
ATOM 2834 O O . GLN B 1 60 ? -0.217 -17.531 -30.875 1 92.31 60 GLN B O 1
ATOM 2839 N N . ILE B 1 61 ? -1.396 -16.016 -29.766 1 93.56 61 ILE B N 1
ATOM 2840 C CA . ILE B 1 61 ? -1.414 -16.828 -28.547 1 93.56 61 ILE B CA 1
ATOM 2841 C C . ILE B 1 61 ? -2.629 -17.75 -28.562 1 93.56 61 ILE B C 1
ATOM 2843 O O . ILE B 1 61 ? -2.58 -18.859 -28.031 1 93.56 61 ILE B O 1
ATOM 2847 N N . LYS B 1 62 ? -3.68 -17.422 -29.203 1 93.12 62 LYS B N 1
ATOM 2848 C CA . LYS B 1 62 ? -4.949 -18.141 -29.188 1 93.12 62 LYS B CA 1
ATOM 2849 C C . LYS B 1 62 ? -4.777 -19.578 -29.688 1 93.12 62 LYS B C 1
ATOM 2851 O O . LYS B 1 62 ? -5.309 -20.516 -29.094 1 93.12 62 LYS B O 1
ATOM 2856 N N . PRO B 1 63 ? -4.035 -19.734 -30.766 1 92.19 63 PRO B N 1
ATOM 2857 C CA . PRO B 1 63 ? -3.834 -21.109 -31.219 1 92.19 63 PRO B CA 1
ATOM 2858 C C . PRO B 1 63 ? -3.121 -21.984 -30.188 1 92.19 63 PRO B C 1
ATOM 2860 O O . PRO B 1 63 ? -3.383 -23.188 -30.109 1 92.19 63 PRO B O 1
ATOM 2863 N N . ILE B 1 64 ? -2.264 -21.375 -29.453 1 92.56 64 ILE B N 1
ATOM 2864 C CA . ILE B 1 64 ? -1.523 -22.109 -28.438 1 92.56 64 ILE B CA 1
ATOM 2865 C C . ILE B 1 64 ? -2.479 -22.562 -27.328 1 92.56 64 ILE B C 1
ATOM 2867 O O . ILE B 1 64 ? -2.379 -23.703 -26.859 1 92.56 64 ILE B O 1
ATOM 2871 N N . ILE B 1 65 ? -3.363 -21.719 -27 1 93.19 65 ILE B N 1
ATOM 2872 C CA . ILE B 1 65 ? -4.344 -22.016 -25.969 1 93.19 65 ILE B CA 1
ATOM 2873 C C . ILE B 1 65 ? -5.27 -23.141 -26.438 1 93.19 65 ILE B C 1
ATOM 2875 O O . ILE B 1 65 ? -5.59 -24.047 -25.672 1 93.19 65 ILE B O 1
ATOM 2879 N N . ASN B 1 66 ? -5.621 -23.078 -27.641 1 91.44 66 ASN B N 1
ATOM 2880 C CA . ASN B 1 66 ? -6.488 -24.109 -28.203 1 91.44 66 ASN B CA 1
ATOM 2881 C C . ASN B 1 66 ? -5.781 -25.453 -28.266 1 91.44 66 ASN B C 1
ATOM 2883 O O . ASN B 1 66 ? -6.402 -26.5 -28.062 1 91.44 66 ASN B O 1
ATOM 2887 N N . ASP B 1 67 ? -4.57 -25.406 -28.5 1 90.44 67 ASP B N 1
ATOM 2888 C CA . ASP B 1 67 ? -3.777 -26.609 -28.641 1 90.44 67 ASP B CA 1
ATOM 2889 C C . ASP B 1 67 ? -3.668 -27.375 -27.328 1 90.44 67 ASP B C 1
ATOM 2891 O O . ASP B 1 67 ? -3.484 -28.594 -27.312 1 90.44 67 ASP B O 1
ATOM 2895 N N . ILE B 1 68 ? -3.762 -26.625 -26.234 1 90.06 68 ILE B N 1
ATOM 2896 C CA . ILE B 1 68 ? -3.627 -27.297 -24.953 1 90.06 68 ILE B CA 1
ATOM 2897 C C . ILE B 1 68 ? -5.008 -27.703 -24.438 1 90.06 68 ILE B C 1
ATOM 2899 O O . ILE B 1 68 ? -5.141 -28.156 -23.297 1 90.06 68 ILE B O 1
ATOM 2903 N N . GLY B 1 69 ? -6.078 -27.453 -25.188 1 87.38 69 GLY B N 1
ATOM 2904 C CA . GLY B 1 69 ? -7.406 -27.953 -24.875 1 87.38 69 GLY B CA 1
ATOM 2905 C C . GLY B 1 69 ? -8.25 -26.969 -24.094 1 87.38 69 GLY B C 1
ATOM 2906 O O . GLY B 1 69 ? -9.195 -27.359 -23.406 1 87.38 69 GLY B O 1
ATOM 2907 N N . ILE B 1 70 ? -7.879 -25.812 -24.078 1 89 70 ILE B N 1
ATOM 2908 C CA . ILE B 1 70 ? -8.633 -24.797 -23.344 1 89 70 ILE B CA 1
ATOM 2909 C C . ILE B 1 70 ? -9.398 -23.922 -24.328 1 89 70 ILE B C 1
ATOM 2911 O O . ILE B 1 70 ? -8.852 -23.484 -25.359 1 89 70 ILE B O 1
ATOM 2915 N N . ASN B 1 71 ? -10.648 -23.719 -24 1 86.56 71 ASN B N 1
ATOM 2916 C CA . ASN B 1 71 ? -11.477 -22.875 -24.828 1 86.56 71 ASN B CA 1
ATOM 2917 C C . ASN B 1 71 ? -11.078 -21.406 -24.703 1 86.56 71 ASN B C 1
ATOM 2919 O O . ASN B 1 71 ? -10.656 -20.953 -23.625 1 86.56 71 ASN B O 1
ATOM 2923 N N . ASP B 1 72 ? -11.273 -20.688 -25.719 1 81 72 ASP B N 1
ATOM 2924 C CA . ASP B 1 72 ? -10.922 -19.281 -25.781 1 81 72 ASP B CA 1
ATOM 2925 C C . ASP B 1 72 ? -11.625 -18.484 -24.672 1 81 72 ASP B C 1
ATOM 2927 O O . ASP B 1 72 ? -11.047 -17.562 -24.094 1 81 72 ASP B O 1
ATOM 2931 N N . GLY B 1 73 ? -12.805 -18.844 -24.375 1 82.62 73 GLY B N 1
ATOM 2932 C CA . GLY B 1 73 ? -13.562 -18.125 -23.359 1 82.62 73 GLY B CA 1
ATOM 2933 C C . GLY B 1 73 ? -13.031 -18.344 -21.953 1 82.62 73 GLY B C 1
ATOM 2934 O O . GLY B 1 73 ? -13.336 -17.578 -21.047 1 82.62 73 GLY B O 1
ATOM 2935 N N . ASP B 1 74 ? -12.18 -19.266 -21.828 1 90.31 74 ASP B N 1
ATOM 2936 C CA . ASP B 1 74 ? -11.68 -19.609 -20.5 1 90.31 74 ASP B CA 1
ATOM 2937 C C . ASP B 1 74 ? -10.273 -19.062 -20.281 1 90.31 74 ASP B C 1
ATOM 2939 O O . ASP B 1 74 ? -9.641 -19.359 -19.266 1 90.31 74 ASP B O 1
ATOM 2943 N N . ALA B 1 75 ? -9.805 -18.328 -21.312 1 92.5 75 ALA B N 1
ATOM 2944 C CA . ALA B 1 75 ? -8.492 -17.703 -21.203 1 92.5 75 ALA B CA 1
ATOM 2945 C C . ALA B 1 75 ? -8.57 -16.219 -21.531 1 92.5 75 ALA B C 1
ATOM 2947 O O . ALA B 1 75 ? -9.195 -15.828 -22.531 1 92.5 75 ALA B O 1
ATOM 2948 N N . HIS B 1 76 ? -8.109 -15.414 -20.672 1 91 76 HIS B N 1
ATOM 2949 C CA . HIS B 1 76 ? -8.031 -13.977 -20.891 1 91 76 HIS B CA 1
ATOM 2950 C C . HIS B 1 76 ? -6.594 -13.539 -21.156 1 91 76 HIS B C 1
ATOM 2952 O O . HIS B 1 76 ? -5.703 -13.773 -20.344 1 91 76 HIS B O 1
ATOM 2958 N N . ILE B 1 77 ? -6.41 -12.898 -22.328 1 92.56 77 ILE B N 1
ATOM 2959 C CA . ILE B 1 77 ? -5.07 -12.5 -22.734 1 92.56 77 ILE B CA 1
ATOM 2960 C C . ILE B 1 77 ? -4.922 -10.984 -22.641 1 92.56 77 ILE B C 1
ATOM 2962 O O . ILE B 1 77 ? -5.758 -10.234 -23.141 1 92.56 77 ILE B O 1
ATOM 2966 N N . THR B 1 78 ? -3.971 -10.578 -21.938 1 87.94 78 THR B N 1
ATOM 2967 C CA . THR B 1 78 ? -3.582 -9.172 -21.875 1 87.94 78 THR B CA 1
ATOM 2968 C C . THR B 1 78 ? -2.166 -8.977 -22.406 1 87.94 78 THR B C 1
ATOM 2970 O O . THR B 1 78 ? -1.215 -9.562 -21.891 1 87.94 78 THR B O 1
ATOM 2973 N N . THR B 1 79 ? -2.07 -8.164 -23.422 1 88.31 79 THR B N 1
ATOM 2974 C CA . THR B 1 79 ? -0.769 -7.98 -24.047 1 88.31 79 THR B CA 1
ATOM 2975 C C . THR B 1 79 ? -0.226 -6.582 -23.766 1 88.31 79 THR B C 1
ATOM 2977 O O . THR B 1 79 ? -0.993 -5.621 -23.672 1 88.31 79 THR B O 1
ATOM 2980 N N . GLY B 1 80 ? 1.007 -6.566 -23.438 1 80.38 80 GLY B N 1
ATOM 2981 C CA . GLY B 1 80 ? 1.751 -5.32 -23.344 1 80.38 80 GLY B CA 1
ATOM 2982 C C . GLY B 1 80 ? 2.959 -5.27 -24.25 1 80.38 80 GLY B C 1
ATOM 2983 O O . GLY B 1 80 ? 3.111 -6.117 -25.141 1 80.38 80 GLY B O 1
ATOM 2984 N N . ALA B 1 81 ? 3.764 -4.16 -24.047 1 78.25 81 ALA B N 1
ATOM 2985 C CA . ALA B 1 81 ? 4.934 -3.994 -24.906 1 78.25 81 ALA B CA 1
ATOM 2986 C C . ALA B 1 81 ? 5.973 -5.078 -24.641 1 78.25 81 ALA B C 1
ATOM 2988 O O . ALA B 1 81 ? 6.512 -5.676 -25.578 1 78.25 81 ALA B O 1
ATOM 2989 N N . ASP B 1 82 ? 6.211 -5.363 -23.406 1 85.44 82 ASP B N 1
ATOM 2990 C CA . ASP B 1 82 ? 7.27 -6.316 -23.078 1 85.44 82 ASP B CA 1
ATOM 2991 C C . ASP B 1 82 ? 6.758 -7.398 -22.125 1 85.44 82 ASP B C 1
ATOM 2993 O O . ASP B 1 82 ? 7.547 -8.094 -21.484 1 85.44 82 ASP B O 1
ATOM 2997 N N . ARG B 1 83 ? 5.398 -7.441 -22.109 1 88.69 83 ARG B N 1
ATOM 2998 C CA . ARG B 1 83 ? 4.809 -8.391 -21.172 1 88.69 83 ARG B CA 1
ATOM 2999 C C . ARG B 1 83 ? 3.455 -8.883 -21.672 1 88.69 83 ARG B C 1
ATOM 3001 O O . ARG B 1 83 ? 2.672 -8.109 -22.219 1 88.69 83 ARG B O 1
ATOM 3008 N N . VAL B 1 84 ? 3.283 -10.195 -21.547 1 91.19 84 VAL B N 1
ATOM 3009 C CA . VAL B 1 84 ? 1.99 -10.797 -21.875 1 91.19 84 VAL B CA 1
ATOM 3010 C C . VAL B 1 84 ? 1.463 -11.562 -20.656 1 91.19 84 VAL B C 1
ATOM 3012 O O . VAL B 1 84 ? 2.219 -12.266 -19.984 1 91.19 84 VAL B O 1
ATOM 3015 N N . ASN B 1 85 ? 0.266 -11.297 -20.391 1 92.5 85 ASN B N 1
ATOM 3016 C CA . ASN B 1 85 ? -0.391 -12.023 -19.312 1 92.5 85 ASN B CA 1
ATOM 3017 C C . ASN B 1 85 ? -1.54 -12.883 -19.828 1 92.5 85 ASN B C 1
ATOM 3019 O O . ASN B 1 85 ? -2.391 -12.398 -20.578 1 92.5 85 ASN B O 1
ATOM 3023 N N . VAL B 1 86 ? -1.481 -14.172 -19.5 1 93.06 86 VAL B N 1
ATOM 3024 C CA . VAL B 1 86 ? -2.553 -15.086 -19.875 1 93.06 86 VAL B CA 1
ATOM 3025 C C . VAL B 1 86 ? -3.168 -15.695 -18.609 1 93.06 86 VAL B C 1
ATOM 3027 O O . VAL B 1 86 ? -2.508 -16.438 -17.891 1 93.06 86 VAL B O 1
ATOM 3030 N N . ARG B 1 87 ? -4.402 -15.414 -18.469 1 93.75 87 ARG B N 1
ATOM 3031 C CA . ARG B 1 87 ? -5.117 -15.914 -17.297 1 93.75 87 ARG B CA 1
ATOM 3032 C C . ARG B 1 87 ? -6.109 -17 -17.688 1 93.75 87 ARG B C 1
ATOM 3034 O O . ARG B 1 87 ? -7.02 -16.766 -18.5 1 93.75 87 ARG B O 1
ATOM 3041 N N . PHE B 1 88 ? -5.93 -18.172 -17.062 1 93.88 88 PHE B N 1
ATOM 3042 C CA . PHE B 1 88 ? -6.82 -19.297 -17.312 1 93.88 88 PHE B CA 1
ATOM 3043 C C . PHE B 1 88 ? -7.84 -19.438 -16.188 1 93.88 88 PHE B C 1
ATOM 3045 O O . PHE B 1 88 ? -7.488 -19.359 -15.008 1 93.88 88 PHE B O 1
ATOM 3052 N N . SER B 1 89 ? -9.055 -19.656 -16.531 1 90.75 89 SER B N 1
ATOM 3053 C CA . SER B 1 89 ? -10.117 -19.828 -15.539 1 90.75 89 SER B CA 1
ATOM 3054 C C . SER B 1 89 ? -9.984 -21.172 -14.82 1 90.75 89 SER B C 1
ATOM 3056 O O . SER B 1 89 ? -10.445 -21.312 -13.688 1 90.75 89 SER B O 1
ATOM 3058 N N . ASN B 1 90 ? -9.312 -22.062 -15.438 1 89.75 90 ASN B N 1
ATOM 3059 C CA . ASN B 1 90 ? -9.086 -23.375 -14.836 1 89.75 90 ASN B CA 1
ATOM 3060 C C . ASN B 1 90 ? -7.641 -23.547 -14.383 1 89.75 90 ASN B C 1
ATOM 3062 O O . ASN B 1 90 ? -6.734 -22.906 -14.938 1 89.75 90 ASN B O 1
ATOM 3066 N N . VAL B 1 91 ? -7.547 -24.359 -13.414 1 90.31 91 VAL B N 1
ATOM 3067 C CA . VAL B 1 91 ? -6.203 -24.719 -12.977 1 90.31 91 VAL B CA 1
ATOM 3068 C C . VAL B 1 91 ? -5.531 -25.594 -14.023 1 90.31 91 VAL B C 1
ATOM 3070 O O . VAL B 1 91 ? -6.039 -26.672 -14.352 1 90.31 91 VAL B O 1
ATOM 3073 N N . LEU B 1 92 ? -4.484 -25.062 -14.516 1 89.88 92 LEU B N 1
ATOM 3074 C CA . LEU B 1 92 ? -3.75 -25.844 -15.508 1 89.88 92 LEU B CA 1
ATOM 3075 C C . LEU B 1 92 ? -3.094 -27.062 -14.867 1 89.88 92 LEU B C 1
ATOM 3077 O O . LEU B 1 92 ? -2.51 -26.953 -13.789 1 89.88 92 LEU B O 1
ATOM 3081 N N . ASP B 1 93 ? -3.354 -28.141 -15.57 1 85.25 93 ASP B N 1
ATOM 3082 C CA . ASP B 1 93 ? -2.604 -29.297 -15.109 1 85.25 93 ASP B CA 1
ATOM 3083 C C . ASP B 1 93 ? -1.156 -29.25 -15.594 1 85.25 93 ASP B C 1
ATOM 3085 O O . ASP B 1 93 ? -0.782 -28.344 -16.344 1 85.25 93 ASP B O 1
ATOM 3089 N N . GLU B 1 94 ? -0.395 -30.141 -15.109 1 83.5 94 GLU B N 1
ATOM 3090 C CA . GLU B 1 94 ? 1.037 -30.156 -15.391 1 83.5 94 GLU B CA 1
ATOM 3091 C C . GLU B 1 94 ? 1.304 -30.266 -16.891 1 83.5 94 GLU B C 1
ATOM 3093 O O . GLU B 1 94 ? 2.189 -29.594 -17.422 1 83.5 94 GLU B O 1
ATOM 3098 N N . LYS B 1 95 ? 0.603 -31.078 -17.469 1 86 95 LYS B N 1
ATOM 3099 C CA . LYS B 1 95 ? 0.78 -31.297 -18.906 1 86 95 LYS B CA 1
ATOM 3100 C C . LYS B 1 95 ? 0.413 -30.047 -19.703 1 86 95 LYS B C 1
ATOM 3102 O O . LYS B 1 95 ? 1.135 -29.656 -20.625 1 86 95 LYS B O 1
ATOM 3107 N N . GLN B 1 96 ? -0.667 -29.484 -19.297 1 90.19 96 GLN B N 1
ATOM 3108 C CA . GLN B 1 96 ? -1.134 -28.281 -19.969 1 90.19 96 GLN B CA 1
ATOM 3109 C C . GLN B 1 96 ? -0.136 -27.141 -19.812 1 90.19 96 GLN B C 1
ATOM 3111 O O . GLN B 1 96 ? 0.154 -26.422 -20.781 1 90.19 96 GLN B O 1
ATOM 3116 N N . GLU B 1 97 ? 0.324 -26.984 -18.656 1 90.5 97 GLU B N 1
ATOM 3117 C CA . GLU B 1 97 ? 1.285 -25.906 -18.391 1 90.5 97 GLU B CA 1
ATOM 3118 C C . GLU B 1 97 ? 2.568 -26.109 -19.188 1 90.5 97 GLU B C 1
ATOM 3120 O O . GLU B 1 97 ? 3.094 -25.156 -19.766 1 90.5 97 GLU B O 1
ATOM 3125 N N . SER B 1 98 ? 3.117 -27.312 -19.172 1 89.06 98 SER B N 1
ATOM 3126 C CA . SER B 1 98 ? 4.34 -27.625 -19.906 1 89.06 98 SER B CA 1
ATOM 3127 C C . SER B 1 98 ? 4.16 -27.406 -21.391 1 89.06 98 SER B C 1
ATOM 3129 O O . SER B 1 98 ? 5.039 -26.844 -22.062 1 89.06 98 SER B O 1
ATOM 3131 N N . GLN B 1 99 ? 3.051 -27.875 -21.859 1 91.5 99 GLN B N 1
ATOM 3132 C CA . GLN B 1 99 ? 2.764 -27.703 -23.281 1 91.5 99 GLN B CA 1
ATOM 3133 C C . GLN B 1 99 ? 2.633 -26.234 -23.656 1 91.5 99 GLN B C 1
ATOM 3135 O O . GLN B 1 99 ? 3.104 -25.812 -24.703 1 91.5 99 GLN B O 1
ATOM 3140 N N . PHE B 1 100 ? 1.947 -25.547 -22.844 1 93.62 100 PHE B N 1
ATOM 3141 C CA . PHE B 1 100 ? 1.785 -24.109 -23.078 1 93.62 100 PHE B CA 1
ATOM 3142 C C . PHE B 1 100 ? 3.141 -23.422 -23.156 1 93.62 100 PHE B C 1
ATOM 3144 O O . PHE B 1 100 ? 3.393 -22.656 -24.078 1 93.62 100 PHE B O 1
ATOM 3151 N N . LYS B 1 101 ? 4.016 -23.688 -22.234 1 92.19 101 LYS B N 1
ATOM 3152 C CA . LYS B 1 101 ? 5.34 -23.078 -22.188 1 92.19 101 LYS B CA 1
ATOM 3153 C C . LYS B 1 101 ? 6.168 -23.453 -23.406 1 92.19 101 LYS B C 1
ATOM 3155 O O . LYS B 1 101 ? 6.871 -22.625 -23.969 1 92.19 101 LYS B O 1
ATOM 3160 N N . GLU B 1 102 ? 6.059 -24.719 -23.688 1 91.81 102 GLU B N 1
ATOM 3161 C CA . GLU B 1 102 ? 6.812 -25.203 -24.828 1 91.81 102 GLU B CA 1
ATOM 3162 C C . GLU B 1 102 ? 6.375 -24.5 -26.125 1 91.81 102 GLU B C 1
ATOM 3164 O O . GLU B 1 102 ? 7.215 -24.062 -26.906 1 91.81 102 GLU B O 1
ATOM 3169 N N . GLU B 1 103 ? 5.105 -24.422 -26.281 1 92.75 103 GLU B N 1
ATOM 3170 C CA . GLU B 1 103 ? 4.57 -23.797 -27.484 1 92.75 103 GLU B CA 1
ATOM 3171 C C . GLU B 1 103 ? 4.871 -22.297 -27.5 1 92.75 103 GLU B C 1
ATOM 3173 O O . GLU B 1 103 ? 5.156 -21.734 -28.562 1 92.75 103 GLU B O 1
ATOM 3178 N N . PHE B 1 104 ? 4.758 -21.688 -26.406 1 94.12 104 PHE B N 1
ATOM 3179 C CA . PHE B 1 104 ? 5.023 -20.266 -26.344 1 94.12 104 PHE B CA 1
ATOM 3180 C C . PHE B 1 104 ? 6.5 -19.969 -26.578 1 94.12 104 PHE B C 1
ATOM 3182 O O . PHE B 1 104 ? 6.852 -18.938 -27.156 1 94.12 104 PHE B O 1
ATOM 3189 N N . THR B 1 105 ? 7.371 -20.812 -26.078 1 91.94 105 THR B N 1
ATOM 3190 C CA . THR B 1 105 ? 8.812 -20.656 -26.25 1 91.94 105 THR B CA 1
ATOM 3191 C C . THR B 1 105 ? 9.188 -20.703 -27.734 1 91.94 105 THR B C 1
ATOM 3193 O O . THR B 1 105 ? 10.172 -20.078 -28.141 1 91.94 105 THR B O 1
ATOM 3196 N N . LYS B 1 106 ? 8.367 -21.453 -28.484 1 91.69 106 LYS B N 1
ATOM 3197 C CA . LYS B 1 106 ? 8.586 -21.469 -29.922 1 91.69 106 LYS B CA 1
ATOM 3198 C C . LYS B 1 106 ? 8.312 -20.094 -30.531 1 91.69 106 LYS B C 1
ATOM 3200 O O . LYS B 1 106 ? 8.938 -19.719 -31.531 1 91.69 106 LYS B O 1
ATOM 3205 N N . LEU B 1 107 ? 7.367 -19.375 -30 1 90.88 107 LEU B N 1
ATOM 3206 C CA . LEU B 1 107 ? 7.035 -18.031 -30.453 1 90.88 107 LEU B CA 1
ATOM 3207 C C . LEU B 1 107 ? 8.109 -17.031 -30.047 1 90.88 107 LEU B C 1
ATOM 3209 O O . LEU B 1 107 ? 8.43 -16.109 -30.797 1 90.88 107 LEU B O 1
ATOM 3213 N N . ASP B 1 108 ? 8.586 -17.172 -28.844 1 93.25 108 ASP B N 1
ATOM 3214 C CA . ASP B 1 108 ? 9.633 -16.328 -28.281 1 93.25 108 ASP B CA 1
ATOM 3215 C C . ASP B 1 108 ? 10.578 -17.141 -27.391 1 93.25 108 ASP B C 1
ATOM 3217 O O . ASP B 1 108 ? 10.266 -17.391 -26.219 1 93.25 108 ASP B O 1
ATOM 3221 N N . SER B 1 109 ? 11.758 -17.328 -27.828 1 91.31 109 SER B N 1
ATOM 3222 C CA . SER B 1 109 ? 12.711 -18.203 -27.141 1 91.31 109 SER B CA 1
ATOM 3223 C C . SER B 1 109 ? 13.273 -17.531 -25.891 1 91.31 109 SER B C 1
ATOM 3225 O O . SER B 1 109 ? 13.797 -18.203 -25 1 91.31 109 SER B O 1
ATOM 3227 N N . ALA B 1 110 ? 13.141 -16.281 -25.75 1 91 110 ALA B N 1
ATOM 3228 C CA . ALA B 1 110 ? 13.672 -15.539 -24.609 1 91 110 ALA B CA 1
ATOM 3229 C C . ALA B 1 110 ? 12.609 -15.336 -23.531 1 91 110 ALA B C 1
ATOM 3231 O O . ALA B 1 110 ? 12.867 -14.719 -22.5 1 91 110 ALA B O 1
ATOM 3232 N N . ALA B 1 111 ? 11.492 -15.922 -23.812 1 92.69 111 ALA B N 1
ATOM 3233 C CA . ALA B 1 111 ? 10.375 -15.727 -22.891 1 92.69 111 ALA B CA 1
ATOM 3234 C C . ALA B 1 111 ? 10.688 -16.328 -21.516 1 92.69 111 ALA B C 1
ATOM 3236 O O . ALA B 1 111 ? 11.344 -17.359 -21.422 1 92.69 111 ALA B O 1
ATOM 3237 N N . SER B 1 112 ? 10.328 -15.594 -20.5 1 92.75 112 SER B N 1
ATOM 3238 C CA . SER B 1 112 ? 10.414 -16.047 -19.125 1 92.75 112 SER B CA 1
ATOM 3239 C C . SER B 1 112 ? 9.047 -16.016 -18.438 1 92.75 112 SER B C 1
ATOM 3241 O O . SER B 1 112 ? 8.195 -15.195 -18.781 1 92.75 112 SER B O 1
ATOM 3243 N N . TYR B 1 113 ? 8.898 -16.969 -17.469 1 92.38 113 TYR B N 1
ATOM 3244 C CA . TYR B 1 113 ? 7.535 -17.219 -17.016 1 92.38 113 TYR B CA 1
ATOM 3245 C C . TYR B 1 113 ? 7.418 -17.062 -15.508 1 92.38 113 TYR B C 1
ATOM 3247 O O . TYR B 1 113 ? 8.344 -17.406 -14.766 1 92.38 113 TYR B O 1
ATOM 3255 N N . GLU B 1 114 ? 6.352 -16.5 -15.156 1 91.69 114 GLU B N 1
ATOM 3256 C CA . GLU B 1 114 ? 5.809 -16.609 -13.805 1 91.69 114 GLU B CA 1
ATOM 3257 C C . GLU B 1 114 ? 4.414 -17.219 -13.812 1 91.69 114 GLU B C 1
ATOM 3259 O O . GLU B 1 114 ? 3.496 -16.688 -14.43 1 91.69 114 GLU B O 1
ATOM 3264 N N . VAL B 1 115 ? 4.344 -18.391 -13.211 1 92.19 115 VAL B N 1
ATOM 3265 C CA . VAL B 1 115 ? 3.07 -19.109 -13.203 1 92.19 115 VAL B CA 1
ATOM 3266 C C . VAL B 1 115 ? 2.5 -19.125 -11.781 1 92.19 115 VAL B C 1
ATOM 3268 O O . VAL B 1 115 ? 3.174 -19.531 -10.836 1 92.19 115 VAL B O 1
ATOM 3271 N N . ASN B 1 116 ? 1.322 -18.625 -11.672 1 92.38 116 ASN B N 1
ATOM 3272 C CA . ASN B 1 116 ? 0.593 -18.625 -10.406 1 92.38 116 ASN B CA 1
ATOM 3273 C C . ASN B 1 116 ? -0.71 -19.406 -10.508 1 92.38 116 ASN B C 1
ATOM 3275 O O . ASN B 1 116 ? -1.609 -19.031 -11.266 1 92.38 116 ASN B O 1
ATOM 3279 N N . THR B 1 117 ? -0.765 -20.484 -9.797 1 92.94 117 THR B N 1
ATOM 3280 C CA . THR B 1 117 ? -1.95 -21.344 -9.781 1 92.94 117 THR B CA 1
ATOM 3281 C C . THR B 1 117 ? -2.607 -21.328 -8.406 1 92.94 117 THR B C 1
ATOM 3283 O O . THR B 1 117 ? -1.938 -21.531 -7.395 1 92.94 117 THR B O 1
ATOM 3286 N N . VAL B 1 118 ? -3.928 -21.156 -8.43 1 93.56 118 VAL B N 1
ATOM 3287 C CA . VAL B 1 118 ? -4.664 -21.062 -7.176 1 93.56 118 VAL B CA 1
ATOM 3288 C C . VAL B 1 118 ? -5.871 -22 -7.215 1 93.56 118 VAL B C 1
ATOM 3290 O O . VAL B 1 118 ? -6.699 -21.922 -8.125 1 93.56 118 VAL B O 1
ATOM 3293 N N . ASP B 1 119 ? -5.973 -22.812 -6.152 1 93.19 119 ASP B N 1
ATOM 3294 C CA . ASP B 1 119 ? -7.121 -23.703 -6.016 1 93.19 119 ASP B CA 1
ATOM 3295 C C . ASP B 1 119 ? -8.375 -22.938 -5.617 1 93.19 119 ASP B C 1
ATOM 3297 O O . ASP B 1 119 ? -8.281 -21.859 -5.035 1 93.19 119 ASP B O 1
ATOM 3301 N N . PRO B 1 120 ? -9.531 -23.516 -5.938 1 91 120 PRO B N 1
ATOM 3302 C CA . PRO B 1 120 ? -10.797 -22.828 -5.637 1 91 120 PRO B CA 1
ATOM 3303 C C . PRO B 1 120 ? -10.961 -22.516 -4.152 1 91 120 PRO B C 1
ATOM 3305 O O . PRO B 1 120 ? -11.344 -21.391 -3.795 1 91 120 PRO B O 1
ATOM 3308 N N . GLU B 1 121 ? -10.656 -23.469 -3.328 1 90.38 121 GLU B N 1
ATOM 3309 C CA . GLU B 1 121 ? -10.82 -23.234 -1.897 1 90.38 121 GLU B CA 1
ATOM 3310 C C . GLU B 1 121 ? -9.875 -22.141 -1.403 1 90.38 121 GLU B C 1
ATOM 3312 O O . GLU B 1 121 ? -10.242 -21.328 -0.554 1 90.38 121 GLU B O 1
ATOM 3317 N N . MET B 1 122 ? -8.758 -22.203 -1.893 1 89.62 122 MET B N 1
ATOM 3318 C CA . MET B 1 122 ? -7.785 -21.172 -1.545 1 89.62 122 MET B CA 1
ATOM 3319 C C . MET B 1 122 ? -8.258 -19.797 -2.006 1 89.62 122 MET B C 1
ATOM 3321 O O . MET B 1 122 ? -8.117 -18.812 -1.28 1 89.62 122 MET B O 1
ATOM 3325 N N . ALA B 1 123 ? -8.734 -19.734 -3.18 1 90.81 123 ALA B N 1
ATOM 3326 C CA . ALA B 1 123 ? -9.234 -18.469 -3.725 1 90.81 123 ALA B CA 1
ATOM 3327 C C . ALA B 1 123 ? -10.344 -17.891 -2.85 1 90.81 123 ALA B C 1
ATOM 3329 O O . ALA B 1 123 ? -10.383 -16.688 -2.594 1 90.81 123 ALA B O 1
ATOM 3330 N N . LYS B 1 124 ? -11.234 -18.703 -2.416 1 90 124 LYS B N 1
ATOM 3331 C CA . LYS B 1 124 ? -12.336 -18.281 -1.551 1 90 124 LYS B CA 1
ATOM 3332 C C . LYS B 1 124 ? -11.805 -17.703 -0.236 1 90 124 LYS B C 1
ATOM 3334 O O . LYS B 1 124 ? -12.312 -16.703 0.258 1 90 124 LYS B O 1
ATOM 3339 N N . GLU B 1 125 ? -10.906 -18.375 0.266 1 87.56 125 GLU B N 1
ATOM 3340 C CA . GLU B 1 125 ? -10.312 -17.906 1.516 1 87.56 125 GLU B CA 1
ATOM 3341 C C . GLU B 1 125 ? -9.641 -16.547 1.335 1 87.56 125 GLU B C 1
ATOM 3343 O O . GLU B 1 125 ? -9.773 -15.664 2.186 1 87.56 125 GLU B O 1
ATOM 3348 N N . LEU B 1 126 ? -8.906 -16.469 0.267 1 86.94 126 LEU B N 1
ATOM 3349 C CA . LEU B 1 126 ? -8.211 -15.211 -0.011 1 86.94 126 LEU B CA 1
ATOM 3350 C C . LEU B 1 126 ? -9.211 -14.07 -0.167 1 86.94 126 LEU B C 1
ATOM 3352 O O . LEU B 1 126 ? -8.977 -12.961 0.325 1 86.94 126 LEU B O 1
ATOM 3356 N N . GLU B 1 127 ? -10.258 -14.336 -0.865 1 87.69 127 GLU B N 1
ATOM 3357 C CA . GLU B 1 127 ? -11.305 -13.336 -1.05 1 87.69 127 GLU B CA 1
ATOM 3358 C C . GLU B 1 127 ? -11.906 -12.914 0.288 1 87.69 127 GLU B C 1
ATOM 3360 O O . GLU B 1 127 ? -12.062 -11.727 0.56 1 87.69 127 GLU B O 1
ATOM 3365 N N . ARG B 1 128 ? -12.234 -13.859 1.065 1 88.5 128 ARG B N 1
ATOM 3366 C CA . ARG B 1 128 ? -12.828 -13.594 2.371 1 88.5 128 ARG B CA 1
ATOM 3367 C C . ARG B 1 128 ? -11.883 -12.781 3.246 1 88.5 128 ARG B C 1
ATOM 3369 O O . ARG B 1 128 ? -12.297 -11.812 3.885 1 88.5 128 ARG B O 1
ATOM 3376 N N . ASN B 1 129 ? -10.695 -13.164 3.273 1 87.38 129 ASN B N 1
ATOM 3377 C CA . ASN B 1 129 ? -9.695 -12.461 4.074 1 87.38 129 ASN B CA 1
ATOM 3378 C C . ASN B 1 129 ? -9.523 -11.016 3.615 1 87.38 129 ASN B C 1
ATOM 3380 O O . ASN B 1 129 ? -9.297 -10.117 4.434 1 87.38 129 ASN B O 1
ATOM 3384 N N . ALA B 1 130 ? -9.547 -10.844 2.312 1 85.5 130 ALA B N 1
ATOM 3385 C CA . ALA B 1 130 ? -9.43 -9.5 1.758 1 85.5 130 ALA B CA 1
ATOM 3386 C C . ALA B 1 130 ? -10.57 -8.609 2.24 1 85.5 130 ALA B C 1
ATOM 3388 O O . ALA B 1 130 ? -10.344 -7.461 2.641 1 85.5 130 ALA B O 1
ATOM 3389 N N . ILE B 1 131 ? -11.781 -9.094 2.221 1 85.69 131 ILE B N 1
ATOM 3390 C CA . ILE B 1 131 ? -12.961 -8.359 2.662 1 85.69 131 ILE B CA 1
ATOM 3391 C C . ILE B 1 131 ? -12.844 -8.047 4.152 1 85.69 131 ILE B C 1
ATOM 3393 O O . ILE B 1 131 ? -13.07 -6.914 4.578 1 85.69 131 ILE B O 1
ATOM 3397 N N . TYR B 1 132 ? -12.445 -8.977 4.91 1 87.56 132 TYR B N 1
ATOM 3398 C CA . TYR B 1 132 ? -12.289 -8.789 6.348 1 87.56 132 TYR B CA 1
ATOM 3399 C C . TYR B 1 132 ? -11.211 -7.754 6.648 1 87.56 132 TYR B C 1
ATOM 3401 O O . TYR B 1 132 ? -11.344 -6.973 7.594 1 87.56 132 TYR B O 1
ATOM 3409 N N . ALA B 1 133 ? -10.172 -7.855 5.852 1 86.62 133 ALA B N 1
ATOM 3410 C CA . ALA B 1 133 ? -9.086 -6.902 6.055 1 86.62 133 ALA B CA 1
ATOM 3411 C C . ALA B 1 133 ? -9.586 -5.465 5.918 1 86.62 133 ALA B C 1
ATOM 3413 O O . ALA B 1 133 ? -9.281 -4.613 6.758 1 86.62 133 ALA B O 1
ATOM 3414 N N . VAL B 1 134 ? -10.367 -5.207 4.98 1 82.81 134 VAL B N 1
ATOM 3415 C CA . VAL B 1 134 ? -10.898 -3.869 4.734 1 82.81 134 VAL B CA 1
ATOM 3416 C C . VAL B 1 134 ? -11.852 -3.477 5.859 1 82.81 134 VAL B C 1
ATOM 3418 O O . VAL B 1 134 ? -11.812 -2.348 6.355 1 82.81 134 VAL B O 1
ATOM 3421 N N . LEU B 1 135 ? -12.672 -4.406 6.309 1 86.25 135 LEU B N 1
ATOM 3422 C CA . LEU B 1 135 ? -13.633 -4.148 7.379 1 86.25 135 LEU B CA 1
ATOM 3423 C C . LEU B 1 135 ? -12.914 -3.871 8.695 1 86.25 135 LEU B C 1
ATOM 3425 O O . LEU B 1 135 ? -13.258 -2.928 9.406 1 86.25 135 LEU B O 1
ATOM 3429 N N . ILE B 1 136 ? -11.938 -4.652 8.953 1 87 136 ILE B N 1
ATOM 3430 C CA . ILE B 1 136 ? -11.18 -4.52 10.195 1 87 136 ILE B CA 1
ATOM 3431 C C . ILE B 1 136 ? -10.445 -3.18 10.211 1 87 136 ILE B C 1
ATOM 3433 O O . ILE B 1 136 ? -10.461 -2.469 11.219 1 87 136 ILE B O 1
ATOM 3437 N N . ALA B 1 137 ? -9.836 -2.891 9.07 1 85.38 137 ALA B N 1
ATOM 3438 C CA . ALA B 1 137 ? -9.164 -1.599 8.977 1 85.38 137 ALA B CA 1
ATOM 3439 C C . ALA B 1 137 ? -10.141 -0.449 9.195 1 85.38 137 ALA B C 1
ATOM 3441 O O . ALA B 1 137 ? -9.836 0.506 9.914 1 85.38 137 ALA B O 1
ATOM 3442 N N . SER B 1 138 ? -11.305 -0.542 8.727 1 83.19 138 SER B N 1
ATOM 3443 C CA . SER B 1 138 ? -12.328 0.491 8.844 1 83.19 138 SER B CA 1
ATOM 3444 C C . SER B 1 138 ? -12.812 0.622 10.289 1 83.19 138 SER B C 1
ATOM 3446 O O . SER B 1 138 ? -12.961 1.732 10.797 1 83.19 138 SER B O 1
ATOM 3448 N N . ILE B 1 139 ? -13.031 -0.489 10.891 1 84.38 139 ILE B N 1
ATOM 3449 C CA . ILE B 1 139 ? -13.492 -0.489 12.273 1 84.38 139 ILE B CA 1
ATOM 3450 C C . ILE B 1 139 ? -12.414 0.094 13.188 1 84.38 139 ILE B C 1
ATOM 3452 O O . ILE B 1 139 ? -12.711 0.878 14.086 1 84.38 139 ILE B O 1
ATOM 3456 N N . GLY B 1 140 ? -11.195 -0.328 12.977 1 84.88 140 GLY B N 1
ATOM 3457 C CA . GLY B 1 140 ? -10.102 0.245 13.742 1 84.88 140 GLY B CA 1
ATOM 3458 C C . GLY B 1 140 ? -10.016 1.755 13.625 1 84.88 140 GLY B C 1
ATOM 3459 O O . GLY B 1 140 ? -9.836 2.453 14.625 1 84.88 140 GLY B O 1
ATOM 3460 N N . ILE B 1 141 ? -10.18 2.281 12.43 1 83.62 141 ILE B N 1
ATOM 3461 C CA . ILE B 1 141 ? -10.133 3.717 12.18 1 83.62 141 ILE B CA 1
ATOM 3462 C C . ILE B 1 141 ? -11.32 4.398 12.859 1 83.62 141 ILE B C 1
ATOM 3464 O O . ILE B 1 141 ? -11.156 5.445 13.492 1 83.62 141 ILE B O 1
ATOM 3468 N N . MET B 1 142 ? -12.477 3.73 12.75 1 82.88 142 MET B N 1
ATOM 3469 C CA . MET B 1 142 ? -13.695 4.277 13.344 1 82.88 142 MET B CA 1
ATOM 3470 C C . MET B 1 142 ? -13.547 4.406 14.859 1 82.88 142 MET B C 1
ATOM 3472 O O . MET B 1 142 ? -13.93 5.422 15.438 1 82.88 142 MET B O 1
ATOM 3476 N N . ILE B 1 143 ? -13.094 3.422 15.453 1 83.69 143 ILE B N 1
ATOM 3477 C CA . ILE B 1 143 ? -12.93 3.414 16.906 1 83.69 143 ILE B CA 1
ATOM 3478 C C . ILE B 1 143 ? -11.945 4.508 17.312 1 83.69 143 ILE B C 1
ATOM 3480 O O . ILE B 1 143 ? -12.219 5.277 18.234 1 83.69 143 ILE B O 1
ATOM 3484 N N . TYR B 1 144 ? -10.93 4.645 16.641 1 84.25 144 TYR B N 1
ATOM 3485 C CA . TYR B 1 144 ? -9.93 5.645 17 1 84.25 144 TYR B CA 1
ATOM 3486 C C . TYR B 1 144 ? -10.477 7.055 16.828 1 84.25 144 TYR B C 1
ATOM 3488 O O . TYR B 1 144 ? -10.32 7.898 17.719 1 84.25 144 TYR B O 1
ATOM 3496 N N . VAL B 1 145 ? -11.078 7.316 15.695 1 83.31 145 VAL B N 1
ATOM 3497 C CA . VAL B 1 145 ? -11.586 8.648 15.406 1 83.31 145 VAL B CA 1
ATOM 3498 C C . VAL B 1 145 ? -12.703 9 16.391 1 83.31 145 VAL B C 1
ATOM 3500 O O . VAL B 1 145 ? -12.828 10.156 16.812 1 83.31 145 VAL B O 1
ATOM 3503 N N . ALA B 1 146 ? -13.453 7.992 16.797 1 84.75 146 ALA B N 1
ATOM 3504 C CA . ALA B 1 146 ? -14.539 8.219 17.75 1 84.75 146 ALA B CA 1
ATOM 3505 C C . ALA B 1 146 ? -14 8.586 19.125 1 84.75 146 ALA B C 1
ATOM 3507 O O . ALA B 1 146 ? -14.586 9.414 19.828 1 84.75 146 ALA B O 1
ATOM 3508 N N . ILE B 1 147 ? -12.992 7.949 19.516 1 83.69 147 ILE B N 1
ATOM 3509 C CA . ILE B 1 147 ? -12.383 8.211 20.812 1 83.69 147 ILE B CA 1
ATOM 3510 C C . ILE B 1 147 ? -11.719 9.586 20.797 1 83.69 147 ILE B C 1
ATOM 3512 O O . ILE B 1 147 ? -11.836 10.344 21.766 1 83.69 147 ILE B O 1
ATOM 3516 N N . ARG B 1 148 ? -11.125 9.891 19.766 1 79.06 148 ARG B N 1
ATOM 3517 C CA . ARG B 1 148 ? -10.352 11.125 19.688 1 79.06 148 ARG B CA 1
ATOM 3518 C C . ARG B 1 148 ? -11.266 12.32 19.438 1 79.06 148 ARG B C 1
ATOM 3520 O O . ARG B 1 148 ? -10.984 13.43 19.891 1 79.06 148 ARG B O 1
ATOM 3527 N N . PHE B 1 149 ? -12.109 12.047 18.656 1 80.75 149 PHE B N 1
ATOM 3528 C CA . PHE B 1 149 ? -13.031 13.117 18.297 1 80.75 149 PHE B CA 1
ATOM 3529 C C . PHE B 1 149 ? -14.438 12.828 18.828 1 80.75 149 PHE B C 1
ATOM 3531 O O . PHE B 1 149 ? -14.594 12.109 19.812 1 80.75 149 PHE B O 1
ATOM 3538 N N . GLU B 1 150 ? -15.438 13.367 18.344 1 83.88 150 GLU B N 1
ATOM 3539 C CA . GLU B 1 150 ? -16.844 13.07 18.609 1 83.88 150 GLU B CA 1
ATOM 3540 C C . GLU B 1 150 ? -17.391 12.062 17.594 1 83.88 150 GLU B C 1
ATOM 3542 O O . GLU B 1 150 ? -16.828 11.883 16.516 1 83.88 150 GLU B O 1
ATOM 3547 N N . TRP B 1 151 ? -18.422 11.461 18.016 1 84.31 151 TRP B N 1
ATOM 3548 C CA . TRP B 1 151 ? -18.984 10.383 17.203 1 84.31 151 TRP B CA 1
ATOM 3549 C C . TRP B 1 151 ? -19.438 10.898 15.844 1 84.31 151 TRP B C 1
ATOM 3551 O O . TRP B 1 151 ? -19.406 10.172 14.852 1 84.31 151 TRP B O 1
ATOM 3561 N N . ARG B 1 152 ? -19.75 12.164 15.789 1 87.75 152 ARG B N 1
ATOM 3562 C CA . ARG B 1 152 ? -20.188 12.727 14.516 1 87.75 152 ARG B CA 1
ATOM 3563 C C . ARG B 1 152 ? -19.031 12.82 13.523 1 87.75 152 ARG B C 1
ATOM 3565 O O . ARG B 1 152 ? -19.203 12.555 12.336 1 87.75 152 ARG B O 1
ATOM 3572 N N . PHE B 1 153 ? -17.812 13.141 14.094 1 88.31 153 PHE B N 1
ATOM 3573 C CA . PHE B 1 153 ? -16.609 13.188 13.258 1 88.31 153 PHE B CA 1
ATOM 3574 C C . PHE B 1 153 ? -16.266 11.797 12.742 1 88.31 153 PHE B C 1
ATOM 3576 O O . PHE B 1 153 ? -15.883 11.641 11.578 1 88.31 153 PHE B O 1
ATOM 3583 N N . ALA B 1 154 ? -16.469 10.867 13.609 1 86.88 154 ALA B N 1
ATOM 3584 C CA . ALA B 1 154 ? -16.125 9.492 13.266 1 86.88 154 ALA B CA 1
ATOM 3585 C C . ALA B 1 154 ? -17.016 8.969 12.148 1 86.88 154 ALA B C 1
ATOM 3587 O O . ALA B 1 154 ? -16.531 8.32 11.211 1 86.88 154 ALA B O 1
ATOM 3588 N N . VAL B 1 155 ? -18.25 9.258 12.234 1 87.69 155 VAL B N 1
ATOM 3589 C CA . VAL B 1 155 ? -19.219 8.797 11.234 1 87.69 155 VAL B CA 1
ATOM 3590 C C . VAL B 1 155 ? -18.906 9.453 9.891 1 87.69 155 VAL B C 1
ATOM 3592 O O . VAL B 1 155 ? -18.906 8.781 8.852 1 87.69 155 VAL B O 1
ATOM 3595 N N . ALA B 1 156 ? -18.672 10.734 9.938 1 89.75 156 ALA B N 1
ATOM 3596 C CA . ALA B 1 156 ? -18.359 11.461 8.703 1 89.75 156 ALA B CA 1
ATOM 3597 C C . ALA B 1 156 ? -17.094 10.93 8.055 1 89.75 156 ALA B C 1
ATOM 3599 O O . ALA B 1 156 ? -17.016 10.797 6.832 1 89.75 156 ALA B O 1
ATOM 3600 N N . ALA B 1 157 ? -16.109 10.625 8.867 1 89.31 157 ALA B N 1
ATOM 3601 C CA . ALA B 1 157 ? -14.844 10.117 8.367 1 89.31 157 ALA B CA 1
ATOM 3602 C C . ALA B 1 157 ? -15.008 8.742 7.723 1 89.31 157 ALA B C 1
ATOM 3604 O O . ALA B 1 157 ? -14.477 8.484 6.641 1 89.31 157 ALA B O 1
ATOM 3605 N N . VAL B 1 158 ? -15.773 7.906 8.352 1 86.06 158 VAL B N 1
ATOM 3606 C CA . VAL B 1 158 ? -15.945 6.531 7.891 1 86.06 158 VAL B CA 1
ATOM 3607 C C . VAL B 1 158 ? -16.734 6.52 6.582 1 86.06 158 VAL B C 1
ATOM 3609 O O . VAL B 1 158 ? -16.406 5.777 5.656 1 86.06 158 VAL B O 1
ATOM 3612 N N . ILE B 1 159 ? -17.734 7.273 6.535 1 86.81 159 ILE B N 1
ATOM 3613 C CA . ILE B 1 159 ? -18.547 7.352 5.324 1 86.81 159 ILE B CA 1
ATOM 3614 C C . ILE B 1 159 ? -17.688 7.836 4.156 1 86.81 159 ILE B C 1
ATOM 3616 O O . ILE B 1 159 ? -17.781 7.312 3.045 1 86.81 159 ILE B O 1
ATOM 3620 N N . SER B 1 160 ? -16.906 8.836 4.445 1 89.5 160 SER B N 1
ATOM 3621 C CA . SER B 1 160 ? -16.016 9.359 3.414 1 89.5 160 SER B CA 1
ATOM 3622 C C . SER B 1 160 ? -15.008 8.305 2.965 1 89.5 160 SER B C 1
ATOM 3624 O O . SER B 1 160 ? -14.727 8.18 1.771 1 89.5 160 SER B O 1
ATOM 3626 N N . LEU B 1 161 ? -14.516 7.543 3.873 1 87.38 161 LEU B N 1
ATOM 3627 C CA . LEU B 1 161 ? -13.539 6.504 3.576 1 87.38 161 LEU B CA 1
ATOM 3628 C C . LEU B 1 161 ? -14.148 5.41 2.707 1 87.38 161 LEU B C 1
ATOM 3630 O O . LEU B 1 161 ? -13.523 4.945 1.753 1 87.38 161 LEU B O 1
ATOM 3634 N N . PHE B 1 162 ? -15.336 5.008 3.078 1 86.62 162 PHE B N 1
ATOM 3635 C CA . PHE B 1 162 ? -16.031 3.988 2.301 1 86.62 162 PHE B CA 1
ATOM 3636 C C . PHE B 1 162 ? -16.328 4.492 0.894 1 86.62 162 PHE B C 1
ATOM 3638 O O . PHE B 1 162 ? -16.266 3.732 -0.073 1 86.62 162 PHE B O 1
ATOM 3645 N N . HIS B 1 163 ? -16.703 5.723 0.892 1 88.62 163 HIS B N 1
ATOM 3646 C CA . HIS B 1 163 ? -16.922 6.328 -0.415 1 88.62 163 HIS B CA 1
ATOM 3647 C C . HIS B 1 163 ? -15.664 6.285 -1.27 1 88.62 163 HIS B C 1
ATOM 3649 O O . HIS B 1 163 ? -15.719 5.945 -2.455 1 88.62 163 HIS B O 1
ATOM 3655 N N . ASP B 1 164 ? -14.516 6.605 -0.713 1 90 164 ASP B N 1
ATOM 3656 C CA . ASP B 1 164 ? -13.25 6.617 -1.44 1 90 164 ASP B CA 1
ATOM 3657 C C . ASP B 1 164 ? -12.906 5.223 -1.965 1 90 164 ASP B C 1
ATOM 3659 O O . ASP B 1 164 ? -12.508 5.07 -3.123 1 90 164 ASP B O 1
ATOM 3663 N N . ALA B 1 165 ? -13.031 4.25 -1.104 1 89.12 165 ALA B N 1
ATOM 3664 C CA . ALA B 1 165 ? -12.766 2.869 -1.501 1 89.12 165 ALA B CA 1
ATOM 3665 C C . ALA B 1 165 ? -13.727 2.418 -2.598 1 89.12 165 ALA B C 1
ATOM 3667 O O . ALA B 1 165 ? -13.312 1.775 -3.566 1 89.12 165 ALA B O 1
ATOM 3668 N N . PHE B 1 166 ? -14.945 2.77 -2.451 1 90.44 166 PHE B N 1
ATOM 3669 C CA . PHE B 1 166 ? -15.984 2.363 -3.391 1 90.44 166 PHE B CA 1
ATOM 3670 C C . PHE B 1 166 ? -15.727 2.961 -4.77 1 90.44 166 PHE B C 1
ATOM 3672 O O . PHE B 1 166 ? -15.922 2.295 -5.789 1 90.44 166 PHE B O 1
ATOM 3679 N N . VAL B 1 167 ? -15.359 4.16 -4.805 1 90.44 167 VAL B N 1
ATOM 3680 C CA . VAL B 1 167 ? -15.117 4.832 -6.078 1 90.44 167 VAL B CA 1
ATOM 3681 C C . VAL B 1 167 ? -13.984 4.125 -6.832 1 90.44 167 VAL B C 1
ATOM 3683 O O . VAL B 1 167 ? -14.086 3.904 -8.039 1 90.44 167 VAL B O 1
ATOM 3686 N N . VAL B 1 168 ? -12.945 3.791 -6.168 1 92.62 168 VAL B N 1
ATOM 3687 C CA . VAL B 1 168 ? -11.828 3.102 -6.801 1 92.62 168 VAL B CA 1
ATOM 3688 C C . VAL B 1 168 ? -12.289 1.747 -7.332 1 92.62 168 VAL B C 1
ATOM 3690 O O . VAL B 1 168 ? -11.969 1.374 -8.461 1 92.62 168 VAL B O 1
ATOM 3693 N N . ILE B 1 169 ? -13.016 1.05 -6.523 1 92.19 169 ILE B N 1
ATOM 3694 C CA . ILE B 1 169 ? -13.539 -0.255 -6.914 1 92.19 169 ILE B CA 1
ATOM 3695 C C . ILE B 1 169 ? -14.438 -0.106 -8.141 1 92.19 169 ILE B C 1
ATOM 3697 O O . ILE B 1 169 ? -14.375 -0.923 -9.062 1 92.19 169 ILE B O 1
ATOM 3701 N N . SER B 1 170 ? -15.234 0.948 -8.102 1 92.19 170 SER B N 1
ATOM 3702 C CA . SER B 1 170 ? -16.156 1.197 -9.203 1 92.19 170 SER B CA 1
ATOM 3703 C C . SER B 1 170 ? -15.406 1.477 -10.5 1 92.19 170 SER B C 1
ATOM 3705 O O . SER B 1 170 ? -15.82 1.019 -11.57 1 92.19 170 SER B O 1
ATOM 3707 N N . VAL B 1 171 ? -14.391 2.199 -10.438 1 92.81 171 VAL B N 1
ATOM 3708 C CA . VAL B 1 171 ? -13.602 2.508 -11.625 1 92.81 171 VAL B CA 1
ATOM 3709 C C . VAL B 1 171 ? -12.992 1.227 -12.188 1 92.81 171 VAL B C 1
ATOM 3711 O O . VAL B 1 171 ? -12.953 1.029 -13.406 1 92.81 171 VAL B O 1
ATOM 3714 N N . PHE B 1 172 ? -12.539 0.37 -11.367 1 93.44 172 PHE B N 1
ATOM 3715 C CA . PHE B 1 172 ? -11.961 -0.894 -11.805 1 93.44 172 PHE B CA 1
ATOM 3716 C C . PHE B 1 172 ? -13.016 -1.794 -12.43 1 93.44 172 PHE B C 1
ATOM 3718 O O . PHE B 1 172 ? -12.727 -2.555 -13.352 1 93.44 172 PHE B O 1
ATOM 3725 N N . SER B 1 173 ? -14.195 -1.711 -11.891 1 93.19 173 SER B N 1
ATOM 3726 C CA . SER B 1 173 ? -15.305 -2.465 -12.469 1 93.19 173 SER B CA 1
ATOM 3727 C C . SER B 1 173 ? -15.695 -1.916 -13.836 1 93.19 173 SER B C 1
ATOM 3729 O O . SER B 1 173 ? -15.867 -2.678 -14.789 1 93.19 173 SER B O 1
ATOM 3731 N N . LEU B 1 174 ? -15.789 -0.619 -13.93 1 91.12 174 LEU B N 1
ATOM 3732 C CA . LEU B 1 174 ? -16.219 0.046 -15.156 1 91.12 174 LEU B CA 1
ATOM 3733 C C . LEU B 1 174 ? -15.258 -0.234 -16.297 1 91.12 174 LEU B C 1
ATOM 3735 O O . LEU B 1 174 ? -15.68 -0.473 -17.438 1 91.12 174 LEU B O 1
ATOM 3739 N N . PHE B 1 175 ? -13.961 -0.303 -16.062 1 92 175 PHE B N 1
ATOM 3740 C CA . PHE B 1 175 ? -12.953 -0.485 -17.094 1 92 175 PHE B CA 1
ATOM 3741 C C . PHE B 1 175 ? -12.484 -1.935 -17.156 1 92 175 PHE B C 1
ATOM 3743 O O . PHE B 1 175 ? -11.555 -2.266 -17.891 1 92 175 PHE B O 1
ATOM 3750 N N . ARG B 1 176 ? -13.07 -2.783 -16.344 1 91 176 ARG B N 1
ATOM 3751 C CA . ARG B 1 176 ? -12.797 -4.215 -16.312 1 91 176 ARG B CA 1
ATOM 3752 C C . ARG B 1 176 ? -11.32 -4.48 -16.047 1 91 176 ARG B C 1
ATOM 3754 O O . ARG B 1 176 ? -10.695 -5.293 -16.734 1 91 176 ARG B O 1
ATOM 3761 N N . LEU B 1 177 ? -10.859 -3.707 -15.102 1 90.88 177 LEU B N 1
ATOM 3762 C CA . LEU B 1 177 ? -9.469 -3.898 -14.695 1 90.88 177 LEU B CA 1
ATOM 3763 C C . LEU B 1 177 ? -9.344 -5.055 -13.711 1 90.88 177 LEU B C 1
ATOM 3765 O O . LEU B 1 177 ? -10.266 -5.32 -12.938 1 90.88 177 LEU B O 1
ATOM 3769 N N . GLU B 1 178 ? -8.242 -5.625 -13.797 1 90.75 178 GLU B N 1
ATOM 3770 C CA . GLU B 1 178 ? -8.031 -6.812 -12.969 1 90.75 178 GLU B CA 1
ATOM 3771 C C . GLU B 1 178 ? -7.867 -6.445 -11.5 1 90.75 178 GLU B C 1
ATOM 3773 O O . GLU B 1 178 ? -7.188 -5.469 -11.172 1 90.75 178 GLU B O 1
ATOM 3778 N N . VAL B 1 179 ? -8.555 -7.23 -10.633 1 90.75 179 VAL B N 1
ATOM 3779 C CA . VAL B 1 179 ? -8.5 -7.039 -9.188 1 90.75 179 VAL B CA 1
ATOM 3780 C C . VAL B 1 179 ? -7.738 -8.195 -8.539 1 90.75 179 VAL B C 1
ATOM 3782 O O . VAL B 1 179 ? -8.219 -9.328 -8.516 1 90.75 179 VAL B O 1
ATOM 3785 N N . ASN B 1 180 ? -6.586 -7.914 -8.086 1 89.88 180 ASN B N 1
ATOM 3786 C CA . ASN B 1 180 ? -5.77 -8.906 -7.395 1 89.88 180 ASN B CA 1
ATOM 3787 C C . ASN B 1 180 ? -5.449 -8.469 -5.969 1 89.88 180 ASN B C 1
ATOM 3789 O O . ASN B 1 180 ? -6.023 -7.5 -5.465 1 89.88 180 ASN B O 1
ATOM 3793 N N . LEU B 1 181 ? -4.621 -9.234 -5.312 1 85.94 181 LEU B N 1
ATOM 3794 C CA . LEU B 1 181 ? -4.289 -8.945 -3.922 1 85.94 181 LEU B CA 1
ATOM 3795 C C . LEU B 1 181 ? -3.629 -7.578 -3.793 1 85.94 181 LEU B C 1
ATOM 3797 O O . LEU B 1 181 ? -3.846 -6.871 -2.807 1 85.94 181 LEU B O 1
ATOM 3801 N N . THR B 1 182 ? -2.834 -7.262 -4.77 1 86.19 182 THR B N 1
ATOM 3802 C CA . THR B 1 182 ? -2.168 -5.965 -4.766 1 86.19 182 THR B CA 1
ATOM 3803 C C . THR B 1 182 ? -3.189 -4.832 -4.824 1 86.19 182 THR B C 1
ATOM 3805 O O . THR B 1 182 ? -2.969 -3.762 -4.254 1 86.19 182 THR B O 1
ATOM 3808 N N . PHE B 1 183 ? -4.285 -5.086 -5.512 1 88.81 183 PHE B N 1
ATOM 3809 C CA . PHE B 1 183 ? -5.371 -4.117 -5.559 1 88.81 183 PHE B CA 1
ATOM 3810 C C . PHE B 1 183 ? -5.961 -3.9 -4.168 1 88.81 183 PHE B C 1
ATOM 3812 O O . PHE B 1 183 ? -6.258 -2.768 -3.785 1 88.81 183 PHE B O 1
ATOM 3819 N N . ILE B 1 184 ? -6.117 -4.926 -3.447 1 87.69 184 ILE B N 1
ATOM 3820 C CA . ILE B 1 184 ? -6.68 -4.84 -2.104 1 87.69 184 ILE B CA 1
ATOM 3821 C C . ILE B 1 184 ? -5.754 -4.02 -1.209 1 87.69 184 ILE B C 1
ATOM 3823 O O . ILE B 1 184 ? -6.215 -3.184 -0.429 1 87.69 184 ILE B O 1
ATOM 3827 N N . THR B 1 185 ? -4.473 -4.242 -1.301 1 89.38 185 THR B N 1
ATOM 3828 C CA . THR B 1 185 ? -3.525 -3.479 -0.495 1 89.38 185 THR B CA 1
ATOM 3829 C C . THR B 1 185 ? -3.543 -2.006 -0.89 1 89.38 185 THR B C 1
ATOM 3831 O O . THR B 1 185 ? -3.346 -1.129 -0.046 1 89.38 185 THR B O 1
ATOM 3834 N N . ALA B 1 186 ? -3.766 -1.761 -2.189 1 92.56 186 ALA B N 1
ATOM 3835 C CA . ALA B 1 186 ? -3.904 -0.379 -2.641 1 92.56 186 ALA B CA 1
ATOM 3836 C C . ALA B 1 186 ? -5.117 0.29 -1.999 1 92.56 186 ALA B C 1
ATOM 3838 O O . ALA B 1 186 ? -5.039 1.442 -1.566 1 92.56 186 ALA B O 1
ATOM 3839 N N . VAL B 1 187 ? -6.207 -0.454 -1.964 1 91.25 187 VAL B N 1
ATOM 3840 C CA . VAL B 1 187 ? -7.438 0.076 -1.388 1 91.25 187 VAL B CA 1
ATOM 3841 C C . VAL B 1 187 ? -7.219 0.397 0.089 1 91.25 187 VAL B C 1
ATOM 3843 O O . VAL B 1 187 ? -7.641 1.454 0.569 1 91.25 187 VAL B O 1
ATOM 3846 N N . LEU B 1 188 ? -6.598 -0.469 0.761 1 87.81 188 LEU B N 1
ATOM 3847 C CA . LEU B 1 188 ? -6.289 -0.25 2.17 1 87.81 188 LEU B CA 1
ATOM 3848 C C . LEU B 1 188 ? -5.391 0.969 2.348 1 87.81 188 LEU B C 1
ATOM 3850 O O . LEU B 1 188 ? -5.57 1.745 3.289 1 87.81 188 LEU B O 1
ATOM 3854 N N . THR B 1 189 ? -4.445 1.14 1.443 1 89.5 189 THR B N 1
ATOM 3855 C CA . THR B 1 189 ? -3.531 2.277 1.469 1 89.5 189 THR B CA 1
ATOM 3856 C C . THR B 1 189 ? -4.285 3.582 1.231 1 89.5 189 THR B C 1
ATOM 3858 O O . THR B 1 189 ? -4.031 4.582 1.904 1 89.5 189 THR B O 1
ATOM 3861 N N . ILE B 1 190 ? -5.168 3.521 0.347 1 89.62 190 ILE B N 1
ATOM 3862 C CA . ILE B 1 190 ? -5.969 4.695 0.015 1 89.62 190 ILE B CA 1
ATOM 3863 C C . ILE B 1 190 ? -6.789 5.121 1.23 1 89.62 190 ILE B C 1
ATOM 3865 O O . ILE B 1 190 ? -6.902 6.312 1.524 1 89.62 190 ILE B O 1
ATOM 3869 N N . VAL B 1 191 ? -7.309 4.184 1.881 1 86.5 191 VAL B N 1
ATOM 3870 C CA . VAL B 1 191 ? -8.07 4.449 3.096 1 86.5 191 VAL B CA 1
ATOM 3871 C C . VAL B 1 191 ? -7.18 5.145 4.121 1 86.5 191 VAL B C 1
ATOM 3873 O O . VAL B 1 191 ? -7.602 6.105 4.77 1 86.5 191 VAL B O 1
ATOM 3876 N N . GLY B 1 192 ? -6.027 4.742 4.25 1 83.88 192 GLY B N 1
ATOM 3877 C CA . GLY B 1 192 ? -5.074 5.367 5.152 1 83.88 192 GLY B CA 1
ATOM 3878 C C . GLY B 1 192 ? -4.719 6.789 4.754 1 83.88 192 GLY B C 1
ATOM 3879 O O . GLY B 1 192 ? -4.684 7.684 5.602 1 83.88 192 GLY B O 1
ATOM 3880 N N . PHE B 1 193 ? -4.488 6.941 3.486 1 84.94 193 PHE B N 1
ATOM 3881 C CA . PHE B 1 193 ? -4.125 8.266 2.99 1 84.94 193 PHE B CA 1
ATOM 3882 C C . PHE B 1 193 ? -5.293 9.234 3.141 1 84.94 193 PHE B C 1
ATOM 3884 O O . PHE B 1 193 ? -5.098 10.398 3.512 1 84.94 193 PHE B O 1
ATOM 3891 N N . SER B 1 194 ? -6.457 8.75 2.811 1 88.19 194 SER B N 1
ATOM 3892 C CA . SER B 1 194 ? -7.656 9.578 2.889 1 88.19 194 SER B CA 1
ATOM 3893 C C . SER B 1 194 ? -7.938 10.008 4.324 1 88.19 194 SER B C 1
ATOM 3895 O O . SER B 1 194 ? -8.289 11.164 4.574 1 88.19 194 SER B O 1
ATOM 3897 N N . ILE B 1 195 ? -7.793 9.133 5.215 1 87.19 195 ILE B N 1
ATOM 3898 C CA . ILE B 1 195 ? -8.109 9.445 6.605 1 87.19 195 ILE B CA 1
ATOM 3899 C C . ILE B 1 195 ? -7.133 10.492 7.137 1 87.19 195 ILE B C 1
ATOM 3901 O O . ILE B 1 195 ? -7.496 11.32 7.977 1 87.19 195 ILE B O 1
ATOM 3905 N N . ASN B 1 196 ? -5.918 10.516 6.723 1 84.56 196 ASN B N 1
ATOM 3906 C CA . ASN B 1 196 ? -4.941 11.516 7.145 1 84.56 196 ASN B CA 1
ATOM 3907 C C . ASN B 1 196 ? -5.406 12.93 6.824 1 84.56 196 ASN B C 1
ATOM 3909 O O . ASN B 1 196 ? -5.344 13.82 7.676 1 84.56 196 ASN B O 1
ATOM 3913 N N . ASP B 1 197 ? -5.82 13.055 5.656 1 86.81 197 ASP B N 1
ATOM 3914 C CA . ASP B 1 197 ? -6.312 14.367 5.254 1 86.81 197 ASP B CA 1
ATOM 3915 C C . ASP B 1 197 ? -7.57 14.75 6.027 1 86.81 197 ASP B C 1
ATOM 3917 O O . ASP B 1 197 ? -7.746 15.906 6.414 1 86.81 197 ASP B O 1
ATOM 3921 N N . THR B 1 198 ? -8.414 13.789 6.191 1 89.38 198 THR B N 1
ATOM 3922 C CA . THR B 1 198 ? -9.664 14.016 6.918 1 89.38 198 THR B CA 1
ATOM 3923 C C . THR B 1 198 ? -9.375 14.438 8.359 1 89.38 198 THR B C 1
ATOM 3925 O O . THR B 1 198 ? -10.023 15.352 8.883 1 89.38 198 THR B O 1
ATOM 3928 N N . ILE B 1 199 ? -8.461 13.867 8.953 1 85.12 199 ILE B N 1
ATOM 3929 C CA . ILE B 1 199 ? -8.125 14.156 10.344 1 85.12 199 ILE B CA 1
ATOM 3930 C C . ILE B 1 199 ? -7.559 15.57 10.453 1 85.12 199 ILE B C 1
ATOM 3932 O O . ILE B 1 199 ? -7.855 16.297 11.406 1 85.12 199 ILE B O 1
ATOM 3936 N N . VAL B 1 200 ? -6.758 15.945 9.539 1 83 200 VAL B N 1
ATOM 3937 C CA . VAL B 1 200 ? -6.184 17.281 9.523 1 83 200 VAL B CA 1
ATOM 3938 C C . VAL B 1 200 ? -7.297 18.328 9.469 1 83 200 VAL B C 1
ATOM 3940 O O . VAL B 1 200 ? -7.27 19.312 10.203 1 83 200 VAL B O 1
ATOM 3943 N N . ILE B 1 201 ? -8.203 18.109 8.633 1 88.5 201 ILE B N 1
ATOM 3944 C CA . ILE B 1 201 ? -9.328 19.031 8.461 1 88.5 201 ILE B CA 1
ATOM 3945 C C . ILE B 1 201 ? -10.18 19.047 9.727 1 88.5 201 ILE B C 1
ATOM 3947 O O . ILE B 1 201 ? -10.547 20.125 10.211 1 88.5 201 ILE B O 1
ATOM 3951 N N . PHE B 1 202 ? -10.461 17.906 10.266 1 88.69 202 PHE B N 1
ATOM 3952 C CA . PHE B 1 202 ? -11.289 17.797 11.469 1 88.69 202 PHE B CA 1
ATOM 3953 C C . PHE B 1 202 ? -10.594 18.438 12.656 1 88.69 202 PHE B C 1
ATOM 3955 O O . PHE B 1 202 ? -11.242 19.047 13.508 1 88.69 202 PHE B O 1
ATOM 3962 N N . ASP B 1 203 ? -9.336 18.297 12.695 1 84.31 203 ASP B N 1
ATOM 3963 C CA . ASP B 1 203 ? -8.578 18.922 13.773 1 84.31 203 ASP B CA 1
ATOM 3964 C C . ASP B 1 203 ? -8.695 20.453 13.703 1 84.31 203 ASP B C 1
ATOM 3966 O O . ASP B 1 203 ? -8.836 21.109 14.734 1 84.31 203 ASP B O 1
ATOM 3970 N N . ARG B 1 204 ? -8.586 20.938 12.523 1 86.19 204 ARG B N 1
ATOM 3971 C CA . ARG B 1 204 ? -8.711 22.375 12.336 1 86.19 204 ARG B CA 1
ATOM 3972 C C . ARG B 1 204 ? -10.117 22.859 12.688 1 86.19 204 ARG B C 1
ATOM 3974 O O . ARG B 1 204 ? -10.297 23.922 13.266 1 86.19 204 ARG B O 1
ATOM 3981 N N . ILE B 1 205 ? -11.102 22.109 12.352 1 88.44 205 ILE B N 1
ATOM 3982 C CA . ILE B 1 205 ? -12.484 22.422 12.688 1 88.44 205 ILE B CA 1
ATOM 3983 C C . ILE B 1 205 ? -12.648 22.453 14.211 1 88.44 205 ILE B C 1
ATOM 3985 O O . ILE B 1 205 ? -13.25 23.375 14.758 1 88.44 205 ILE B O 1
ATOM 3989 N N . ARG B 1 206 ? -12.141 21.516 14.852 1 86.06 206 ARG B N 1
ATOM 3990 C CA . ARG B 1 206 ? -12.234 21.438 16.312 1 86.06 206 ARG B CA 1
ATOM 3991 C C . ARG B 1 206 ? -11.523 22.609 16.969 1 86.06 206 ARG B C 1
ATOM 3993 O O . ARG B 1 206 ? -12.016 23.172 17.953 1 86.06 206 ARG B O 1
ATOM 4000 N N . GLU B 1 207 ? -10.375 22.875 16.438 1 82.94 207 GLU B N 1
ATOM 4001 C CA . GLU B 1 207 ? -9.617 24.016 16.969 1 82.94 207 GLU B CA 1
ATOM 4002 C C . GLU B 1 207 ? -10.391 25.312 16.812 1 82.94 207 GLU B C 1
ATOM 4004 O O . GLU B 1 207 ? -10.445 26.125 17.734 1 82.94 207 GLU B O 1
ATOM 4009 N N . ASN B 1 208 ? -10.992 25.5 15.656 1 86.81 208 ASN B N 1
ATOM 4010 C CA . ASN B 1 208 ? -11.742 26.719 15.383 1 86.81 208 ASN B CA 1
ATOM 4011 C C . ASN B 1 208 ? -13.055 26.766 16.156 1 86.81 208 ASN B C 1
ATOM 4013 O O . ASN B 1 208 ? -13.555 27.844 16.484 1 86.81 208 ASN B O 1
ATOM 4017 N N . LEU B 1 209 ? -13.633 25.625 16.438 1 86.44 209 LEU B N 1
ATOM 4018 C CA . LEU B 1 209 ? -14.859 25.547 17.219 1 86.44 209 LEU B CA 1
ATOM 4019 C C . LEU B 1 209 ? -14.633 26.031 18.641 1 86.44 209 LEU B C 1
ATOM 4021 O O . LEU B 1 209 ? -15.555 26.547 19.281 1 86.44 209 LEU B O 1
ATOM 4025 N N . ARG B 1 210 ? -13.453 25.797 19.094 1 81 210 ARG B N 1
ATOM 4026 C CA . ARG B 1 210 ? -13.133 26.234 20.453 1 81 210 ARG B CA 1
ATOM 4027 C C . ARG B 1 210 ? -13.188 27.766 20.562 1 81 210 ARG B C 1
ATOM 4029 O O . ARG B 1 210 ? -13.492 28.297 21.625 1 81 210 ARG B O 1
ATOM 4036 N N . PHE B 1 211 ? -12.969 28.391 19.453 1 77.5 211 PHE B N 1
ATOM 4037 C CA . PHE B 1 211 ? -12.922 29.844 19.469 1 77.5 211 PHE B CA 1
ATOM 4038 C C . PHE B 1 211 ? -14.25 30.438 19 1 77.5 211 PHE B C 1
ATOM 4040 O O . PHE B 1 211 ? -14.453 31.656 19.078 1 77.5 211 PHE B O 1
ATOM 4047 N N . ALA B 1 212 ? -15.016 29.516 18.438 1 74.94 212 ALA B N 1
ATOM 4048 C CA . ALA B 1 212 ? -16.297 30.016 17.922 1 74.94 212 ALA B CA 1
ATOM 4049 C C . ALA B 1 212 ? -17.312 30.172 19.047 1 74.94 212 ALA B C 1
ATOM 4051 O O . ALA B 1 212 ? -17.391 29.328 19.938 1 74.94 212 ALA B O 1
ATOM 4052 N N . LYS B 1 213 ? -17.672 31.391 19.422 1 62.97 213 LYS B N 1
ATOM 4053 C CA . LYS B 1 213 ? -18.547 31.766 20.531 1 62.97 213 LYS B CA 1
ATOM 4054 C C . LYS B 1 213 ? -19.953 31.203 20.344 1 62.97 213 LYS B C 1
ATOM 4056 O O . LYS B 1 213 ? -20.656 30.922 21.312 1 62.97 213 LYS B O 1
ATOM 4061 N N . LYS B 1 214 ? -20.453 31.219 19.016 1 64.5 214 LYS B N 1
ATOM 4062 C CA . LYS B 1 214 ? -21.875 30.953 18.844 1 64.5 214 LYS B CA 1
ATOM 4063 C C . LYS B 1 214 ? -22.094 29.656 18.062 1 64.5 214 LYS B C 1
ATOM 4065 O O . LYS B 1 214 ? -21.328 29.328 17.172 1 64.5 214 LYS B O 1
ATOM 4070 N N . THR B 1 215 ? -23.047 28.828 18.531 1 67.69 215 THR B N 1
ATOM 4071 C CA . THR B 1 215 ? -23.312 27.469 18.078 1 67.69 215 THR B CA 1
ATOM 4072 C C . THR B 1 215 ? -24.422 27.469 17.031 1 67.69 215 THR B C 1
ATOM 4074 O O . THR B 1 215 ? -25.078 26.438 16.828 1 67.69 215 THR B O 1
ATOM 4077 N N . THR B 1 216 ? -24.641 28.641 16.312 1 78.88 216 THR B N 1
ATOM 4078 C CA . THR B 1 216 ? -25.672 28.562 15.281 1 78.88 216 THR B CA 1
ATOM 4079 C C . THR B 1 216 ? -25.156 27.812 14.055 1 78.88 216 THR B C 1
ATOM 4081 O O . THR B 1 216 ? -23.953 27.625 13.891 1 78.88 216 THR B O 1
ATOM 4084 N N . LYS B 1 217 ? -26.094 27.391 13.297 1 82.62 217 LYS B N 1
ATOM 4085 C CA . LYS B 1 217 ? -25.766 26.688 12.062 1 82.62 217 LYS B CA 1
ATOM 4086 C C . LYS B 1 217 ? -24.891 27.547 11.148 1 82.62 217 LYS B C 1
ATOM 4088 O O . LYS B 1 217 ? -24 27.031 10.484 1 82.62 217 LYS B O 1
ATOM 4093 N N . ALA B 1 218 ? -25.203 28.812 11.094 1 83 218 ALA B N 1
ATOM 4094 C CA . ALA B 1 218 ? -24.438 29.734 10.266 1 83 218 ALA B CA 1
ATOM 4095 C C . ALA B 1 218 ? -23 29.875 10.781 1 83 218 ALA B C 1
ATOM 4097 O O . ALA B 1 218 ? -22.062 29.969 9.992 1 83 218 ALA B O 1
ATOM 4098 N N . ASP B 1 219 ? -22.953 29.828 12.062 1 85.19 219 ASP B N 1
ATOM 4099 C CA . ASP B 1 219 ? -21.625 29.938 12.672 1 85.19 219 ASP B CA 1
ATOM 4100 C C . ASP B 1 219 ? -20.797 28.672 12.398 1 85.19 219 ASP B C 1
ATOM 4102 O O . ASP B 1 219 ? -19.594 28.766 12.133 1 85.19 219 ASP B O 1
ATOM 4106 N N . LEU B 1 220 ? -21.516 27.625 12.453 1 87.31 220 LEU B N 1
ATOM 4107 C CA . LEU B 1 220 ? -20.828 26.359 12.203 1 87.31 220 LEU B CA 1
ATOM 4108 C C . LEU B 1 220 ? -20.359 26.266 10.766 1 87.31 220 LEU B C 1
ATOM 4110 O O . LEU B 1 220 ? -19.266 25.766 10.492 1 87.31 220 LEU B O 1
ATOM 4114 N N . ARG B 1 221 ? -21.172 26.766 9.891 1 88.31 221 ARG B N 1
ATOM 4115 C CA . ARG B 1 221 ? -20.797 26.797 8.477 1 88.31 221 ARG B CA 1
ATOM 4116 C C . ARG B 1 221 ? -19.562 27.641 8.25 1 88.31 221 ARG B C 1
ATOM 4118 O O . ARG B 1 221 ? -18.688 27.297 7.445 1 88.31 221 ARG B O 1
ATOM 4125 N N . GLU B 1 222 ? -19.5 28.703 8.938 1 88.19 222 GLU B N 1
ATOM 4126 C CA . GLU B 1 222 ? -18.344 29.594 8.812 1 88.19 222 GLU B CA 1
ATOM 4127 C C . GLU B 1 222 ? -17.078 28.938 9.367 1 88.19 222 GLU B C 1
ATOM 4129 O O . GLU B 1 222 ? -15.992 29.125 8.828 1 88.19 222 GLU B O 1
ATOM 4134 N N . VAL B 1 223 ? -17.281 28.266 10.445 1 88.44 223 VAL B N 1
ATOM 4135 C CA . VAL B 1 223 ? -16.156 27.578 11.062 1 88.44 223 VAL B CA 1
ATOM 4136 C C . VAL B 1 223 ? -15.609 26.516 10.102 1 88.44 223 VAL B C 1
ATOM 4138 O O . VAL B 1 223 ? -14.391 26.406 9.938 1 88.44 223 VAL B O 1
ATOM 4141 N N . VAL B 1 224 ? -16.5 25.812 9.5 1 89.12 224 VAL B N 1
ATOM 4142 C CA . VAL B 1 224 ? -16.094 24.75 8.586 1 89.12 224 VAL B CA 1
ATOM 4143 C C . VAL B 1 224 ? -15.422 25.344 7.355 1 89.12 224 VAL B C 1
ATOM 4145 O O . VAL B 1 224 ? -14.359 24.875 6.934 1 89.12 224 VAL B O 1
ATOM 4148 N N . ASN B 1 225 ? -16 26.422 6.805 1 90.31 225 ASN B N 1
ATOM 4149 C CA . ASN B 1 225 ? -15.43 27.062 5.633 1 90.31 225 ASN B CA 1
ATOM 4150 C C . ASN B 1 225 ? -14.047 27.641 5.934 1 90.31 225 ASN B C 1
ATOM 4152 O O . ASN B 1 225 ? -13.133 27.516 5.121 1 90.31 225 ASN B O 1
ATOM 4156 N N . ARG B 1 226 ? -13.969 28.219 7.07 1 87.5 226 ARG B N 1
ATOM 4157 C CA . ARG B 1 226 ? -12.688 28.797 7.48 1 87.5 226 ARG B CA 1
ATOM 4158 C C . ARG B 1 226 ? -11.641 27.703 7.691 1 87.5 226 ARG B C 1
ATOM 4160 O O . ARG B 1 226 ? -10.484 27.859 7.301 1 87.5 226 ARG B O 1
ATOM 4167 N N . SER B 1 227 ? -12.031 26.609 8.32 1 89.31 227 SER B N 1
ATOM 4168 C CA . SER B 1 227 ? -11.125 25.484 8.57 1 89.31 227 SER B CA 1
ATOM 4169 C C . SER B 1 227 ? -10.648 24.859 7.266 1 89.31 227 SER B C 1
ATOM 4171 O O . SER B 1 227 ? -9.477 24.5 7.137 1 89.31 227 SER B O 1
ATOM 4173 N N . LEU B 1 228 ? -11.547 24.766 6.344 1 88.88 228 LEU B N 1
ATOM 4174 C CA . LEU B 1 228 ? -11.203 24.203 5.043 1 88.88 228 LEU B CA 1
ATOM 4175 C C . LEU B 1 228 ? -10.242 25.125 4.289 1 88.88 228 LEU B C 1
ATOM 4177 O O . LEU B 1 228 ? -9.297 24.656 3.662 1 88.88 228 LEU B O 1
ATOM 4181 N N . ALA B 1 229 ? -10.492 26.375 4.379 1 86.81 229 ALA B N 1
ATOM 4182 C CA . ALA B 1 229 ? -9.625 27.344 3.721 1 86.81 229 ALA B CA 1
ATOM 4183 C C . ALA B 1 229 ? -8.219 27.297 4.297 1 86.81 229 ALA B C 1
ATOM 4185 O O . ALA B 1 229 ? -7.234 27.391 3.557 1 86.81 229 ALA B O 1
ATOM 4186 N N . GLN B 1 230 ? -8.141 27.125 5.57 1 83.12 230 GLN B N 1
ATOM 4187 C CA . GLN B 1 230 ? -6.855 27.125 6.262 1 83.12 230 GLN B CA 1
ATOM 4188 C C . GLN B 1 230 ? -6.062 25.859 5.969 1 83.12 230 GLN B C 1
ATOM 4190 O O . GLN B 1 230 ? -4.832 25.844 6.055 1 83.12 230 GLN B O 1
ATOM 4195 N N . THR B 1 231 ? -6.781 24.812 5.672 1 83.75 231 THR B N 1
ATOM 4196 C CA . THR B 1 231 ? -6.109 23.516 5.492 1 83.75 231 THR B CA 1
ATOM 4197 C C . THR B 1 231 ? -5.992 23.172 4.012 1 83.75 231 THR B C 1
ATOM 4199 O O . THR B 1 231 ? -5.312 22.219 3.645 1 83.75 231 THR B O 1
ATOM 4202 N N . MET B 1 232 ? -6.547 23.906 3.16 1 84.69 232 MET B N 1
ATOM 4203 C CA . MET B 1 232 ? -6.621 23.609 1.732 1 84.69 232 MET B CA 1
ATOM 4204 C C . MET B 1 232 ? -5.227 23.469 1.132 1 84.69 232 MET B C 1
ATOM 4206 O O . MET B 1 232 ? -4.945 22.5 0.432 1 84.69 232 MET B O 1
ATOM 4210 N N . THR B 1 233 ? -4.469 24.422 1.39 1 78.75 233 THR B N 1
ATOM 4211 C CA . THR B 1 233 ? -3.125 24.406 0.82 1 78.75 233 THR B CA 1
ATOM 4212 C C . THR B 1 233 ? -2.379 23.141 1.239 1 78.75 233 THR B C 1
ATOM 4214 O O . THR B 1 233 ? -1.728 22.5 0.415 1 78.75 233 THR B O 1
ATOM 4217 N N . ARG B 1 234 ? -2.535 22.859 2.469 1 73.75 234 ARG B N 1
ATOM 4218 C CA . ARG B 1 234 ? -1.875 21.656 2.992 1 73.75 234 ARG B CA 1
ATOM 4219 C C . ARG B 1 234 ? -2.453 20.391 2.369 1 73.75 234 ARG B C 1
ATOM 4221 O O . ARG B 1 234 ? -1.709 19.5 1.956 1 73.75 234 ARG B O 1
ATOM 4228 N N . SER B 1 235 ? -3.732 20.266 2.383 1 82.25 235 SER B N 1
ATOM 4229 C CA . SER B 1 235 ? -4.414 19.109 1.812 1 82.25 235 SER B CA 1
ATOM 4230 C C . SER B 1 235 ? -4.055 18.922 0.342 1 82.25 235 SER B C 1
ATOM 4232 O O . SER B 1 235 ? -3.779 17.812 -0.1 1 82.25 235 SER B O 1
ATOM 4234 N N . LEU B 1 236 ? -3.998 19.984 -0.354 1 83.44 236 LEU B N 1
ATOM 4235 C CA . LEU B 1 236 ? -3.668 19.906 -1.773 1 83.44 236 LEU B CA 1
ATOM 4236 C C . LEU B 1 236 ? -2.209 19.516 -1.972 1 83.44 236 LEU B C 1
ATOM 4238 O O . LEU B 1 236 ? -1.894 18.734 -2.873 1 83.44 236 LEU B O 1
ATOM 4242 N N . ASN B 1 237 ? -1.405 20.109 -1.176 1 81.25 237 ASN B N 1
ATOM 4243 C CA . ASN B 1 237 ? 0.016 19.812 -1.319 1 81.25 237 ASN B CA 1
ATOM 4244 C C . ASN B 1 237 ? 0.32 18.359 -0.976 1 81.25 237 ASN B C 1
ATOM 4246 O O . ASN B 1 237 ? 1.101 17.703 -1.669 1 81.25 237 ASN B O 1
ATOM 4250 N N . THR B 1 238 ? -0.244 17.859 0.132 1 81.44 238 THR B N 1
ATOM 4251 C CA . THR B 1 238 ? -0.018 16.469 0.524 1 81.44 238 THR B CA 1
ATOM 4252 C C . THR B 1 238 ? -0.589 15.516 -0.519 1 81.44 238 THR B C 1
ATOM 4254 O O . THR B 1 238 ? 0.057 14.531 -0.885 1 81.44 238 THR B O 1
ATOM 4257 N N . THR B 1 239 ? -1.726 15.852 -1.04 1 86.06 239 THR B N 1
ATOM 4258 C CA . THR B 1 239 ? -2.365 15.016 -2.051 1 86.06 239 THR B CA 1
ATOM 4259 C C . THR B 1 239 ? -1.564 15.031 -3.35 1 86.06 239 THR B C 1
ATOM 4261 O O . THR B 1 239 ? -1.359 13.984 -3.967 1 86.06 239 THR B O 1
ATOM 4264 N N . PHE B 1 240 ? -1.089 16.156 -3.73 1 86.19 240 PHE B N 1
ATOM 4265 C CA . PHE B 1 240 ? -0.361 16.281 -4.988 1 86.19 240 PHE B CA 1
ATOM 4266 C C . PHE B 1 240 ? 0.971 15.539 -4.918 1 86.19 240 PHE B C 1
ATOM 4268 O O . PHE B 1 240 ? 1.436 14.992 -5.918 1 86.19 240 PHE B O 1
ATOM 4275 N N . THR B 1 241 ? 1.548 15.609 -3.771 1 84.81 241 THR B N 1
ATOM 4276 C CA . THR B 1 241 ? 2.824 14.922 -3.629 1 84.81 241 THR B CA 1
ATOM 4277 C C . THR B 1 241 ? 2.652 13.414 -3.834 1 84.81 241 THR B C 1
ATOM 4279 O O . THR B 1 241 ? 3.393 12.805 -4.605 1 84.81 241 THR B O 1
ATOM 4282 N N . VAL B 1 242 ? 1.673 12.828 -3.166 1 86.25 242 VAL B N 1
ATOM 4283 C CA . VAL B 1 242 ? 1.445 11.391 -3.277 1 86.25 242 VAL B CA 1
ATOM 4284 C C . VAL B 1 242 ? 0.895 11.055 -4.664 1 86.25 242 VAL B C 1
ATOM 4286 O O . VAL B 1 242 ? 1.205 10.008 -5.227 1 86.25 242 VAL B O 1
ATOM 4289 N N . PHE B 1 243 ? 0.155 11.984 -5.238 1 89.5 243 PHE B N 1
ATOM 4290 C CA . PHE B 1 243 ? -0.412 11.805 -6.57 1 89.5 243 PHE B CA 1
ATOM 4291 C C . PHE B 1 243 ? 0.688 11.734 -7.621 1 89.5 243 PHE B C 1
ATOM 4293 O O . PHE B 1 243 ? 0.686 10.844 -8.477 1 89.5 243 PHE B O 1
ATOM 4300 N N . ILE B 1 244 ? 1.587 12.633 -7.566 1 87.44 244 ILE B N 1
ATOM 4301 C CA . ILE B 1 244 ? 2.668 12.68 -8.539 1 87.44 244 ILE B CA 1
ATOM 4302 C C . ILE B 1 244 ? 3.529 11.422 -8.414 1 87.44 244 ILE B C 1
ATOM 4304 O O . ILE B 1 244 ? 3.949 10.844 -9.422 1 87.44 244 ILE B O 1
ATOM 4308 N N . ALA B 1 245 ? 3.82 11.078 -7.199 1 87.12 245 ALA B N 1
ATOM 4309 C CA . ALA B 1 245 ? 4.602 9.859 -6.984 1 87.12 245 ALA B CA 1
ATOM 4310 C C . ALA B 1 245 ? 3.881 8.641 -7.551 1 87.12 245 ALA B C 1
ATOM 4312 O O . ALA B 1 245 ? 4.5 7.797 -8.203 1 87.12 245 ALA B O 1
ATOM 4313 N N . SER B 1 246 ? 2.588 8.508 -7.32 1 90.75 246 SER B N 1
ATOM 4314 C CA . SER B 1 246 ? 1.802 7.387 -7.82 1 90.75 246 SER B CA 1
ATOM 4315 C C . SER B 1 246 ? 1.694 7.418 -9.344 1 90.75 246 SER B C 1
ATOM 4317 O O . SER B 1 246 ? 1.69 6.371 -9.992 1 90.75 246 SER B O 1
ATOM 4319 N N . LEU B 1 247 ? 1.61 8.594 -9.867 1 90.56 247 LEU B N 1
ATOM 4320 C CA . LEU B 1 247 ? 1.549 8.734 -11.32 1 90.56 247 LEU B CA 1
ATOM 4321 C C . LEU B 1 247 ? 2.857 8.297 -11.969 1 90.56 247 LEU B C 1
ATOM 4323 O O . LEU B 1 247 ? 2.848 7.625 -13 1 90.56 247 LEU B O 1
ATOM 4327 N N . CYS B 1 248 ? 3.93 8.727 -11.367 1 88.75 248 CYS B N 1
ATOM 4328 C CA . CYS B 1 248 ? 5.23 8.297 -11.859 1 88.75 248 CYS B CA 1
ATOM 4329 C C . CYS B 1 248 ? 5.363 6.777 -11.805 1 88.75 248 CYS B C 1
ATOM 4331 O O . CYS B 1 248 ? 5.895 6.16 -12.727 1 88.75 248 CYS B O 1
ATOM 4333 N N . LEU B 1 249 ? 4.879 6.207 -10.766 1 88.62 249 LEU B N 1
ATOM 4334 C CA . LEU B 1 249 ? 4.918 4.754 -10.648 1 88.62 249 LEU B CA 1
ATOM 4335 C C . LEU B 1 249 ? 4.043 4.098 -11.711 1 88.62 249 LEU B C 1
ATOM 4337 O O . LEU B 1 249 ? 4.406 3.051 -12.258 1 88.62 249 LEU B O 1
ATOM 4341 N N . PHE B 1 250 ? 2.967 4.652 -11.977 1 90.81 250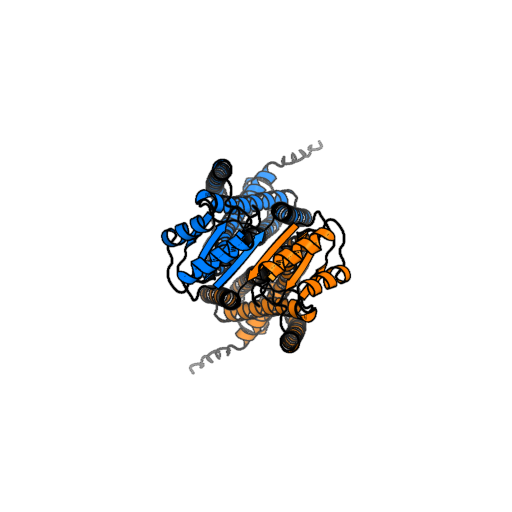 PHE B N 1
ATOM 4342 C CA . PHE B 1 250 ? 2.037 4.098 -12.953 1 90.81 250 PHE B CA 1
ATOM 4343 C C . PHE B 1 250 ? 2.645 4.117 -14.352 1 90.81 250 PHE B C 1
ATOM 4345 O O . PHE B 1 250 ? 2.465 3.174 -15.125 1 90.81 250 PHE B O 1
ATOM 4352 N N . ILE B 1 251 ? 3.316 5.141 -14.609 1 87.12 251 ILE B N 1
ATOM 4353 C CA . ILE B 1 251 ? 3.877 5.312 -15.945 1 87.12 251 ILE B CA 1
ATOM 4354 C C . ILE B 1 251 ? 5.184 4.531 -16.062 1 87.12 251 ILE B C 1
ATOM 4356 O O . ILE B 1 251 ? 5.414 3.838 -17.047 1 87.12 251 ILE B O 1
ATOM 4360 N N . PHE B 1 252 ? 6 4.59 -15.031 1 83.44 252 PHE B N 1
ATOM 4361 C CA . PHE B 1 252 ? 7.359 4.07 -15.156 1 83.44 252 PHE B CA 1
ATOM 4362 C C . PHE B 1 252 ? 7.535 2.816 -14.305 1 83.44 252 PHE B C 1
ATOM 4364 O O . PHE B 1 252 ? 8.555 2.135 -14.406 1 83.44 252 PHE B O 1
ATOM 4371 N N . GLY B 1 253 ? 6.504 2.645 -13.578 1 78.62 253 GLY B N 1
ATOM 4372 C CA . GLY B 1 253 ? 6.629 1.474 -12.719 1 78.62 253 GLY B CA 1
ATOM 4373 C C . GLY B 1 253 ? 6.465 0.166 -13.477 1 78.62 253 GLY B C 1
ATOM 4374 O O . GLY B 1 253 ? 6.113 0.163 -14.656 1 78.62 253 GLY B O 1
ATOM 4375 N N . GLY B 1 254 ? 6.805 -0.971 -13.031 1 78 254 GLY B N 1
ATOM 4376 C CA . GLY B 1 254 ? 6.695 -2.293 -13.625 1 78 254 GLY B CA 1
ATOM 4377 C C . GLY B 1 254 ? 5.262 -2.789 -13.711 1 78 254 GLY B C 1
ATOM 4378 O O . GLY B 1 254 ? 4.375 -2.264 -13.039 1 78 254 GLY B O 1
ATOM 4379 N N . GLU B 1 255 ? 4.996 -3.734 -14.547 1 77.81 255 GLU B N 1
ATOM 4380 C CA . GLU B 1 255 ? 3.66 -4.277 -14.781 1 77.81 255 GLU B CA 1
ATOM 4381 C C . GLU B 1 255 ? 3.096 -4.914 -13.516 1 77.81 255 GLU B C 1
ATOM 4383 O O . GLU B 1 255 ? 1.883 -4.898 -13.289 1 77.81 255 GLU B O 1
ATOM 4388 N N . SER B 1 256 ? 4.012 -5.379 -12.711 1 78.56 256 SER B N 1
ATOM 4389 C CA . SER B 1 256 ? 3.59 -6.105 -11.516 1 78.56 256 SER B CA 1
ATOM 4390 C C . SER B 1 256 ? 2.914 -5.176 -10.516 1 78.56 256 SER B C 1
ATOM 4392 O O . SER B 1 256 ? 2.123 -5.621 -9.68 1 78.56 256 SER B O 1
ATOM 4394 N N . ILE B 1 257 ? 3.186 -3.887 -10.555 1 85.38 257 ILE B N 1
ATOM 4395 C CA . ILE B 1 257 ? 2.598 -2.969 -9.586 1 85.38 257 ILE B CA 1
ATOM 4396 C C . ILE B 1 257 ? 1.743 -1.931 -10.312 1 85.38 257 ILE B C 1
ATOM 4398 O O . ILE B 1 257 ? 1.403 -0.891 -9.75 1 85.38 257 ILE B O 1
ATOM 4402 N N . ARG B 1 258 ? 1.424 -2.174 -11.562 1 86.94 258 ARG B N 1
ATOM 4403 C CA . ARG B 1 258 ? 0.685 -1.217 -12.383 1 86.94 258 ARG B CA 1
ATOM 4404 C C . ARG B 1 258 ? -0.719 -0.994 -11.828 1 86.94 258 ARG B C 1
ATOM 4406 O O . ARG B 1 258 ? -1.185 0.144 -11.742 1 86.94 258 ARG B O 1
ATOM 4413 N N . MET B 1 259 ? -1.377 -2.076 -11.508 1 87.94 259 MET B N 1
ATOM 4414 C CA . MET B 1 259 ? -2.736 -1.953 -10.992 1 87.94 259 MET B CA 1
ATOM 4415 C C . MET B 1 259 ? -2.74 -1.294 -9.617 1 87.94 259 MET B C 1
ATOM 4417 O O . MET B 1 259 ? -3.662 -0.549 -9.281 1 87.94 259 MET B O 1
ATOM 4421 N N . PHE B 1 260 ? -1.703 -1.539 -8.812 1 90.12 260 PHE B N 1
ATOM 4422 C CA . PHE B 1 260 ? -1.549 -0.87 -7.527 1 90.12 260 PHE B CA 1
ATOM 4423 C C . PHE B 1 260 ? -1.387 0.634 -7.715 1 90.12 260 PHE B C 1
ATOM 4425 O O . PHE B 1 260 ? -2.07 1.424 -7.062 1 90.12 260 PHE B O 1
ATOM 4432 N N . SER B 1 261 ? -0.494 0.967 -8.633 1 92.62 261 SER B N 1
ATOM 4433 C CA . SER B 1 261 ? -0.205 2.379 -8.859 1 92.62 261 SER B CA 1
ATOM 4434 C C . SER B 1 261 ? -1.416 3.105 -9.438 1 92.62 261 SER B C 1
ATOM 4436 O O . SER B 1 261 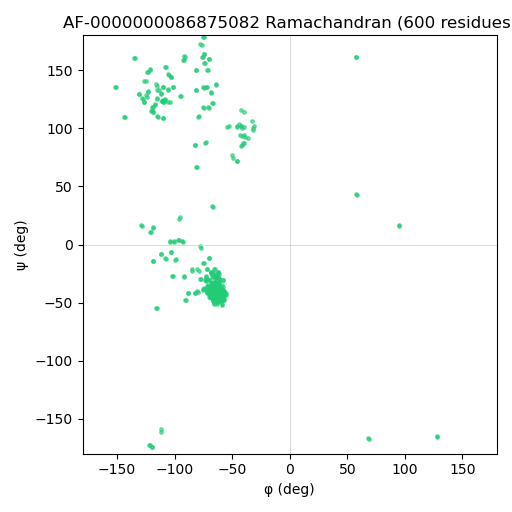? -1.684 4.254 -9.086 1 92.62 261 SER B O 1
ATOM 4438 N N . LEU B 1 262 ? -2.109 2.436 -10.336 1 94.06 262 LEU B N 1
ATOM 4439 C CA . LEU B 1 262 ? -3.305 3.041 -10.906 1 94.06 262 LEU B CA 1
ATOM 4440 C C . LEU B 1 262 ? -4.359 3.287 -9.836 1 94.06 262 LEU B C 1
ATOM 4442 O O . LEU B 1 262 ? -4.977 4.355 -9.797 1 94.06 262 LEU B O 1
ATOM 4446 N N . ALA B 1 263 ? -4.559 2.293 -9.039 1 94.38 263 ALA B N 1
ATOM 4447 C CA . ALA B 1 263 ? -5.496 2.441 -7.926 1 94.38 263 ALA B CA 1
ATOM 4448 C C . ALA B 1 263 ? -5.102 3.609 -7.027 1 94.38 263 ALA B C 1
ATOM 4450 O O . ALA B 1 263 ? -5.957 4.383 -6.59 1 94.38 263 ALA B O 1
ATOM 4451 N N . MET B 1 264 ? -3.861 3.775 -6.789 1 93.5 264 MET B N 1
ATOM 4452 C CA . MET B 1 264 ? -3.361 4.844 -5.926 1 93.5 264 MET B CA 1
ATOM 4453 C C . MET B 1 264 ? -3.596 6.207 -6.559 1 93.5 264 MET B C 1
ATOM 4455 O O . MET B 1 264 ? -3.91 7.176 -5.863 1 93.5 264 MET B O 1
ATOM 4459 N N . VAL B 1 265 ? -3.383 6.262 -7.859 1 94.12 265 VAL B N 1
ATOM 4460 C CA . VAL B 1 265 ? -3.588 7.516 -8.578 1 94.12 265 VAL B CA 1
ATOM 4461 C C . VAL B 1 265 ? -5.043 7.961 -8.438 1 94.12 265 VAL B C 1
ATOM 4463 O O . VAL B 1 265 ? -5.316 9.102 -8.055 1 94.12 265 VAL B O 1
ATOM 4466 N N . ILE B 1 266 ? -5.945 7.055 -8.656 1 93.44 266 ILE B N 1
ATOM 4467 C CA . ILE B 1 266 ? -7.375 7.344 -8.578 1 93.44 266 ILE B CA 1
ATOM 4468 C C . ILE B 1 266 ? -7.773 7.609 -7.129 1 93.44 266 ILE B C 1
ATOM 4470 O O . ILE B 1 266 ? -8.469 8.586 -6.84 1 93.44 266 ILE B O 1
ATOM 4474 N N . GLY B 1 267 ? -7.32 6.805 -6.242 1 92.06 267 GLY B N 1
ATOM 4475 C CA . GLY B 1 267 ? -7.695 6.898 -4.84 1 92.06 267 GLY B CA 1
ATOM 4476 C C . GLY B 1 267 ? -7.211 8.172 -4.176 1 92.06 267 GLY B C 1
ATOM 4477 O O . GLY B 1 267 ? -7.926 8.766 -3.361 1 92.06 267 GLY B O 1
ATOM 4478 N N . THR B 1 268 ? -6.016 8.609 -4.508 1 89.94 268 THR B N 1
ATOM 4479 C CA . THR B 1 268 ? -5.465 9.812 -3.895 1 89.94 268 THR B CA 1
ATOM 4480 C C . THR B 1 268 ? -6.246 11.047 -4.336 1 89.94 268 THR B C 1
ATOM 4482 O O . THR B 1 268 ? -6.5 11.945 -3.533 1 89.94 268 THR B O 1
ATOM 4485 N N . LEU B 1 269 ? -6.594 11.086 -5.582 1 88.5 269 LEU B N 1
ATOM 4486 C CA . LEU B 1 269 ? -7.355 12.211 -6.109 1 88.5 269 LEU B CA 1
ATOM 4487 C C . LEU B 1 269 ? -8.742 12.281 -5.473 1 88.5 269 LEU B C 1
ATOM 4489 O O . LEU B 1 269 ? -9.164 13.344 -5.016 1 88.5 269 LEU B O 1
ATOM 4493 N N . PHE B 1 270 ? -9.367 11.188 -5.375 1 87.69 270 PHE B N 1
ATOM 4494 C CA . PHE B 1 270 ? -10.719 11.164 -4.828 1 87.69 270 PHE B CA 1
ATOM 4495 C C . PHE B 1 270 ? -10.688 11.266 -3.311 1 87.69 270 PHE B C 1
ATOM 4497 O O . PHE B 1 270 ? -11.648 11.742 -2.697 1 87.69 270 PHE B O 1
ATOM 4504 N N . GLY B 1 271 ? -9.641 10.773 -2.705 1 86.06 271 GLY B N 1
ATOM 4505 C CA . GLY B 1 271 ? -9.484 10.945 -1.271 1 86.06 271 GLY B CA 1
ATOM 4506 C C . GLY B 1 271 ? -9.414 12.398 -0.849 1 86.06 271 GLY B C 1
ATOM 4507 O O . GLY B 1 271 ? -10.047 12.797 0.131 1 86.06 271 GLY B O 1
ATOM 4508 N N . ALA B 1 272 ? -8.68 13.156 -1.618 1 85.12 272 ALA B N 1
ATOM 4509 C CA . ALA B 1 272 ? -8.594 14.594 -1.353 1 85.12 272 ALA B CA 1
ATOM 4510 C C . ALA B 1 272 ? -9.945 15.273 -1.559 1 85.12 272 ALA B C 1
ATOM 4512 O O . ALA B 1 272 ? -10.352 16.109 -0.755 1 85.12 272 ALA B O 1
ATOM 4513 N N . TYR B 1 273 ? -10.539 14.828 -2.6 1 86.5 273 TYR B N 1
ATOM 4514 C CA . TYR B 1 273 ? -11.859 15.352 -2.926 1 86.5 273 TYR B CA 1
ATOM 4515 C C . TYR B 1 273 ? -12.852 15.062 -1.808 1 86.5 273 TYR B C 1
ATOM 4517 O O . TYR B 1 273 ? -13.586 15.953 -1.374 1 86.5 273 TYR B O 1
ATOM 4525 N N . SER B 1 274 ? -12.867 13.891 -1.334 1 89.12 274 SER B N 1
ATOM 4526 C CA . SER B 1 274 ? -13.867 13.461 -0.358 1 89.12 274 SER B CA 1
ATOM 4527 C C . SER B 1 274 ? -13.609 14.102 1.005 1 89.12 274 SER B C 1
ATOM 4529 O O . SER B 1 274 ? -14.555 14.398 1.742 1 89.12 274 SER B O 1
ATOM 4531 N N . SER B 1 275 ? -12.352 14.297 1.382 1 87.56 275 SER B N 1
ATOM 4532 C CA . SER B 1 275 ? -12.047 14.891 2.682 1 87.56 275 SER B CA 1
ATOM 4533 C C . SER B 1 275 ? -12.531 16.328 2.764 1 87.56 275 SER B C 1
ATOM 4535 O O . SER B 1 275 ? -13.023 16.766 3.805 1 87.56 275 SER B O 1
ATOM 4537 N N . ILE B 1 276 ? -12.508 17.031 1.642 1 84.62 276 ILE B N 1
ATOM 4538 C CA . ILE B 1 276 ? -12.836 18.453 1.599 1 84.62 276 ILE B CA 1
ATOM 4539 C C . ILE B 1 276 ? -14.344 18.625 1.396 1 84.62 276 ILE B C 1
ATOM 4541 O O . ILE B 1 276 ? -14.984 19.406 2.098 1 84.62 276 ILE B O 1
ATOM 4545 N N . PHE B 1 277 ? -14.906 17.828 0.533 1 86.56 277 PHE B N 1
ATOM 4546 C CA . PHE B 1 277 ? -16.25 18.141 0.08 1 86.56 277 PHE B CA 1
ATOM 4547 C C . PHE B 1 277 ? -17.266 17.188 0.673 1 86.56 277 PHE B C 1
ATOM 4549 O O . PHE B 1 277 ? -18.484 17.406 0.591 1 86.56 277 PHE B O 1
ATOM 4556 N N . ILE B 1 278 ? -16.828 16.172 1.235 1 86.31 278 ILE B N 1
ATOM 4557 C CA . ILE B 1 278 ? -17.781 15.188 1.741 1 86.31 278 ILE B CA 1
ATOM 4558 C C . ILE B 1 278 ? -17.672 15.102 3.262 1 86.31 278 ILE B C 1
ATOM 4560 O O . ILE B 1 278 ? -18.656 15.328 3.969 1 86.31 278 ILE B O 1
ATOM 4564 N N . ALA B 1 279 ? -16.531 14.859 3.75 1 88.25 279 ALA B N 1
ATOM 4565 C CA . ALA B 1 279 ? -16.359 14.617 5.18 1 88.25 279 ALA B CA 1
ATOM 4566 C C . ALA B 1 279 ? -16.75 15.852 5.996 1 88.25 279 ALA B C 1
ATOM 4568 O O . ALA B 1 279 ? -17.578 15.773 6.902 1 88.25 279 ALA B O 1
ATOM 4569 N N . ALA B 1 280 ? -16.203 17.016 5.633 1 88.56 280 ALA B N 1
ATOM 4570 C CA . ALA B 1 280 ? -16.406 18.234 6.406 1 88.56 280 ALA B CA 1
ATOM 4571 C C . ALA B 1 280 ? -17.859 18.688 6.352 1 88.56 280 ALA B C 1
ATOM 4573 O O . ALA B 1 280 ? -18.484 18.906 7.395 1 88.56 280 ALA B O 1
ATOM 4574 N N . PRO B 1 281 ? -18.453 18.703 5.164 1 87.19 281 PRO B N 1
ATOM 4575 C CA . PRO B 1 281 ? -19.875 19.094 5.109 1 87.19 281 PRO B CA 1
ATOM 4576 C C . PRO B 1 281 ? -20.781 18.062 5.789 1 87.19 281 PRO B C 1
ATOM 4578 O O . PRO B 1 281 ? -21.828 18.438 6.34 1 87.19 281 PRO B O 1
ATOM 4581 N N . LEU B 1 282 ? -20.469 16.844 5.699 1 87.75 282 LEU B N 1
ATOM 4582 C CA . LEU B 1 282 ? -21.281 15.812 6.34 1 87.75 282 LEU B CA 1
ATOM 4583 C C . LEU B 1 282 ? -21.281 15.992 7.855 1 87.75 282 LEU B C 1
ATOM 4585 O O . LEU B 1 282 ? -22.297 15.781 8.508 1 87.75 282 LEU B O 1
ATOM 4589 N N . TRP B 1 283 ? -20.172 16.312 8.383 1 88.81 283 TRP B N 1
ATOM 4590 C CA . TRP B 1 283 ? -20.109 16.594 9.812 1 88.81 283 TRP B CA 1
ATOM 4591 C C . TRP B 1 283 ? -21.016 17.766 10.172 1 88.81 283 TRP B C 1
ATOM 4593 O O . TRP B 1 283 ? -21.703 17.719 11.195 1 88.81 283 TRP B O 1
ATOM 4603 N N . LEU B 1 284 ? -21.047 18.812 9.32 1 87.81 284 LEU B N 1
ATOM 4604 C CA . LEU B 1 284 ? -21.891 19.984 9.547 1 87.81 284 LEU B CA 1
ATOM 4605 C C . LEU B 1 284 ? -23.375 19.594 9.547 1 87.81 284 LEU B C 1
ATOM 4607 O O . LEU B 1 284 ? -24.141 20.078 10.375 1 87.81 284 LEU B O 1
ATOM 4611 N N . THR B 1 285 ? -23.719 18.75 8.641 1 85.62 285 THR B N 1
ATOM 4612 C CA . THR B 1 285 ? -25.109 18.297 8.531 1 85.62 285 THR B CA 1
ATOM 4613 C C . THR B 1 285 ? -25.5 17.469 9.75 1 85.62 285 THR B C 1
ATOM 4615 O O . THR B 1 285 ? -26.641 17.562 10.227 1 85.62 285 THR B O 1
ATOM 4618 N N . LEU B 1 286 ? -24.625 16.734 10.266 1 84.69 286 LEU B N 1
ATOM 4619 C CA . LEU B 1 286 ? -24.891 15.898 11.43 1 84.69 286 LEU B CA 1
ATOM 4620 C C . LEU B 1 286 ? -24.953 16.734 12.703 1 84.69 286 LEU B C 1
ATOM 4622 O O . LEU B 1 286 ? -25.766 16.469 13.602 1 84.69 286 LEU B O 1
ATOM 4626 N N . LYS B 1 287 ? -24.078 17.719 12.789 1 82.62 287 LYS B N 1
ATOM 4627 C CA . LYS B 1 287 ? -24.047 18.609 13.953 1 82.62 287 LYS B CA 1
ATOM 4628 C C . LYS B 1 287 ? -25.25 19.547 13.961 1 82.62 287 LYS B C 1
ATOM 4630 O O . LYS B 1 287 ? -25.797 19.859 15.023 1 82.62 287 LYS B O 1
ATOM 4635 N N . GLY B 1 288 ? -25.594 20.047 12.852 1 73.88 288 GLY B N 1
ATOM 4636 C CA . GLY B 1 288 ? -26.734 20.953 12.75 1 73.88 288 GLY B CA 1
ATOM 4637 C C . GLY B 1 288 ? -28.047 20.297 13.141 1 73.88 288 GLY B C 1
ATOM 4638 O O . GLY B 1 288 ? -28.984 20.984 13.531 1 73.88 288 GLY B O 1
ATOM 4639 N N . LYS B 1 289 ? -28.188 19.094 13.078 1 64 289 LYS B N 1
ATOM 4640 C CA . LYS B 1 289 ? -29.422 18.422 13.461 1 64 289 LYS B CA 1
ATOM 4641 C C . LYS B 1 289 ? -29.547 18.328 14.977 1 64 289 LYS B C 1
ATOM 4643 O O . LYS B 1 289 ? -30.547 17.812 15.492 1 64 289 LYS B O 1
ATOM 4648 N N . GLN B 1 290 ? -28.562 18.781 15.734 1 58.47 290 GLN B N 1
ATOM 4649 C CA . GLN B 1 290 ? -28.703 18.781 17.188 1 58.47 290 GLN B CA 1
ATOM 4650 C C . GLN B 1 290 ? -29.656 19.891 17.641 1 58.47 290 GLN B C 1
ATOM 4652 O O . GLN B 1 290 ? -29.531 21.047 17.234 1 58.47 290 GLN B O 1
ATOM 4657 N N . PRO B 1 291 ? -30.797 19.594 18.281 1 48.59 291 PRO B N 1
ATOM 4658 C CA . PRO B 1 291 ? -31.766 20.562 18.797 1 48.59 291 PRO B CA 1
ATOM 4659 C C . PRO B 1 291 ? -31.125 21.609 19.703 1 48.59 291 PRO B C 1
ATOM 4661 O O . PRO B 1 291 ? -30.25 21.297 20.516 1 48.59 291 PRO B O 1
ATOM 4664 N N . THR B 1 292 ? -30.875 22.797 19.25 1 47.19 292 THR B N 1
ATOM 4665 C CA . THR B 1 292 ? -30.531 23.875 20.141 1 47.19 292 THR B CA 1
ATOM 4666 C C . THR B 1 292 ? -31.234 23.719 21.484 1 47.19 292 THR B C 1
ATOM 4668 O O . THR B 1 292 ? -32.438 23.469 21.531 1 47.19 292 THR B O 1
ATOM 4671 N N . LYS B 1 293 ? -30.562 23.219 22.391 1 45.94 293 LYS B N 1
ATOM 4672 C CA . LYS B 1 293 ? -31.25 23.281 23.672 1 45.94 293 LYS B CA 1
ATOM 4673 C C . LYS B 1 293 ? -31.984 24.609 23.844 1 45.94 293 LYS B C 1
ATOM 4675 O O . LYS B 1 293 ? -31.406 25.672 23.609 1 45.94 293 LYS B O 1
ATOM 4680 N N . PRO B 1 294 ? -33.25 24.609 23.891 1 44.94 294 PRO B N 1
ATOM 4681 C CA . PRO B 1 294 ? -34 25.828 24.203 1 44.94 294 PRO B CA 1
ATOM 4682 C C . PRO B 1 294 ? -33.375 26.641 25.312 1 44.94 294 PRO B C 1
ATOM 4684 O O . PRO B 1 294 ? -32.875 26.078 26.297 1 44.94 294 PRO B O 1
ATOM 4687 N N . LYS B 1 295 ? -32.625 27.719 25.016 1 43.59 295 LYS B N 1
ATOM 4688 C CA . LYS B 1 295 ? -32.281 28.641 26.094 1 43.59 295 LYS B CA 1
ATOM 4689 C C . LYS B 1 295 ? -33.375 28.688 27.156 1 43.59 295 LYS B C 1
ATOM 4691 O O . LYS B 1 295 ? -34.562 28.875 26.828 1 43.59 295 LYS B O 1
ATOM 4696 N N . ALA B 1 296 ? -33.25 28.062 28.266 1 42.75 296 ALA B N 1
ATOM 4697 C CA . ALA B 1 296 ? -34.188 28.25 29.359 1 42.75 296 ALA B CA 1
ATOM 4698 C C . ALA B 1 296 ? -34.594 29.719 29.5 1 42.75 296 ALA B C 1
ATOM 4700 O O . ALA B 1 296 ? -33.719 30.594 29.562 1 42.75 296 ALA B O 1
ATOM 4701 N N . THR B 1 297 ? -35.719 30.188 29.062 1 43.38 297 THR B N 1
ATOM 4702 C CA . THR B 1 297 ? -36.312 31.469 29.422 1 43.38 297 THR B CA 1
ATOM 4703 C C . THR B 1 297 ? -36.125 31.766 30.906 1 43.38 297 THR B C 1
ATOM 4705 O O . THR B 1 297 ? -36.562 31 31.75 1 43.38 297 THR B O 1
ATOM 4708 N N . ALA B 1 298 ? -35.031 32.375 31.312 1 44.78 298 ALA B N 1
ATOM 4709 C CA . ALA B 1 298 ? -34.969 32.938 32.656 1 44.78 298 ALA B CA 1
ATOM 4710 C C . ALA B 1 298 ? -36.312 33.531 33.062 1 44.78 298 ALA B C 1
ATOM 4712 O O . ALA B 1 298 ? -36.812 34.438 32.406 1 44.78 298 ALA B O 1
ATOM 4713 N N . LYS B 1 299 ? -37.219 32.844 33.688 1 42.25 299 LYS B N 1
ATOM 4714 C CA . LYS B 1 299 ? -38.375 33.406 34.344 1 42.25 299 LYS B CA 1
ATOM 4715 C C . LYS B 1 299 ? -37.969 34.625 35.188 1 42.25 299 LYS B C 1
ATOM 4717 O O . LYS B 1 299 ? -37.125 34.5 36.062 1 42.25 299 LYS B O 1
ATOM 4722 N N . ALA B 1 300 ? -38.188 35.781 34.719 1 41.16 300 ALA B N 1
ATOM 4723 C CA . ALA B 1 300 ? -38.25 37.031 35.5 1 41.16 300 ALA B CA 1
ATOM 4724 C C . ALA B 1 300 ? -39.031 36.812 36.812 1 41.16 300 ALA B C 1
ATOM 4726 O O . ALA B 1 300 ? -40.188 36.438 36.781 1 41.16 300 ALA B O 1
ATOM 4727 N N . SER B 1 301 ? -38.438 36.344 37.875 1 36.28 301 SER B N 1
ATOM 4728 C CA . SER B 1 301 ? -39.031 36.438 39.188 1 36.28 301 SER B CA 1
ATOM 4729 C C . SER B 1 301 ? -39.719 37.812 39.375 1 36.28 301 SER B C 1
ATOM 4731 O O . SER B 1 301 ? -39.062 38.844 39.281 1 36.28 301 SER B O 1
ATOM 4733 N N . ASN B 1 302 ? -41 37.938 39.125 1 32.19 302 ASN B N 1
ATOM 4734 C CA . ASN B 1 302 ? -41.75 38.969 39.844 1 32.19 302 ASN B CA 1
ATOM 4735 C C . ASN B 1 302 ? -41.625 38.781 41.375 1 32.19 302 ASN B C 1
ATOM 4737 O O . ASN B 1 302 ? -41.719 37.656 41.875 1 32.19 302 ASN B O 1
#

Radius of gyration: 27.26 Å; Cα contacts (8 Å, |Δi|>4): 945; chains: 2; bounding box: 72×101×72 Å

Organism: NCBI:txid248903

Solvent-accessible surface area (backbone atoms only — not comparable to full-atom values): 30079 Å² total; per-residue (Å²): 129,80,75,78,48,84,50,69,49,64,67,50,16,54,56,46,45,51,50,49,48,50,49,48,52,52,21,50,51,28,40,74,73,66,29,70,37,62,26,38,56,51,60,11,4,23,33,38,39,31,39,37,88,54,75,58,57,66,78,71,46,49,61,50,42,48,72,58,71,42,59,69,90,44,44,49,75,45,69,45,73,51,36,36,35,41,36,28,58,50,63,65,48,56,65,41,48,54,50,45,51,55,54,47,35,72,77,36,78,75,47,30,43,34,40,40,34,24,31,61,68,39,5,49,49,47,44,51,32,54,55,47,29,52,50,45,27,49,49,41,36,36,52,48,37,31,70,74,47,46,60,56,53,18,50,21,48,48,53,33,40,52,50,35,47,46,49,44,53,21,52,32,21,67,70,57,37,71,44,41,70,58,38,53,54,28,44,54,47,32,43,46,56,25,48,38,50,31,48,54,43,50,49,39,32,53,57,45,51,71,70,47,86,60,90,46,62,69,45,47,50,48,40,47,32,50,23,46,36,72,36,40,64,55,49,49,51,44,36,47,41,48,29,46,18,23,45,45,25,40,71,70,26,39,79,90,48,27,59,30,20,46,46,37,33,53,23,38,56,45,18,50,49,30,32,63,34,40,20,54,49,45,30,50,59,60,55,57,68,53,76,72,73,74,74,76,76,77,73,77,81,126,130,78,76,77,49,83,49,67,50,65,68,50,16,54,56,46,45,52,51,50,48,49,50,47,50,52,22,50,51,28,41,74,72,67,29,69,36,61,27,37,57,49,60,11,5,22,31,40,39,31,40,38,88,54,75,59,57,66,77,71,46,48,59,51,42,47,70,58,72,42,57,69,90,44,44,49,74,45,69,44,72,52,36,37,37,41,36,29,58,51,65,65,48,56,66,39,47,52,48,44,51,54,54,47,35,73,78,36,76,74,48,29,44,33,39,38,33,24,30,61,68,39,5,50,50,47,43,52,34,52,55,48,30,53,50,45,29,48,50,42,36,36,53,47,38,30,70,75,46,48,61,58,53,17,51,22,48,48,54,34,41,52,49,33,47,46,51,44,54,22,52,32,20,66,69,57,36,72,43,41,69,58,38,52,54,27,45,53,47,33,44,45,56,26,48,40,49,32,48,54,42,50,51,39,32,54,57,46,50,72,70,48,88,56,90,46,63,69,46,47,50,49,40,46,31,50,22,46,36,72,38,40,64,54,48,50,50,44,37,48,42,46,29,47,18,23,44,44,26,41,72,71,26,38,79,89,47,27,59,28,19,45,45,38,32,53,23,38,55,44,18,51,47,27,33,62,34,39,19,52,49,45,30,51,59,60,56,57,67,53,74,70,70,73,74,76,76,78,74,77,79,125

InterPro domains:
  IPR005665 Protein-export membrane protein SecF, bacterial [MF_01464_B] (7-290)
  IPR005665 Protein-export membrane protein SecF, bacterial [TIGR00966] (7-285)
  IPR022645 Protein-export membrane protein SecD/SecF, bacterial [PR01755] (34-49)
  IPR022645 Protein-export membrane protein SecD/SecF, bacterial [PR01755] (144-158)
  IPR022645 Protein-export membrane protein SecD/SecF, bacterial [PR01755] (192-210)
  IPR022645 Protein-export membrane protein SecD/SecF, bacterial [PR01755] (227-242)
  IPR022646 Protein-export membrane protein SecD/SecF/SecDF, conserved site [PF07549] (29-55)
  IPR022813 Protein-export membrane protein SecD/SecF, archaeal and bacterial [PTHR30081] (8-290)
  IPR048634 Protein export membrane protein SecD/SecF, C-terminal [PF02355] (101-287)
  IPR055344 Protein-export membrane protein SecD/SecF, C-terminal, bacterial [TIGR00916] (111-276)

Secondary structure (DSSP, 8-state):
--------HHHHHHHHHHHHHHHHHHHHHHHHHT--EE-HHHH-EEEEEEE-SS---HHHHHHHHHHTT--GGGEEEEE-SSEEEEEESSPPPHHHHHHHHHHHHHH-TT-EEEEEEE-HHHHHHHHHHHHHHHHHHHHHHHHHHHHHS-HHHHHHHHHHHHHHHHHHHHHHHHTT-EE-HHHHHHHHHHHHHHHHHHHHHHHHHHHHHHH----SHHHHHHHHHHHHHHHHHHHHHHHHHHHHHHHHHHHHS-GGGHHHHHHHHHHHHHHHHHIIIIIHHHHHHHHHTS------------/--------HHHHHHHHHHHHHHHHHHHHHHHHHT--EE-HHHH-EEEEEEE-SS---HHHHHHHHHHTT--GGGEEEEE-SSEEEEEESSPPPHHHHHHHHHHHHHH-TT-EEEEEEE-HHHHHHHHHHHHHHHHHHHHHHHHHHHHHS-HHHHHHHHHHHHHHHHHHHHHHHHTT-EE-HHHHHHHHHHHHHHHHHHHHHHHHHHHHHHH-----HHHHHHHHHHHHHHHHHHHHHHHHHHHHHHHHHHHHS-GGGHHHHHHHHHHHHHHHHHIIIIIHHHHHHHHHTS------------

Foldseek 3Di:
DLPQLLDLLQVVLVVVVVVLVVLLVLLVVLCVPQNAQEACLQQFFKKKKKFAPAWDDPVLLQVQCVVLPADPVQWDWDTDGGMIMITGSHHDDPVSVVSSVVVVCVVGVPMDIDMDGDDNVSSNVSVVVLVVVLVVLLVVQLVVCCVVDPNLLSVLLSVLLVSLLSSLRSVNSVVNNYDDPLNSVLSSVLSVLLSVLLVQLVVQLVVLVVVQPDLALVSSSVSSSVSLSVCVVVLVVSLVVQLVVLVCCCVVNDPVCNSSSVSNNSSSVSSSSSSSSRSSSSSSVVSNVPPPPPPPPPPPDD/DLPQLLDLLQVVLVVLVVVLVVLLVLLVVLCVPQNAQEACLQQFFKKKKKFAPAWDDPVNLQVLCVVLPADPVQWDWDTDGGMIMITGSHHDDPVSVVSSVVVVCVVGVPMDIDMDGDDNVSSNVSVVVLVVVQVVLLVVQLVVCCVVDPNLLSVLLSVLLVSLLSSLRSVNSVVNNYDDPLNSVLSSVLSVLLSVLLVQLVVQLVVLVVVQPDLALVSSSVSSSVSLSVCVVVLVVSLVVQLVVLVCCCVVNDPVCNSSSVSNNSSSVSSSSSSSSRSSSSSSVVSNVPPPPPPPPPPPDD

Sequence (604 aa):
MRFNWNFDYIKGSKIAYTFSIILTVAGIISLLSLGLNYAVDFRSGSNVDITVSKAITAEQIKPIINDIGINDGDAHITTGADRVNVRFSNVLDEKQESQFKEEFTKLDSAASYEVNTVDPEMAKELERNAIYAVLIASIGIMIYVAIRFEWRFAVAAVISLFHDAFVVISVFSLFRLEVNLTFITAVLTIVGFSINDTIVIFDRIRENLRFAKKTTKADLREVVNRSLAQTMTRSLNTTFTVFIASLCLFIFGGESIRMFSLAMVIGTLFGAYSSIFIAAPLWLTLKGKQPTKPKATAKASNMRFNWNFDYIKGSKIAYTFSIILTVAGIISLLSLGLNYAVDFRSGSNVDITVSKAITAEQIKPIINDIGINDGDAHITTGADRVNVRFSNVLDEKQESQFKEEFTKLDSAASYEVNTVDPEMAKELERNAIYAVLIASIGIMIYVAIRFEWRFAVAAVISLFHDAFVVISVFSLFRLEVNLTFITAVLTIVGFSINDTIVIFDRIRENLRFAKKTTKADLREVVNRSLAQTMTRSLNTTFTVFIASLCLFIFGGESIRMFSLAMVIGTLFGAYSSIFIAAPLWLTLKGKQPTKPKATAKASN

Nearest PDB structures (foldseek):
  5xap-assembly1_A  TM=9.051E-01  e=2.819E-16  Deinococcus radiodurans R1 = ATCC 13939 = DSM 20539
  3aqp-assembly1_A  TM=9.404E-01  e=2.917E-13  Thermus thermophilus HB8
  4u8y-assembly1_C  TM=5.653E-01  e=2.333E-04  Escherichia coli K-12
  7wls-assembly1_C  TM=5.356E-01  e=4.275E-04  Burkholderia pseudomallei K96243
  7wls-assembly1_B  TM=4.977E-01  e=3.320E-03  Burkholderia pseudomallei K96243